Protein AF-A0A0R2LDR1-F1 (afdb_monomer)

Solvent-accessible surface area (backbone atoms only — not comparable to full-atom values): 31541 Å² total; per-residue (Å²): 104,70,70,58,53,47,40,57,75,69,68,74,66,74,79,60,44,75,50,74,47,74,71,72,70,79,86,62,81,88,46,79,89,50,85,66,75,71,58,86,86,58,55,65,73,79,33,50,43,71,50,73,48,66,80,43,35,34,38,34,38,69,55,69,43,81,46,58,63,68,38,57,47,64,62,75,48,32,65,88,77,46,80,62,51,45,48,48,68,49,60,85,81,65,81,78,95,75,56,77,80,58,52,64,44,71,68,44,44,24,65,24,37,28,38,71,95,41,47,69,56,53,51,50,50,56,51,43,84,83,54,52,62,70,41,73,81,34,82,35,58,86,31,55,52,97,61,15,28,68,48,61,46,64,31,33,30,46,39,31,29,68,48,61,86,42,92,49,64,69,52,32,40,45,29,38,80,52,51,39,90,88,76,69,39,70,49,74,73,57,58,33,18,49,72,46,88,50,83,89,28,52,45,40,70,56,52,94,85,49,92,63,76,56,98,52,45,58,34,29,71,18,39,42,90,94,58,11,30,41,35,33,68,30,47,36,38,18,43,32,48,44,54,71,42,71,51,68,44,75,50,43,38,64,44,48,49,77,39,71,82,67,74,64,60,75,64,54,47,43,27,38,81,87,67,49,67,43,57,78,56,73,85,65,48,44,72,54,45,45,30,28,51,60,87,55,62,65,65,38,55,71,75,64,72,50,78,65,71,34,54,69,85,29,56,40,85,62,56,47,56,28,31,26,48,34,39,39,55,44,29,90,95,49,49,51,80,53,41,45,72,71,83,72,68,44,67,45,96,81,16,46,27,42,33,36,70,37,50,35,41,30,39,74,60,80,84,82,78,81,74,85,77,91,73,94,76,91,78,82,89,84,85,84,86,80,85,75,81,63,61,50,74,44,82,48,58,31,39,36,29,31,43,82,89,47,74,62,44,68,28,21,36,83,87,69,46,74,44,87,90,56,60,46,50,43,67,41,77,36,63,24,52,33,37,35,33,39,90,85,68,54,45,30,34,31,64,49,100,54,35,28,36,52,46,92,53,34,51,78,44,75,61,66,79,46,52,37,78,77,40,85,41,84,44,37,31,37,32,36,76,79,41,79,58,45,65,27,18,29,59,56,66,42,75,43,78,101,48,58,48,52,45,69,38,77,39,60,26,56,31,35,30,23,42,92,86,68,49,48,30,35,28,60,47,94,65,29,25,37,62,71,45,94,45,55,41,73,73,54,59,98,86,68,86,133

Secondary structure (DSSP, 8-state):
-HHHHHHHHTT-PPSSEEEEEE------GGGTTS----GGGS-HHHHEEEEEEPPPEEEEE---EE--TT-BGGGTS-TTT-TT-EEEEE-SSS-SSS-GGGT-PPPEE-S--EEGGGHHHHHHHHHSTT--TT----S-GGGEETTEE-S-EEEEEEEEEE-SSSS-HHHHHHHSSPBPTTT-SBPPPPEEEESSSSGGGEEEEP-TT-SS--TTEEEEEE-STTT-EEEEEEEEEE-EEEEEE----EEETT-BTT-GGG---TT-EEEETT--BS-S-GGGPEEPS-BEETTS-HHHHHTT-SPPSB-TT-B--S-EEEEEEEEEEPPTT--GGGEE-SSSEEE-TTSSEEEEEEEEEEEPPP-------------------------EEEEEEEEEEE-SSSSEEEEEETTSPEEEEEEEETT-EEEEEEEEE-TT--EEEEEETTEEEEGGGEEEEEPPPPPEEEEEEEEEEEE-SSSSEEEEE-TTS-EEEEEEEETTEEEEEEEEEE-TT--EEEEEETTEEEE--TTEE-SPPTTS--

pLDDT: mean 78.26, std 15.67, range [27.45, 98.0]

Sequence (546 aa):
MKEFAGKINDGTYTMPLKVSFHLVTGTGNDDATVTPPSLDSVTPDLRDFSFHFYLSKININKNNVNVATGSNFSRLTDATNDSKNGLSVTDNYSNENNNKSAIAREPIYGESLYKESSLQKAFSDASAADFDPKSTNGDATDVIGNGKIVKAGTYYQAVTYKMDDGEDTAIQNIVGVKKDDLTHGYLDPYETFINGDDDANKVAMYKDTDTTPNANTQYVLNRNPGLGTITVFRKINVPGKITDSLNTPSVTVGTTTKDSALNKTDGISLIDQDKDNLIDDPSKIVLDDTYYDSSTDPKTILDGTATPSISPDGKFTKAGQYYRKVTIPLKSGISGNDYKFNGDYQLSTDGASVTFLQKVIVQPKANSGSGSHSGSNSGSGSNNNNNGHNWTTEDIKGIVTTKKDQPYYSLNNTEDKTVSDRALAENTAWLTDRSRTDQNGNKQYRVSTSEWIDAKYVNFNEMPDSLSDVQSSIGILYADKTKEYYRLYNKDDQLVPDRALGKGTYWKVDQTAHDADGKEYYRVSTNEWVKQVDGIHYPVSLGEVE

Radius of gyration: 39.83 Å; Cα contacts (8 Å, |Δi|>4): 1067; chains: 1; bounding box: 106×64×129 Å

Mean predicted aligned error: 19.13 Å

Nearest PDB structures (foldseek):
  7qeh-assembly1_A  TM=4.167E-01  e=1.572E-04  Lactobacillus amylovorus GRL 1112
  5d76-assembly2_B  TM=3.431E-01  e=1.254E-02  Streptococcus phage phi7917
  5d76-assembly1_A  TM=3.354E-01  e=4.060E-02  Streptococcus phage phi7917
  8h1i-assembly1_A  TM=3.233E-01  e=3.604E+00  Staphylococcus phage GRCS

Structure (mmCIF, N/CA/C/O backbone):
data_AF-A0A0R2LDR1-F1
#
_entry.id   AF-A0A0R2LDR1-F1
#
loop_
_atom_site.group_PDB
_atom_site.id
_atom_site.type_symbol
_atom_site.label_atom_id
_atom_site.label_alt_id
_atom_site.label_comp_id
_atom_site.label_asym_id
_atom_site.label_entity_id
_atom_site.label_seq_id
_atom_site.pdbx_PDB_ins_code
_atom_site.Cartn_x
_atom_site.Cartn_y
_atom_site.Cartn_z
_atom_site.occupancy
_atom_site.B_iso_or_equiv
_atom_site.auth_seq_id
_atom_site.auth_comp_id
_atom_site.auth_asym_id
_atom_site.auth_atom_id
_atom_site.pdbx_PDB_model_num
ATOM 1 N N . MET A 1 1 ? 42.662 22.418 -29.818 1.00 50.09 1 MET A N 1
ATOM 2 C CA . MET A 1 1 ? 42.195 21.023 -30.017 1.00 50.09 1 MET A CA 1
ATOM 3 C C . MET A 1 1 ? 42.803 20.016 -29.042 1.00 50.09 1 MET A C 1
ATOM 5 O O . MET A 1 1 ? 42.023 19.339 -28.400 1.00 50.09 1 MET A O 1
ATOM 9 N N . LYS A 1 2 ? 44.132 19.909 -28.855 1.00 43.91 2 LYS A N 1
ATOM 10 C CA . LYS A 1 2 ? 44.707 18.944 -27.883 1.00 43.91 2 LYS A CA 1
ATOM 11 C C . LYS A 1 2 ? 44.282 19.177 -26.424 1.00 43.91 2 LYS A C 1
ATOM 13 O O . LYS A 1 2 ? 43.927 18.226 -25.748 1.00 43.91 2 LYS A O 1
ATOM 18 N N . GLU A 1 3 ? 44.256 20.428 -25.964 1.00 50.69 3 GLU A N 1
ATOM 19 C CA . GLU A 1 3 ? 43.779 20.772 -24.611 1.00 50.69 3 GLU A CA 1
ATOM 20 C C . GLU A 1 3 ? 42.274 20.504 -24.440 1.00 50.69 3 GLU A C 1
ATOM 22 O O . GLU A 1 3 ? 41.818 20.053 -23.397 1.00 50.69 3 GLU A O 1
ATOM 27 N N . PHE A 1 4 ? 41.512 20.727 -25.511 1.00 54.94 4 PHE A N 1
ATOM 28 C CA . PHE A 1 4 ? 40.084 20.444 -25.570 1.00 54.94 4 PHE A CA 1
ATOM 29 C C . PHE A 1 4 ? 39.797 18.932 -25.507 1.00 54.94 4 PHE A C 1
ATOM 31 O O . PHE A 1 4 ? 38.980 18.493 -24.706 1.00 54.94 4 PHE A O 1
ATOM 38 N N . ALA A 1 5 ? 40.545 18.129 -26.271 1.00 54.03 5 ALA A N 1
ATOM 39 C CA . ALA A 1 5 ? 40.492 16.670 -26.211 1.00 54.03 5 ALA A CA 1
ATOM 40 C C . ALA A 1 5 ? 40.920 16.126 -24.834 1.00 54.03 5 ALA A C 1
ATOM 42 O O . ALA A 1 5 ? 40.324 15.173 -24.350 1.00 54.03 5 ALA A O 1
ATOM 43 N N . GLY A 1 6 ? 41.900 16.760 -24.177 1.00 58.53 6 GLY A N 1
ATOM 44 C CA . GLY A 1 6 ? 42.303 16.418 -22.809 1.00 58.53 6 GLY A CA 1
ATOM 45 C C . GLY A 1 6 ? 41.173 16.617 -21.796 1.00 58.53 6 GLY A C 1
ATOM 46 O O . GLY A 1 6 ? 40.828 15.689 -21.077 1.00 58.53 6 GLY A O 1
ATOM 47 N N . LYS A 1 7 ? 40.513 17.782 -21.806 1.00 58.72 7 LYS A N 1
ATOM 48 C CA . LYS A 1 7 ? 39.409 18.068 -20.871 1.00 58.72 7 LYS A CA 1
ATOM 49 C C . LYS A 1 7 ? 38.161 17.199 -21.106 1.00 58.72 7 LYS A C 1
ATOM 51 O O . LYS A 1 7 ? 37.454 16.908 -20.142 1.00 58.72 7 LYS A O 1
ATOM 56 N N . ILE A 1 8 ? 37.906 16.772 -22.351 1.00 57.38 8 ILE A N 1
ATOM 57 C CA . ILE A 1 8 ? 36.883 15.756 -22.669 1.00 57.38 8 ILE A CA 1
ATOM 58 C C . ILE A 1 8 ? 37.268 14.402 -22.063 1.00 57.38 8 ILE A C 1
ATOM 60 O O . ILE A 1 8 ? 36.446 13.785 -21.393 1.00 57.38 8 ILE A O 1
ATOM 64 N N . ASN A 1 9 ? 38.512 13.958 -22.263 1.00 53.59 9 ASN A N 1
ATOM 65 C CA . ASN A 1 9 ? 38.987 12.665 -21.762 1.00 53.59 9 ASN A CA 1
ATOM 66 C C . ASN A 1 9 ? 39.012 12.591 -20.228 1.00 53.59 9 ASN A C 1
ATOM 68 O O . ASN A 1 9 ? 38.803 11.518 -19.669 1.00 53.59 9 ASN A O 1
ATOM 72 N N . ASP A 1 10 ? 39.213 13.726 -19.558 1.00 62.41 10 ASP A N 1
ATOM 73 C CA . ASP A 1 10 ? 39.231 13.820 -18.096 1.00 62.41 10 ASP A CA 1
ATOM 74 C C . ASP A 1 10 ? 37.821 13.993 -17.481 1.00 62.41 10 ASP A C 1
ATOM 76 O O . ASP A 1 10 ? 37.693 14.124 -16.265 1.00 62.41 10 ASP A O 1
ATOM 80 N N . GLY A 1 11 ? 36.753 14.024 -18.295 1.00 56.97 11 GLY A N 1
ATOM 81 C CA . GLY A 1 11 ? 35.361 14.103 -17.822 1.00 56.97 11 GLY A CA 1
ATOM 82 C C . GLY A 1 11 ? 34.972 15.432 -17.160 1.00 56.97 11 GLY A C 1
ATOM 83 O O . GLY A 1 11 ? 34.005 15.489 -16.408 1.00 56.97 11 GLY A O 1
ATOM 84 N N . THR A 1 12 ? 35.723 16.510 -17.410 1.00 59.53 12 THR A N 1
ATOM 85 C CA . THR A 1 12 ? 35.551 17.809 -16.721 1.00 59.53 12 THR A CA 1
ATOM 86 C C . THR A 1 12 ? 34.672 18.812 -17.471 1.00 59.53 12 THR A C 1
ATOM 88 O O . THR A 1 12 ? 34.447 19.919 -16.980 1.00 59.53 12 THR A O 1
ATOM 91 N N . TYR A 1 13 ? 34.176 18.458 -18.658 1.00 65.44 13 TYR A N 1
ATOM 92 C CA . TYR A 1 13 ? 33.295 19.319 -19.447 1.00 65.44 13 TYR A CA 1
ATOM 93 C C . TYR A 1 13 ? 31.825 18.971 -19.231 1.00 65.44 13 TYR A C 1
ATOM 95 O O . TYR A 1 13 ? 31.409 17.836 -19.448 1.00 65.44 13 TYR A O 1
ATOM 103 N N . THR A 1 14 ? 31.029 19.979 -18.883 1.00 62.44 14 THR A N 1
ATOM 104 C CA . THR A 1 14 ? 29.570 19.891 -18.862 1.00 62.44 14 THR A CA 1
ATOM 105 C C . THR A 1 14 ? 29.001 20.192 -20.247 1.00 62.44 14 THR A C 1
ATOM 107 O O . THR A 1 14 ? 29.457 21.097 -20.950 1.00 62.44 14 THR A O 1
ATOM 110 N N . MET A 1 15 ? 28.007 19.408 -20.658 1.00 71.12 15 MET A N 1
ATOM 111 C CA . MET A 1 15 ? 27.269 19.605 -21.907 1.00 71.12 15 MET A CA 1
ATOM 112 C C . MET A 1 15 ? 26.094 20.584 -21.694 1.00 71.12 15 MET A C 1
ATOM 114 O O . MET A 1 15 ? 25.603 20.691 -20.569 1.00 71.12 15 MET A O 1
ATOM 118 N N . PRO A 1 16 ? 25.606 21.290 -22.737 1.00 74.50 16 PRO A N 1
ATOM 119 C CA . PRO A 1 16 ? 26.058 21.240 -24.127 1.00 74.50 16 PRO A CA 1
ATOM 120 C C . PRO A 1 16 ? 27.418 21.894 -24.355 1.00 74.50 16 PRO A C 1
ATOM 122 O O . PRO A 1 16 ? 27.738 22.945 -23.799 1.00 74.50 16 PRO A O 1
ATOM 125 N N . LEU A 1 17 ? 28.189 21.309 -25.263 1.00 77.88 17 LEU A N 1
ATOM 126 C CA . LEU A 1 17 ? 29.435 21.888 -25.725 1.00 77.88 17 LEU A CA 1
ATOM 127 C C . LEU A 1 17 ? 29.147 22.999 -26.738 1.00 77.88 17 LEU A C 1
ATOM 129 O O . LEU A 1 17 ? 28.663 22.732 -27.835 1.00 77.88 17 LEU A O 1
ATOM 133 N N . LYS A 1 18 ? 29.524 24.236 -26.417 1.00 81.69 18 LYS A N 1
ATOM 134 C CA . LYS A 1 18 ? 29.519 25.339 -27.382 1.00 81.69 18 LYS A CA 1
ATOM 135 C C . LYS A 1 18 ? 30.857 25.406 -28.119 1.00 81.69 18 LYS A C 1
ATOM 137 O O . LYS A 1 18 ? 31.889 25.653 -27.495 1.00 81.69 18 LYS A O 1
ATOM 142 N N . VAL A 1 19 ? 30.839 25.238 -29.439 1.00 82.19 19 VAL A N 1
ATOM 143 C CA . VAL A 1 19 ? 32.006 25.483 -30.300 1.00 82.19 19 VAL A CA 1
ATOM 144 C C . VAL A 1 19 ? 31.771 26.767 -31.075 1.00 82.19 19 VAL A C 1
ATOM 146 O O . VAL A 1 19 ? 30.805 26.861 -31.829 1.00 82.19 19 VAL A O 1
ATOM 149 N N . SER A 1 20 ? 32.661 27.739 -30.886 1.00 82.38 20 SER A N 1
ATOM 150 C CA . SER A 1 20 ? 32.643 29.014 -31.602 1.00 82.38 20 SER A CA 1
ATOM 151 C C . SER A 1 20 ? 33.713 29.029 -32.684 1.00 82.38 20 SER A C 1
ATOM 153 O O . SER A 1 20 ? 34.874 28.709 -32.423 1.00 82.38 20 SER A O 1
ATOM 155 N N . PHE A 1 21 ? 33.322 29.433 -33.885 1.00 82.81 21 PHE A N 1
ATOM 156 C CA . PHE A 1 21 ? 34.217 29.679 -35.002 1.00 82.81 21 PHE A CA 1
ATOM 157 C C . PHE A 1 21 ? 34.333 31.182 -35.206 1.00 82.81 21 PHE A C 1
ATOM 159 O O . PHE A 1 21 ? 33.324 31.879 -35.272 1.00 82.81 21 PHE A O 1
ATOM 166 N N . HIS A 1 22 ? 35.577 31.641 -35.301 1.00 84.19 22 HIS A N 1
ATOM 167 C CA . HIS A 1 22 ? 35.933 33.029 -35.551 1.00 84.19 22 HIS A CA 1
ATOM 168 C C . HIS A 1 22 ? 36.820 33.054 -36.793 1.00 84.19 22 HIS A C 1
ATOM 170 O O . HIS A 1 22 ? 37.968 32.597 -36.750 1.00 84.19 22 HIS A O 1
ATOM 176 N N . LEU A 1 23 ? 36.286 33.527 -37.916 1.00 81.94 23 LEU A N 1
ATOM 177 C CA . LEU A 1 23 ? 37.077 33.737 -39.122 1.00 81.94 23 LEU A CA 1
ATOM 178 C C . LEU A 1 23 ? 37.891 35.019 -38.975 1.00 81.94 23 LEU A C 1
ATOM 180 O O . LEU A 1 23 ? 37.351 36.105 -38.774 1.00 81.94 23 LEU A O 1
ATOM 184 N N . VAL A 1 24 ? 39.204 34.882 -39.121 1.00 76.50 24 VAL A N 1
ATOM 185 C CA . VAL A 1 24 ? 40.153 35.996 -39.108 1.00 76.50 24 VAL A CA 1
ATOM 186 C C . VAL A 1 24 ? 40.841 36.095 -40.461 1.00 76.50 24 VAL A C 1
ATOM 188 O O . VAL A 1 24 ? 41.064 35.087 -41.133 1.00 76.50 24 VAL A O 1
ATOM 191 N N . THR A 1 25 ? 41.179 37.312 -40.875 1.00 75.38 25 THR A N 1
ATOM 192 C CA . THR A 1 25 ? 41.997 37.527 -42.069 1.00 75.38 25 THR A CA 1
ATOM 193 C C . THR A 1 25 ? 43.422 37.032 -41.811 1.00 75.38 25 THR A C 1
ATOM 195 O O . THR A 1 25 ? 44.002 37.287 -40.755 1.00 75.38 25 THR A O 1
ATOM 198 N N . GLY A 1 26 ? 43.988 36.290 -42.766 1.00 67.88 26 GLY A N 1
ATOM 199 C CA . GLY A 1 26 ? 45.371 35.821 -42.685 1.00 67.88 26 GLY A CA 1
ATOM 200 C C . GLY A 1 26 ? 46.360 36.989 -42.720 1.00 67.88 26 GLY A C 1
ATOM 201 O O . GLY A 1 26 ? 46.187 37.930 -43.491 1.00 67.88 26 GLY A O 1
ATOM 202 N N . THR A 1 27 ? 47.396 36.937 -41.881 1.00 63.47 27 THR A N 1
ATOM 203 C CA . THR A 1 27 ? 48.446 37.973 -41.779 1.00 63.47 27 THR A CA 1
ATOM 204 C C . THR A 1 27 ? 49.852 37.434 -42.080 1.00 63.47 27 THR A C 1
ATOM 206 O O . THR A 1 27 ? 50.850 38.074 -41.753 1.00 63.47 27 THR A O 1
ATOM 209 N N . GLY A 1 28 ? 49.953 36.240 -42.675 1.00 59.22 28 GLY A N 1
ATOM 210 C CA . GLY A 1 28 ? 51.226 35.573 -42.957 1.00 59.22 28 GLY A CA 1
ATOM 211 C C . GLY A 1 28 ? 51.963 36.165 -44.160 1.00 59.22 28 GLY A C 1
ATOM 212 O O . GLY A 1 28 ? 51.369 36.420 -45.201 1.00 59.22 28 GLY A O 1
ATOM 213 N N . ASN A 1 29 ? 53.283 36.325 -44.044 1.00 56.75 29 ASN A N 1
ATOM 214 C CA . ASN A 1 29 ? 54.132 36.848 -45.123 1.00 56.75 29 ASN A CA 1
ATOM 215 C C . ASN A 1 29 ? 54.308 35.876 -46.313 1.00 56.75 29 ASN A C 1
ATOM 217 O O . ASN A 1 29 ? 54.794 36.298 -47.358 1.00 56.75 29 ASN A O 1
ATOM 221 N N . ASP A 1 30 ? 53.909 34.604 -46.182 1.00 56.59 30 ASP A N 1
ATOM 222 C CA . ASP A 1 30 ? 53.943 33.610 -47.272 1.00 56.59 30 ASP A CA 1
ATOM 223 C C . ASP A 1 30 ? 52.774 33.764 -48.267 1.00 56.59 30 ASP A C 1
ATOM 225 O O . ASP A 1 30 ? 52.792 33.176 -49.346 1.00 56.59 30 ASP A O 1
ATOM 229 N N . ASP A 1 31 ? 51.788 34.608 -47.9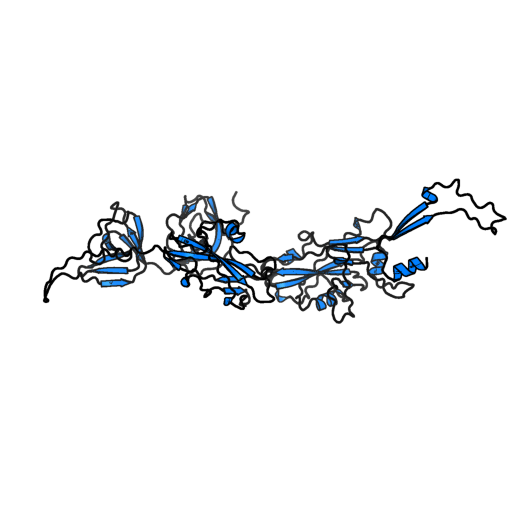48 1.00 54.62 31 ASP A N 1
ATOM 230 C CA . ASP A 1 31 ? 50.635 34.927 -48.804 1.00 54.62 31 ASP A CA 1
ATOM 231 C C . ASP A 1 31 ? 50.944 36.044 -49.822 1.00 54.62 31 ASP A C 1
ATOM 233 O O . ASP A 1 31 ? 50.061 36.567 -50.493 1.00 54.62 31 ASP A O 1
ATOM 237 N N . ALA A 1 32 ? 52.216 36.425 -49.977 1.00 51.47 32 ALA A N 1
ATOM 238 C CA . ALA A 1 32 ? 52.668 37.601 -50.732 1.00 51.47 32 ALA A CA 1
ATOM 239 C C . ALA A 1 32 ? 52.321 37.619 -52.240 1.00 51.47 32 ALA A C 1
ATOM 241 O O . ALA A 1 32 ? 52.639 38.591 -52.927 1.00 51.47 32 ALA A O 1
ATOM 242 N N . THR A 1 33 ? 51.677 36.577 -52.774 1.00 54.03 33 THR A N 1
ATOM 243 C CA . THR A 1 33 ? 51.210 36.526 -54.173 1.00 54.03 33 THR A CA 1
ATOM 244 C C . THR A 1 33 ? 49.690 36.564 -54.324 1.00 54.03 33 THR A C 1
ATOM 246 O O . THR A 1 33 ? 49.195 36.648 -55.448 1.00 54.03 33 THR A O 1
ATOM 249 N N . VAL A 1 34 ? 48.941 36.578 -53.220 1.00 55.44 34 VAL A N 1
ATOM 250 C CA . VAL A 1 34 ? 47.482 36.676 -53.215 1.00 55.44 34 VAL A CA 1
ATOM 251 C C . VAL A 1 34 ? 47.109 37.801 -52.260 1.00 55.44 34 VAL A C 1
ATOM 253 O O . VAL A 1 34 ? 47.523 37.804 -51.110 1.00 55.44 34 VAL A O 1
ATOM 256 N N . THR A 1 35 ? 46.344 38.797 -52.713 1.00 59.34 35 THR A N 1
ATOM 257 C CA . THR A 1 35 ? 45.730 39.749 -51.778 1.00 59.34 35 THR A CA 1
ATOM 258 C C . THR A 1 35 ? 44.845 38.918 -50.848 1.00 59.34 35 THR A C 1
ATOM 260 O O . THR A 1 35 ? 43.876 38.344 -51.358 1.00 59.34 35 THR A O 1
ATOM 263 N N . PRO A 1 36 ? 45.177 38.757 -49.550 1.00 58.06 36 PRO A N 1
ATOM 264 C CA . PRO A 1 36 ? 44.436 37.836 -48.702 1.00 58.06 36 PRO A CA 1
ATOM 265 C C . PRO A 1 36 ? 42.971 38.275 -48.727 1.00 58.06 36 PRO A C 1
ATOM 267 O O . PRO A 1 36 ? 42.709 39.482 -48.641 1.00 58.06 36 PRO A O 1
ATOM 270 N N . PRO A 1 37 ? 42.013 37.354 -48.935 1.00 61.50 37 PRO A N 1
ATOM 271 C CA . PRO A 1 37 ? 40.616 37.727 -49.072 1.00 61.50 37 PRO A CA 1
ATOM 272 C C . PRO A 1 37 ? 40.196 38.502 -47.824 1.00 61.50 37 PRO A C 1
ATOM 274 O O . PRO A 1 37 ? 40.203 37.974 -46.711 1.00 61.50 37 PRO A O 1
ATOM 277 N N . SER A 1 38 ? 39.884 39.788 -48.009 1.00 70.25 38 SER A N 1
ATOM 278 C CA . SER A 1 38 ? 39.403 40.609 -46.911 1.00 70.25 38 SER A CA 1
ATOM 279 C C . SER A 1 38 ? 38.030 40.104 -46.504 1.00 70.25 38 SER A C 1
ATOM 281 O O . SER A 1 38 ? 37.125 39.968 -47.333 1.00 70.25 38 SER A O 1
ATOM 283 N N . LEU A 1 39 ? 37.864 39.864 -45.206 1.00 72.25 39 LEU A N 1
ATOM 284 C CA . LEU A 1 39 ? 36.561 39.540 -44.658 1.00 72.25 39 LEU A CA 1
ATOM 285 C C . LEU A 1 39 ? 35.629 40.753 -44.656 1.00 72.25 39 LEU A C 1
ATOM 287 O O . LEU A 1 39 ? 34.464 40.545 -44.371 1.00 72.25 39 LEU A O 1
ATOM 291 N N . ASP A 1 40 ? 36.070 41.973 -45.006 1.00 75.62 40 ASP A N 1
ATOM 292 C CA . ASP A 1 40 ? 35.318 43.239 -44.879 1.00 75.62 40 ASP A CA 1
ATOM 293 C C . ASP A 1 40 ? 33.892 43.214 -45.457 1.00 75.62 40 ASP A C 1
ATOM 295 O O . ASP A 1 40 ? 33.020 43.903 -44.932 1.00 75.62 40 ASP A O 1
ATOM 299 N N . SER A 1 41 ? 33.634 42.390 -46.477 1.00 77.31 41 SER A N 1
ATOM 300 C CA . SER A 1 41 ? 32.307 42.218 -47.097 1.00 77.31 41 SER A CA 1
ATOM 301 C C . SER A 1 41 ? 31.453 41.081 -46.508 1.00 77.31 41 SER A C 1
ATOM 303 O O . SER A 1 41 ? 30.270 40.977 -46.825 1.00 77.31 41 SER A O 1
ATOM 305 N N . VAL A 1 42 ? 32.020 40.241 -45.639 1.00 78.25 42 VAL A N 1
ATOM 306 C CA . VAL A 1 42 ? 31.328 39.145 -44.943 1.00 78.25 42 VAL A CA 1
ATOM 307 C C . VAL A 1 42 ? 30.580 39.708 -43.737 1.00 78.25 42 VAL A C 1
ATOM 309 O O . VAL A 1 42 ? 31.146 40.479 -42.958 1.00 78.25 42 VAL A O 1
ATOM 312 N N . THR A 1 43 ? 29.316 39.334 -43.557 1.00 80.31 43 THR A N 1
ATOM 313 C CA . THR A 1 43 ? 28.506 39.779 -42.415 1.00 80.31 43 THR A CA 1
ATOM 314 C C . THR A 1 43 ? 29.026 39.190 -41.096 1.00 80.31 43 THR A C 1
ATOM 316 O O . THR A 1 43 ? 29.556 38.078 -41.104 1.00 80.31 43 THR A O 1
ATOM 319 N N . PRO A 1 44 ? 28.875 39.889 -39.953 1.00 78.38 44 PRO A N 1
ATOM 320 C CA . PRO A 1 44 ? 29.337 39.394 -38.652 1.00 78.38 44 PRO A CA 1
ATOM 321 C C . PRO A 1 44 ? 28.848 37.979 -38.316 1.00 78.38 44 PRO A C 1
ATOM 323 O O . PRO A 1 44 ? 29.648 37.160 -37.884 1.00 78.38 44 PRO A O 1
ATOM 326 N N . ASP A 1 45 ? 27.594 37.648 -38.637 1.00 80.12 45 ASP A N 1
ATOM 327 C CA . ASP A 1 45 ? 26.998 36.329 -38.359 1.00 80.12 45 ASP A CA 1
ATOM 328 C C . ASP A 1 45 ? 27.649 35.168 -39.136 1.00 80.12 45 ASP A C 1
ATOM 330 O O . ASP A 1 45 ? 27.492 34.004 -38.777 1.00 80.12 45 ASP A O 1
ATOM 334 N N . LEU A 1 46 ? 28.381 35.471 -40.214 1.00 80.44 46 LEU A N 1
ATOM 335 C CA . LEU A 1 46 ? 29.176 34.496 -40.965 1.00 80.44 46 LEU A CA 1
ATOM 336 C C . LEU A 1 46 ? 30.656 34.519 -40.570 1.00 80.44 46 LEU A C 1
ATOM 338 O O . LEU A 1 46 ? 31.371 33.580 -40.910 1.00 80.44 46 LEU A O 1
ATOM 342 N N . ARG A 1 47 ? 31.126 35.563 -39.873 1.00 80.94 47 ARG A N 1
ATOM 343 C CA . ARG A 1 47 ? 32.491 35.632 -39.322 1.00 80.94 47 ARG A CA 1
ATOM 344 C C . ARG A 1 47 ? 32.578 34.977 -37.951 1.00 80.94 47 ARG A C 1
ATOM 346 O O . ARG A 1 47 ? 33.567 34.306 -37.674 1.00 80.94 47 ARG A O 1
ATOM 353 N N . ASP A 1 48 ? 31.539 35.153 -37.142 1.00 86.12 48 ASP A N 1
ATOM 354 C CA . ASP A 1 48 ? 31.429 34.656 -35.781 1.00 86.12 48 ASP A CA 1
ATOM 355 C C . ASP A 1 48 ? 30.147 33.840 -35.654 1.00 86.12 48 ASP A C 1
ATOM 357 O O . ASP A 1 48 ? 29.044 34.380 -35.588 1.00 86.12 48 ASP A O 1
ATOM 361 N N . PHE A 1 49 ? 30.283 32.522 -35.591 1.00 85.19 49 PHE A N 1
ATOM 362 C CA . PHE A 1 49 ? 29.140 31.639 -35.383 1.00 85.19 49 PHE A CA 1
ATOM 363 C C . PHE A 1 49 ? 29.465 30.573 -34.354 1.00 85.19 49 PHE A C 1
ATOM 365 O O . PHE A 1 49 ? 30.622 30.291 -34.033 1.00 85.19 49 PHE A O 1
ATOM 372 N N . SER A 1 50 ? 28.424 29.994 -33.768 1.00 85.00 50 SER A N 1
ATOM 373 C CA . SER A 1 50 ? 28.579 28.933 -32.784 1.00 85.00 50 SER A CA 1
ATOM 374 C C . SER A 1 50 ? 27.546 27.849 -32.990 1.00 85.00 50 SER A C 1
ATOM 376 O O . SER A 1 50 ? 26.389 28.138 -33.290 1.00 85.00 50 SER A O 1
ATOM 378 N N . PHE A 1 51 ? 27.952 26.616 -32.723 1.00 80.94 51 PHE A N 1
ATOM 379 C CA . PHE A 1 51 ? 27.038 25.490 -32.608 1.00 80.94 51 PHE A CA 1
ATOM 380 C C . PHE A 1 51 ? 27.110 24.926 -31.197 1.00 80.94 51 PHE A C 1
ATOM 382 O O . PHE A 1 51 ? 28.161 24.967 -30.550 1.00 80.94 51 PHE A O 1
ATOM 389 N N . HIS A 1 52 ? 25.980 24.405 -30.733 1.00 79.12 52 HIS A N 1
ATOM 390 C CA . HIS A 1 52 ? 25.906 23.645 -29.497 1.00 79.12 52 HIS A CA 1
ATOM 391 C C . HIS A 1 52 ? 25.815 22.168 -29.857 1.00 79.12 52 HIS A C 1
ATOM 393 O O . HIS A 1 52 ? 24.951 21.771 -30.635 1.00 79.12 52 HIS A O 1
ATOM 399 N N . PHE A 1 53 ? 26.698 21.365 -29.281 1.00 76.00 53 PHE A N 1
ATOM 400 C CA . PHE A 1 53 ? 26.625 19.916 -29.333 1.00 76.00 53 PHE A CA 1
ATOM 401 C C . PHE A 1 53 ? 26.005 19.435 -28.028 1.00 76.00 53 PHE A C 1
ATOM 403 O O . PHE A 1 53 ? 26.529 19.698 -26.945 1.00 76.00 53 PHE A O 1
ATOM 410 N N . TYR A 1 54 ? 24.875 18.751 -28.139 1.00 76.00 54 TYR A N 1
ATOM 411 C CA . TYR A 1 54 ? 24.220 18.082 -27.024 1.00 76.00 54 TYR A CA 1
ATOM 412 C C . TYR A 1 54 ? 24.579 16.592 -27.067 1.00 76.00 54 TYR A C 1
ATOM 414 O O . TYR A 1 54 ? 24.909 16.054 -28.127 1.00 76.00 54 TYR A O 1
ATOM 422 N N . LEU A 1 55 ? 24.498 15.908 -25.927 1.00 77.38 55 LEU A N 1
ATOM 423 C CA . LEU A 1 55 ? 24.514 14.446 -25.914 1.00 77.38 55 LEU A CA 1
ATOM 424 C C . LEU A 1 55 ? 23.123 13.922 -26.273 1.00 77.38 55 LEU A C 1
ATOM 426 O O . LEU A 1 55 ? 22.114 14.497 -25.855 1.00 77.38 55 LEU A O 1
ATOM 430 N N . SER A 1 56 ? 23.077 12.845 -27.057 1.00 81.31 56 SER A N 1
ATOM 431 C CA . SER A 1 56 ? 21.847 12.071 -27.225 1.00 81.31 56 SER A CA 1
ATOM 432 C C . SER A 1 56 ? 21.540 11.347 -25.909 1.00 81.31 56 SER A C 1
ATOM 434 O O . SER A 1 56 ? 22.454 10.876 -25.227 1.00 81.31 56 SER A O 1
ATOM 436 N N . LYS A 1 57 ? 20.259 11.270 -25.539 1.00 85.25 57 LYS A N 1
ATOM 437 C CA . LYS A 1 57 ? 19.806 10.721 -24.253 1.00 85.25 57 LYS A CA 1
ATOM 438 C C . LYS A 1 57 ? 18.551 9.868 -24.389 1.00 85.25 57 LYS A C 1
ATOM 440 O O . LYS A 1 57 ? 17.678 10.144 -25.212 1.00 85.25 57 LYS A O 1
ATOM 445 N N . ILE A 1 58 ? 18.443 8.861 -23.532 1.00 86.75 58 ILE A N 1
ATOM 446 C CA . ILE A 1 58 ? 17.258 8.025 -23.340 1.00 86.75 58 ILE A CA 1
ATOM 447 C C . ILE A 1 58 ? 16.669 8.363 -21.972 1.00 86.75 58 ILE A C 1
ATOM 449 O O . ILE A 1 58 ? 17.322 8.172 -20.955 1.00 86.75 58 ILE A O 1
ATOM 453 N N . ASN A 1 59 ? 15.428 8.836 -21.931 1.00 87.00 59 ASN A N 1
ATOM 454 C CA . ASN A 1 59 ? 14.720 9.130 -20.687 1.00 87.00 59 ASN A CA 1
ATOM 455 C C . ASN A 1 59 ? 13.533 8.186 -20.550 1.00 87.00 59 ASN A C 1
ATOM 45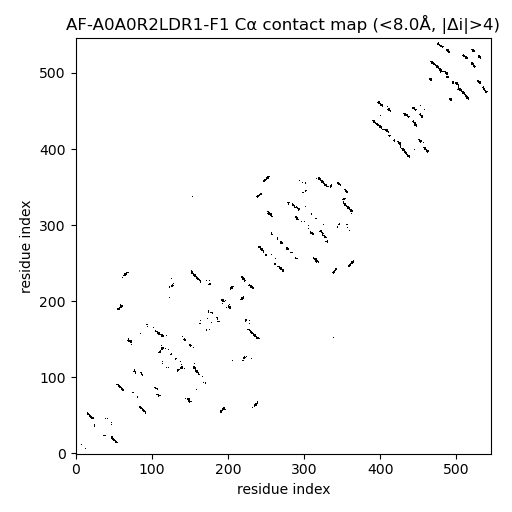7 O O . ASN A 1 59 ? 12.642 8.169 -21.403 1.00 87.00 59 ASN A O 1
ATOM 461 N N . ILE A 1 60 ? 13.515 7.411 -19.473 1.00 88.69 60 ILE A N 1
ATOM 462 C CA . ILE A 1 60 ? 12.454 6.454 -19.180 1.00 88.69 60 ILE A CA 1
ATOM 463 C C . ILE A 1 60 ? 11.696 6.937 -17.950 1.00 88.69 60 ILE A C 1
ATOM 465 O O . ILE A 1 60 ? 12.250 7.070 -16.862 1.00 88.69 60 ILE A O 1
ATOM 469 N N . ASN A 1 61 ? 10.396 7.136 -18.100 1.00 87.81 61 ASN A N 1
ATOM 470 C CA . ASN A 1 61 ? 9.489 7.279 -16.975 1.00 87.81 61 ASN A CA 1
ATOM 471 C C . ASN A 1 61 ? 9.041 5.880 -16.554 1.00 87.81 61 ASN A C 1
ATOM 473 O O . ASN A 1 61 ? 8.412 5.156 -17.329 1.00 87.81 61 ASN A O 1
ATOM 477 N N . LYS A 1 62 ? 9.390 5.496 -15.327 1.00 88.12 62 LYS A N 1
ATOM 478 C CA . LYS A 1 62 ? 9.117 4.191 -14.725 1.00 88.12 62 LYS A CA 1
ATOM 479 C C . LYS A 1 62 ? 8.368 4.384 -13.415 1.00 88.12 62 LYS A C 1
ATOM 481 O O . LYS A 1 62 ? 8.956 4.760 -12.400 1.00 88.12 62 LYS A O 1
ATOM 486 N N . ASN A 1 63 ? 7.079 4.078 -13.419 1.00 86.00 63 ASN A N 1
ATOM 487 C CA . ASN A 1 63 ? 6.233 4.258 -12.248 1.00 86.00 63 ASN A CA 1
ATOM 488 C C . ASN A 1 63 ? 6.059 2.965 -11.460 1.00 86.00 63 ASN A C 1
ATOM 490 O O . ASN A 1 63 ? 5.770 1.911 -12.025 1.00 86.00 63 ASN A O 1
ATOM 494 N N . ASN A 1 64 ? 6.188 3.075 -10.140 1.00 87.12 64 ASN A N 1
ATOM 495 C CA . ASN A 1 64 ? 5.812 2.004 -9.230 1.00 87.12 64 ASN A CA 1
ATOM 496 C C . ASN A 1 64 ? 4.288 1.973 -9.086 1.00 87.12 64 ASN A C 1
ATOM 498 O O . ASN A 1 64 ? 3.637 3.022 -9.077 1.00 87.12 64 ASN A O 1
ATOM 502 N N . VAL A 1 65 ? 3.720 0.779 -8.951 1.00 86.69 65 VAL A N 1
ATOM 503 C CA . VAL A 1 65 ? 2.269 0.581 -8.884 1.00 86.69 65 VAL A CA 1
ATOM 504 C C . VAL A 1 65 ? 1.902 -0.072 -7.558 1.00 86.69 65 VAL A C 1
ATOM 506 O O . VAL A 1 65 ? 2.478 -1.089 -7.189 1.00 86.69 65 VAL A O 1
ATOM 509 N N . ASN A 1 66 ? 0.914 0.490 -6.862 1.00 85.69 66 ASN A N 1
ATOM 510 C CA . ASN A 1 66 ? 0.285 -0.140 -5.702 1.00 85.69 66 ASN A CA 1
ATOM 511 C C . ASN A 1 66 ? -1.022 -0.804 -6.146 1.00 85.69 66 ASN A C 1
ATOM 513 O O . ASN A 1 66 ? -1.891 -0.130 -6.704 1.00 85.69 66 ASN A O 1
ATOM 517 N N . VAL A 1 67 ? -1.190 -2.098 -5.880 1.00 87.31 67 VAL A N 1
ATOM 518 C CA . VAL A 1 67 ? -2.404 -2.847 -6.242 1.00 87.31 67 VAL A CA 1
ATOM 519 C C . VAL A 1 67 ? -2.915 -3.668 -5.070 1.00 87.31 67 VAL A C 1
ATOM 521 O O . VAL A 1 67 ? -2.146 -4.226 -4.302 1.00 87.31 67 VAL A O 1
ATOM 524 N N . ALA A 1 68 ? -4.232 -3.760 -4.915 1.00 83.81 68 ALA A N 1
ATOM 525 C CA . ALA A 1 68 ? -4.816 -4.580 -3.859 1.00 83.81 68 ALA A CA 1
ATOM 526 C C . ALA A 1 68 ? -4.861 -6.060 -4.265 1.00 83.81 68 ALA A C 1
ATOM 528 O O . ALA A 1 68 ? -5.105 -6.380 -5.434 1.00 83.81 68 ALA A O 1
ATOM 529 N N . THR A 1 69 ? -4.744 -6.961 -3.288 1.00 84.50 69 THR A N 1
ATOM 530 C CA . THR A 1 69 ? -5.107 -8.374 -3.473 1.00 84.50 69 THR A CA 1
ATOM 531 C C . THR A 1 69 ? -6.551 -8.501 -3.987 1.00 84.50 69 THR A C 1
ATOM 533 O O . THR A 1 69 ? -7.450 -7.765 -3.580 1.00 84.50 69 THR A O 1
ATOM 536 N N . GLY A 1 70 ? -6.770 -9.414 -4.930 1.00 83.94 70 GLY A N 1
ATOM 537 C CA . GLY A 1 70 ? -8.012 -9.613 -5.680 1.00 83.94 70 GLY A CA 1
ATOM 538 C C . GLY A 1 70 ? -8.141 -8.771 -6.957 1.00 83.94 70 GLY A C 1
ATOM 539 O O . GLY A 1 70 ? -9.072 -9.004 -7.730 1.00 83.94 70 GLY A O 1
ATOM 540 N N . SER A 1 71 ? -7.232 -7.820 -7.210 1.00 87.06 71 SER A N 1
ATOM 541 C CA . SER A 1 71 ? -7.255 -7.004 -8.433 1.00 87.06 71 SER A CA 1
ATOM 542 C C . SER A 1 71 ? -6.986 -7.851 -9.677 1.00 87.06 71 SER A C 1
ATOM 544 O O . SER A 1 71 ? -6.129 -8.734 -9.653 1.00 87.06 71 SER A O 1
ATOM 546 N N . ASN A 1 72 ? -7.686 -7.555 -10.777 1.00 90.00 72 ASN A N 1
ATOM 547 C CA . ASN A 1 72 ? -7.419 -8.185 -12.072 1.00 90.00 72 ASN A CA 1
ATOM 548 C C . ASN A 1 72 ? -6.012 -7.817 -12.553 1.00 90.00 72 ASN A C 1
ATOM 550 O O . ASN A 1 72 ? -5.685 -6.632 -12.65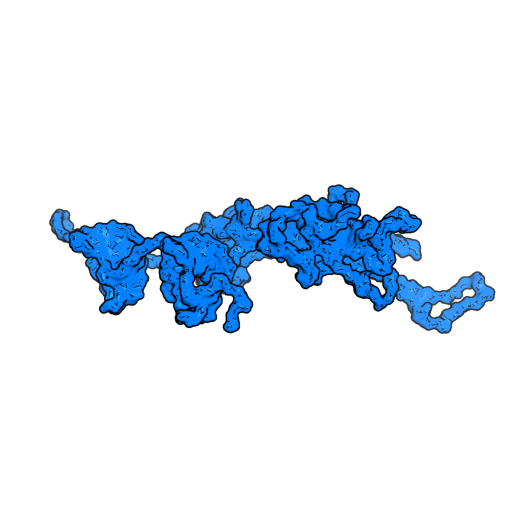3 1.00 90.00 72 ASN A O 1
ATOM 554 N N . PHE A 1 73 ? -5.212 -8.827 -12.886 1.00 88.25 73 PHE A N 1
ATOM 555 C CA . PHE A 1 73 ? -3.849 -8.651 -13.380 1.00 88.25 73 PHE A CA 1
ATOM 556 C C . PHE A 1 73 ? -3.818 -7.909 -14.723 1.00 88.25 73 PHE A C 1
ATOM 558 O O . PHE A 1 73 ? -2.941 -7.081 -14.940 1.00 88.25 73 PHE A O 1
ATOM 565 N N . SER A 1 74 ? -4.844 -8.088 -15.563 1.00 86.62 74 SER A N 1
ATOM 566 C CA . SER A 1 74 ? -4.979 -7.385 -16.846 1.00 86.62 74 SER A CA 1
ATOM 567 C C . SER A 1 74 ? -4.976 -5.856 -16.730 1.00 86.62 74 SER A C 1
ATOM 569 O O . SER A 1 74 ? -4.634 -5.172 -17.686 1.00 86.62 74 SER A O 1
ATOM 571 N N . ARG A 1 75 ? -5.307 -5.297 -15.556 1.00 83.56 75 ARG A N 1
ATOM 572 C CA . ARG A 1 75 ? -5.210 -3.848 -15.311 1.00 83.56 75 ARG A CA 1
ATOM 573 C C . ARG A 1 75 ? -3.769 -3.353 -15.246 1.00 83.56 75 ARG A C 1
ATOM 575 O O . ARG A 1 75 ? -3.534 -2.187 -15.529 1.00 83.56 75 ARG A O 1
ATOM 582 N N . LEU A 1 76 ? -2.826 -4.209 -14.846 1.00 82.94 76 LEU A N 1
ATOM 583 C CA . LEU A 1 76 ? -1.401 -3.878 -14.867 1.00 82.94 76 LEU A CA 1
ATOM 584 C C . LEU A 1 76 ? -0.848 -3.895 -16.290 1.00 82.94 76 LEU A C 1
ATOM 586 O O . LEU A 1 76 ? 0.105 -3.182 -16.579 1.00 82.94 76 LEU A O 1
ATOM 590 N N . THR A 1 77 ? -1.414 -4.707 -17.174 1.00 75.88 77 THR A N 1
ATOM 591 C CA . THR A 1 77 ? -0.933 -4.849 -18.553 1.00 75.88 77 THR A CA 1
ATOM 592 C C . THR A 1 77 ? -1.643 -3.918 -19.540 1.00 75.88 77 THR A C 1
ATOM 594 O O . THR A 1 77 ? -1.320 -3.921 -20.724 1.00 75.88 77 THR A O 1
ATOM 597 N N . ASP A 1 78 ? -2.614 -3.129 -19.074 1.00 71.88 78 ASP A N 1
ATOM 598 C CA . ASP A 1 78 ? -3.401 -2.214 -19.897 1.00 71.88 78 ASP A CA 1
ATOM 599 C C . ASP A 1 78 ? -2.728 -0.836 -20.013 1.00 71.88 78 ASP A C 1
ATOM 601 O O . ASP A 1 78 ? -2.714 -0.040 -19.069 1.00 71.88 78 ASP A O 1
ATOM 605 N N . ALA A 1 79 ? -2.220 -0.542 -21.212 1.00 64.19 79 ALA A N 1
ATOM 606 C CA . ALA A 1 79 ? -1.556 0.715 -21.551 1.00 64.19 79 ALA A CA 1
ATOM 607 C C . ALA A 1 79 ? -2.440 1.959 -21.376 1.00 64.19 79 ALA A C 1
ATOM 609 O O . ALA A 1 79 ? -1.926 3.051 -21.134 1.00 64.19 79 ALA A O 1
ATOM 610 N N . THR A 1 80 ? -3.767 1.816 -21.451 1.00 64.94 80 THR A N 1
ATOM 611 C CA . THR A 1 80 ? -4.700 2.945 -21.301 1.00 64.94 80 THR A CA 1
ATOM 612 C C . THR A 1 80 ? -4.866 3.381 -19.846 1.00 64.94 80 THR A C 1
ATOM 614 O O . THR A 1 80 ? -5.194 4.536 -19.576 1.00 64.94 80 THR A O 1
ATOM 617 N N . ASN A 1 81 ? -4.602 2.474 -18.902 1.00 58.28 81 ASN A N 1
ATOM 618 C CA . ASN A 1 81 ? -4.761 2.694 -17.466 1.00 58.28 81 ASN A CA 1
ATOM 619 C C . ASN A 1 81 ? -3.456 3.109 -16.769 1.00 58.28 81 ASN A C 1
ATOM 621 O O . ASN A 1 81 ? -3.495 3.612 -15.643 1.00 58.28 81 ASN A O 1
ATOM 625 N N . ASP A 1 82 ? -2.311 2.931 -17.430 1.00 63.78 82 ASP A N 1
ATOM 626 C CA . ASP A 1 82 ? -0.985 3.230 -16.891 1.00 63.78 82 ASP A CA 1
ATOM 627 C C . ASP A 1 82 ? -0.185 4.145 -17.828 1.00 63.78 82 ASP A C 1
ATOM 629 O O . ASP A 1 82 ? 0.955 3.869 -18.214 1.00 63.78 82 ASP A O 1
ATOM 633 N N . SER A 1 83 ? -0.785 5.298 -18.140 1.00 60.25 83 SER A N 1
ATOM 634 C CA . SER A 1 83 ? -0.219 6.382 -18.964 1.00 60.25 83 SER A CA 1
ATOM 635 C C . SER A 1 83 ? 1.030 7.048 -18.364 1.00 60.25 83 SER A C 1
ATOM 637 O O . SER A 1 83 ? 1.429 8.140 -18.767 1.00 60.25 83 SER A O 1
ATOM 639 N N . LYS A 1 84 ? 1.582 6.457 -17.308 1.00 69.00 84 LYS A N 1
ATOM 640 C CA . LYS A 1 84 ? 2.660 6.992 -16.490 1.00 69.00 84 LYS A CA 1
ATOM 641 C C . LYS A 1 84 ? 4.002 6.359 -16.842 1.00 69.00 84 LYS A C 1
ATOM 643 O O . LYS A 1 84 ? 5.038 6.976 -16.605 1.00 69.00 84 LYS A O 1
ATOM 648 N N . ASN A 1 85 ? 4.010 5.152 -17.402 1.00 81.81 85 ASN A N 1
ATOM 649 C CA . ASN A 1 85 ? 5.228 4.590 -17.974 1.00 81.81 85 ASN A CA 1
ATOM 650 C C . ASN A 1 85 ? 5.425 5.148 -19.386 1.00 81.81 85 ASN A C 1
ATOM 652 O O . ASN A 1 85 ? 4.478 5.213 -20.164 1.00 81.81 85 ASN A O 1
ATOM 656 N N . GLY A 1 86 ? 6.636 5.591 -19.703 1.00 81.62 86 GLY A N 1
ATOM 657 C CA . GLY A 1 86 ? 6.916 6.179 -21.006 1.00 81.62 86 GLY A CA 1
ATOM 658 C C . GLY A 1 86 ? 8.398 6.202 -21.327 1.00 81.62 86 GLY A C 1
ATOM 659 O O . GLY A 1 86 ? 9.243 6.177 -20.434 1.00 81.62 86 GLY A O 1
ATOM 660 N N . LEU A 1 87 ? 8.703 6.280 -22.614 1.00 83.88 87 LEU A N 1
ATOM 661 C CA . LEU A 1 87 ? 10.055 6.394 -23.135 1.00 83.88 87 LEU A CA 1
ATOM 662 C C . LEU A 1 87 ? 10.134 7.628 -24.034 1.00 83.88 87 LEU A C 1
ATOM 664 O O . LEU A 1 87 ? 9.323 7.796 -24.942 1.00 83.88 87 LEU A O 1
ATOM 668 N N . SER A 1 88 ? 11.132 8.471 -23.789 1.00 81.88 88 SER A N 1
ATOM 669 C CA . SER A 1 88 ? 11.495 9.589 -24.652 1.00 81.88 88 SER A CA 1
ATOM 670 C C . SER A 1 88 ? 12.961 9.472 -25.028 1.00 81.88 88 SER A C 1
ATOM 672 O O . SER A 1 88 ? 13.835 9.494 -24.162 1.00 81.88 88 SER A O 1
ATOM 674 N N . VAL A 1 89 ? 13.240 9.413 -26.325 1.00 77.75 89 VAL A N 1
ATOM 675 C CA . VAL A 1 89 ? 14.606 9.443 -26.847 1.00 77.75 89 VAL A CA 1
ATOM 676 C C . VAL A 1 89 ? 14.853 10.814 -27.458 1.00 77.75 89 VAL A C 1
ATOM 678 O O . VAL A 1 89 ? 14.076 11.287 -28.284 1.00 77.75 89 VAL A O 1
ATOM 681 N N . THR A 1 90 ? 15.920 11.473 -27.025 1.00 76.25 90 THR A N 1
ATOM 682 C CA . THR A 1 90 ? 16.449 12.659 -27.694 1.00 76.25 90 THR A CA 1
ATOM 683 C C . THR A 1 90 ? 17.673 12.219 -28.469 1.00 76.25 90 THR A C 1
ATOM 685 O O . THR A 1 90 ? 18.685 11.870 -27.862 1.00 76.25 90 THR A O 1
ATOM 688 N N . ASP A 1 91 ? 17.570 12.227 -29.793 1.00 71.44 91 ASP A N 1
ATOM 689 C CA . ASP A 1 91 ? 18.690 11.945 -30.678 1.00 71.44 91 ASP A CA 1
ATOM 690 C C . ASP A 1 91 ? 19.056 13.172 -31.521 1.00 71.44 91 ASP A C 1
ATOM 692 O O . ASP A 1 91 ? 18.200 13.747 -32.193 1.00 71.44 91 ASP A O 1
ATOM 696 N N . ASN A 1 92 ? 20.336 13.552 -31.497 1.00 64.25 92 ASN A N 1
ATOM 697 C CA . ASN A 1 92 ? 20.861 14.704 -32.234 1.00 64.25 92 ASN A CA 1
ATOM 698 C C . ASN A 1 92 ? 21.288 14.369 -33.678 1.00 64.25 92 ASN A C 1
ATOM 700 O O . ASN A 1 92 ? 21.765 15.264 -34.376 1.00 64.25 92 ASN A O 1
ATOM 704 N N . TYR A 1 93 ? 21.139 13.112 -34.123 1.00 59.59 93 TYR A N 1
ATOM 705 C CA . TYR A 1 93 ? 21.438 12.661 -35.490 1.00 59.59 93 TYR A CA 1
ATOM 706 C C . TYR A 1 93 ? 20.188 12.489 -36.368 1.00 59.59 93 TYR A C 1
ATOM 708 O O . TYR A 1 93 ? 20.312 12.384 -37.589 1.00 59.59 93 TYR A O 1
ATOM 716 N N . SER A 1 94 ? 18.988 12.489 -35.784 1.00 56.19 94 SER A N 1
ATOM 717 C CA . SER A 1 94 ? 17.733 12.445 -36.533 1.00 56.19 94 SER A CA 1
ATOM 718 C C . SER A 1 94 ? 17.413 13.814 -37.160 1.00 56.19 94 SER A C 1
ATOM 720 O O . SER A 1 94 ? 17.086 14.795 -36.493 1.00 56.19 94 SER A O 1
ATOM 722 N N . ASN A 1 95 ? 17.561 13.901 -38.481 1.00 46.56 95 ASN A N 1
ATOM 723 C CA . ASN A 1 95 ? 17.374 15.135 -39.240 1.00 46.56 95 ASN A CA 1
ATOM 724 C C . ASN A 1 95 ? 15.925 15.654 -39.113 1.00 46.56 95 ASN A C 1
ATOM 726 O O . ASN A 1 95 ? 14.977 14.983 -39.505 1.00 46.56 95 ASN A O 1
ATOM 730 N N . GLU A 1 96 ? 15.797 16.859 -38.562 1.00 48.00 96 GLU A N 1
ATOM 731 C CA . GLU A 1 96 ? 14.702 17.833 -38.638 1.00 48.00 96 GLU A CA 1
ATOM 732 C C . GLU A 1 96 ? 13.246 17.376 -38.946 1.00 48.00 96 GLU A C 1
ATOM 734 O O . GLU A 1 96 ? 12.857 16.998 -40.048 1.00 48.00 96 GLU A O 1
ATOM 739 N N . ASN A 1 97 ? 12.385 17.663 -37.963 1.00 45.91 97 ASN A N 1
ATOM 740 C CA . ASN A 1 97 ? 11.025 18.208 -38.101 1.00 45.91 97 ASN A CA 1
ATOM 741 C C . ASN A 1 97 ? 9.817 17.310 -38.424 1.00 45.91 97 ASN A C 1
ATOM 743 O O . ASN A 1 97 ? 8.711 17.793 -38.199 1.00 45.91 97 ASN A O 1
ATOM 747 N N . ASN A 1 98 ? 9.946 16.027 -38.783 1.00 44.06 98 ASN A N 1
ATOM 748 C CA . ASN A 1 98 ? 8.755 15.176 -39.025 1.00 44.06 98 ASN A CA 1
ATOM 749 C C . ASN A 1 98 ? 8.655 13.876 -38.207 1.00 44.06 98 ASN A C 1
ATOM 751 O O . ASN A 1 98 ? 7.647 13.184 -38.311 1.00 44.06 98 ASN A O 1
ATOM 755 N N . ASN A 1 99 ? 9.625 13.563 -37.342 1.00 47.75 99 ASN A N 1
ATOM 756 C CA . ASN A 1 99 ? 9.687 12.244 -36.696 1.00 47.75 99 ASN A CA 1
ATOM 757 C C . ASN A 1 99 ? 9.199 12.170 -35.243 1.00 47.75 99 ASN A C 1
ATOM 759 O O . ASN A 1 99 ? 9.370 11.134 -34.617 1.00 47.75 99 ASN A O 1
ATOM 763 N N . LYS A 1 100 ? 8.531 13.197 -34.689 1.00 45.16 100 LYS A N 1
ATOM 764 C CA . LYS A 1 100 ? 7.968 13.115 -33.317 1.00 45.16 100 LYS A CA 1
ATOM 765 C C . LYS A 1 100 ? 7.009 11.929 -33.123 1.00 45.16 100 LYS A C 1
ATOM 767 O O . LYS A 1 100 ? 6.932 11.393 -32.023 1.00 45.16 100 LYS A O 1
ATOM 772 N N . SER A 1 101 ? 6.315 11.502 -34.177 1.00 44.41 101 SER A N 1
ATOM 773 C CA . SER A 1 101 ? 5.448 10.316 -34.187 1.00 44.41 101 SER A CA 1
ATOM 774 C C . SER A 1 101 ? 6.194 8.980 -34.319 1.00 44.41 101 SER A C 1
ATOM 776 O O . SER A 1 101 ? 5.578 7.948 -34.093 1.00 44.41 101 SER A O 1
ATOM 778 N N . ALA A 1 102 ? 7.494 8.979 -34.637 1.00 45.94 102 ALA A N 1
ATOM 779 C CA . ALA A 1 102 ? 8.321 7.774 -34.790 1.00 45.94 102 ALA A CA 1
ATOM 780 C C . ALA A 1 102 ? 9.176 7.432 -33.549 1.00 45.94 102 ALA A C 1
ATOM 782 O O . ALA A 1 102 ? 9.907 6.446 -33.562 1.00 45.94 102 ALA A O 1
ATOM 783 N N . ILE A 1 103 ? 9.106 8.243 -32.482 1.00 51.25 103 ILE A N 1
ATOM 784 C CA . ILE A 1 103 ? 9.941 8.093 -31.268 1.00 51.25 103 ILE A CA 1
ATOM 785 C C . ILE A 1 103 ? 9.120 7.860 -29.993 1.00 51.25 103 ILE A C 1
ATOM 787 O O . ILE A 1 103 ? 9.682 7.473 -28.968 1.00 51.25 103 ILE A O 1
ATOM 791 N N . ALA A 1 104 ? 7.801 8.083 -30.033 1.00 52.91 104 ALA A N 1
ATOM 792 C CA . ALA A 1 104 ? 6.909 7.706 -28.943 1.00 52.91 104 ALA A CA 1
ATOM 793 C C . ALA A 1 104 ? 6.647 6.200 -29.032 1.00 52.91 104 ALA A C 1
ATOM 795 O O . ALA A 1 104 ? 5.826 5.742 -29.821 1.00 52.91 104 ALA A O 1
ATOM 796 N N . ARG A 1 105 ? 7.399 5.432 -28.247 1.00 74.19 105 ARG A N 1
ATOM 797 C CA . ARG A 1 105 ? 7.289 3.975 -28.209 1.00 74.19 105 ARG A CA 1
ATOM 798 C C . ARG A 1 105 ? 6.280 3.565 -27.159 1.00 74.19 105 ARG A C 1
ATOM 800 O O . ARG A 1 105 ? 6.417 3.934 -25.991 1.00 74.19 105 ARG A O 1
ATOM 807 N N . GLU A 1 106 ? 5.280 2.802 -27.580 1.00 79.62 106 GLU A N 1
ATOM 808 C CA . GLU A 1 106 ? 4.309 2.239 -26.654 1.00 79.62 106 GLU A CA 1
ATOM 809 C C . GLU A 1 106 ? 4.991 1.189 -25.763 1.00 79.62 106 GLU A C 1
ATOM 811 O O . GLU A 1 106 ? 5.715 0.322 -26.266 1.00 79.62 106 GLU A O 1
ATOM 816 N N . PRO A 1 107 ? 4.797 1.259 -24.437 1.00 88.19 107 PRO A N 1
ATOM 817 C CA . PRO A 1 107 ? 5.295 0.233 -23.540 1.00 88.19 107 PRO A CA 1
ATOM 818 C C . PRO A 1 107 ? 4.559 -1.090 -23.772 1.00 88.19 107 PRO A C 1
ATOM 820 O O . PRO A 1 107 ? 3.330 -1.162 -23.762 1.00 88.19 107 PRO A O 1
ATOM 823 N N . ILE A 1 108 ? 5.328 -2.164 -23.890 1.00 88.88 108 ILE A N 1
ATOM 824 C CA . ILE A 1 108 ? 4.854 -3.539 -23.794 1.00 88.88 108 ILE A CA 1
ATOM 825 C C . ILE A 1 108 ? 4.993 -3.951 -22.329 1.00 88.88 108 ILE A C 1
ATOM 827 O O . ILE A 1 108 ? 6.100 -4.147 -21.821 1.00 88.88 108 ILE A O 1
ATOM 831 N N . TYR A 1 109 ? 3.863 -4.050 -21.633 1.00 89.94 109 TYR A N 1
ATOM 832 C CA . TYR A 1 109 ? 3.825 -4.513 -20.249 1.00 89.94 109 TYR A CA 1
ATOM 833 C C . TYR A 1 109 ? 3.906 -6.029 -20.207 1.00 89.94 109 TYR A C 1
ATOM 835 O O . TYR A 1 109 ? 3.139 -6.713 -20.885 1.00 89.94 109 TYR A O 1
ATOM 843 N N . GLY A 1 110 ? 4.817 -6.548 -19.390 1.00 89.69 110 GLY A N 1
ATOM 844 C CA . GLY A 1 110 ? 4.999 -7.982 -19.304 1.00 89.69 110 GLY A CA 1
ATOM 845 C C . GLY A 1 110 ? 3.852 -8.691 -18.597 1.00 89.69 110 GLY A C 1
ATOM 846 O O . GLY A 1 110 ? 3.291 -8.174 -17.632 1.00 89.69 110 GLY A O 1
ATOM 847 N N . GLU A 1 111 ? 3.521 -9.896 -19.050 1.00 88.94 111 GLU A N 1
ATOM 848 C CA . GLU A 1 111 ? 2.441 -10.710 -18.464 1.00 88.94 111 GLU A CA 1
ATOM 849 C C . GLU A 1 111 ? 2.921 -11.576 -17.283 1.00 88.94 111 GLU A C 1
ATOM 851 O O . GLU A 1 111 ? 2.157 -12.329 -16.681 1.00 88.94 111 GLU A O 1
ATOM 856 N N . SER A 1 112 ? 4.192 -11.423 -16.912 1.00 88.31 112 SER A N 1
ATOM 857 C CA . SER A 1 112 ? 4.846 -12.088 -15.790 1.00 88.31 112 SER A CA 1
ATOM 858 C C . SER A 1 112 ? 5.184 -11.127 -14.657 1.00 88.31 112 SER A C 1
ATOM 860 O O . SER A 1 112 ? 5.496 -9.955 -14.882 1.00 88.31 112 SER A O 1
ATOM 862 N N . LEU A 1 113 ? 5.202 -11.663 -13.436 1.00 92.19 113 LEU A N 1
ATOM 863 C CA . LEU A 1 113 ? 5.754 -11.000 -12.259 1.00 92.19 113 LEU A CA 1
ATOM 864 C C . LEU A 1 113 ? 6.999 -11.739 -11.765 1.00 92.19 113 LEU A C 1
ATOM 866 O O . LEU A 1 113 ? 7.067 -12.969 -11.817 1.00 92.19 113 LEU A O 1
ATOM 870 N N . TYR A 1 114 ? 7.947 -10.967 -11.244 1.00 92.69 114 TYR A N 1
ATOM 871 C CA . TYR A 1 114 ? 9.192 -11.456 -10.669 1.00 92.69 114 TYR A CA 1
ATOM 872 C C . TYR A 1 114 ? 9.296 -11.111 -9.188 1.00 92.69 114 TYR A C 1
ATOM 874 O O . TYR A 1 114 ? 8.853 -10.037 -8.769 1.00 92.69 114 TYR A O 1
ATOM 882 N N . LYS A 1 115 ? 9.891 -11.995 -8.385 1.00 91.81 115 LYS A N 1
ATOM 883 C CA . LYS A 1 115 ? 10.190 -11.699 -6.973 1.00 91.81 115 LYS A CA 1
ATOM 884 C C . LYS A 1 115 ? 11.424 -10.808 -6.878 1.00 91.81 115 LYS A C 1
ATOM 886 O O . LYS A 1 115 ? 12.3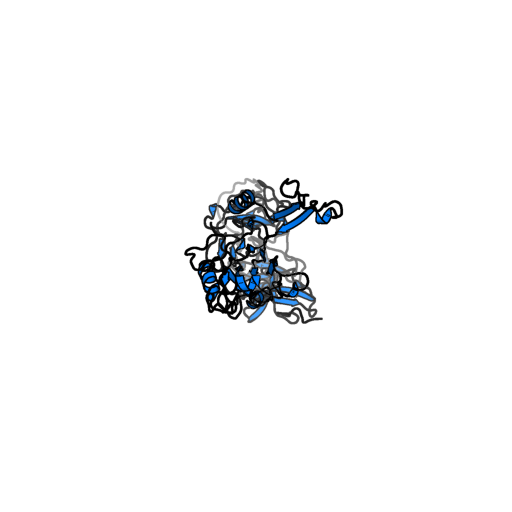10 -10.867 -7.727 1.00 91.81 115 LYS A O 1
ATOM 891 N N . GLU A 1 116 ? 11.519 -10.017 -5.811 1.00 87.44 116 GLU A N 1
ATOM 892 C CA . GLU A 1 116 ? 12.696 -9.170 -5.560 1.00 87.44 116 GLU A CA 1
ATOM 893 C C . GLU A 1 116 ? 14.000 -9.981 -5.526 1.00 87.44 116 GLU A C 1
ATOM 895 O O . GLU A 1 116 ? 14.988 -9.608 -6.158 1.00 87.44 116 GLU A O 1
ATOM 900 N N . SER A 1 117 ? 13.970 -11.159 -4.894 1.00 86.31 117 SER A N 1
ATOM 901 C CA . SER A 1 117 ? 15.095 -12.103 -4.830 1.00 86.31 117 SER A CA 1
ATOM 902 C C . SER A 1 117 ? 15.574 -12.613 -6.192 1.00 86.31 117 SER A C 1
ATOM 904 O O . SER A 1 117 ? 16.670 -13.160 -6.292 1.00 86.31 117 SER A O 1
ATOM 906 N N . SER A 1 118 ? 14.758 -12.463 -7.234 1.00 87.75 118 SER A N 1
ATOM 907 C CA . SER A 1 118 ? 14.990 -13.010 -8.571 1.00 87.75 118 SER A CA 1
ATOM 908 C C . SER A 1 118 ? 15.084 -11.920 -9.633 1.00 87.75 118 SER A C 1
ATOM 910 O O . SER A 1 118 ? 15.101 -12.217 -10.827 1.00 87.75 118 SER A O 1
ATOM 912 N N . LEU A 1 119 ? 15.233 -10.660 -9.218 1.00 85.75 119 LEU A N 1
ATOM 913 C CA . LEU A 1 119 ? 15.342 -9.531 -10.134 1.00 85.75 119 LEU A CA 1
ATOM 914 C C . LEU A 1 119 ? 16.544 -9.666 -11.087 1.00 85.75 119 LEU A C 1
ATOM 916 O O . LEU A 1 119 ? 16.423 -9.353 -12.266 1.00 85.75 119 LEU A O 1
ATOM 920 N N . GLN A 1 120 ? 17.674 -10.217 -10.626 1.00 84.38 120 GLN A N 1
ATOM 921 C CA . GLN A 1 120 ? 18.823 -10.519 -11.496 1.00 84.38 120 GLN A CA 1
ATOM 922 C C . GLN A 1 120 ? 18.465 -11.525 -12.598 1.00 84.38 120 GLN A C 1
ATOM 924 O O . GLN A 1 120 ? 18.848 -11.336 -13.751 1.00 84.38 120 GLN A O 1
ATOM 929 N N . LYS A 1 121 ? 17.698 -12.570 -12.262 1.00 86.44 121 LYS A N 1
ATOM 930 C CA . LYS A 1 121 ? 17.200 -13.525 -13.256 1.00 86.44 121 LYS A CA 1
ATOM 931 C C . LYS A 1 121 ? 16.281 -12.822 -14.253 1.00 86.44 121 LYS A C 1
ATOM 933 O O . LYS A 1 121 ? 16.409 -13.065 -15.442 1.00 86.44 121 LYS A O 1
ATOM 938 N N . ALA A 1 122 ? 15.416 -11.920 -13.789 1.00 89.88 122 ALA A N 1
ATOM 939 C CA . ALA A 1 122 ? 14.540 -11.147 -14.664 1.00 89.88 122 ALA A CA 1
ATOM 940 C C . ALA A 1 122 ? 15.339 -10.322 -15.693 1.00 89.88 122 ALA A C 1
ATOM 942 O O . ALA A 1 122 ? 15.020 -10.337 -16.880 1.00 89.88 122 ALA A O 1
ATOM 943 N N . PHE A 1 123 ? 16.419 -9.659 -15.261 1.00 90.88 123 PHE A N 1
ATOM 944 C CA . PHE A 1 123 ? 17.342 -8.958 -16.162 1.00 90.88 123 PHE A CA 1
ATOM 945 C C . PHE A 1 123 ? 18.012 -9.908 -17.173 1.00 90.88 123 PHE A C 1
ATOM 947 O O . PHE A 1 123 ? 18.069 -9.586 -18.360 1.00 90.88 123 PHE A O 1
ATOM 954 N N . SER A 1 124 ? 18.463 -11.085 -16.731 1.00 89.06 124 SER A N 1
ATOM 955 C CA . SER A 1 124 ? 19.052 -12.103 -17.612 1.00 89.06 124 SER A CA 1
ATOM 956 C C . SER A 1 124 ? 18.040 -12.627 -18.641 1.00 89.06 124 SER A C 1
ATOM 958 O O . SER A 1 124 ? 18.325 -12.599 -19.839 1.00 89.06 124 SER A O 1
ATOM 960 N N . ASP A 1 125 ? 16.822 -12.972 -18.211 1.00 90.00 125 ASP A N 1
ATOM 961 C CA . ASP A 1 125 ? 15.722 -13.399 -19.086 1.00 90.00 125 ASP A CA 1
ATOM 962 C C . ASP A 1 125 ? 15.418 -12.320 -20.145 1.00 90.00 125 ASP A C 1
ATOM 964 O O . ASP A 1 125 ? 15.248 -12.630 -21.320 1.00 90.00 125 ASP A O 1
ATOM 968 N N . ALA A 1 126 ? 15.419 -11.039 -19.757 1.00 91.81 126 ALA A N 1
ATOM 969 C CA . ALA A 1 126 ? 15.202 -9.919 -20.677 1.00 91.81 126 ALA A CA 1
ATOM 970 C C . ALA A 1 126 ? 16.333 -9.704 -21.699 1.00 91.81 126 ALA A C 1
ATOM 972 O O . ALA A 1 126 ? 16.117 -9.053 -22.726 1.00 91.81 126 ALA A O 1
ATOM 973 N N . SER A 1 127 ? 17.528 -10.241 -21.449 1.00 90.31 127 SER A N 1
ATOM 974 C CA . SER A 1 127 ? 18.662 -10.195 -22.383 1.00 90.31 127 SER A CA 1
ATOM 975 C C . SER A 1 127 ? 18.733 -11.401 -23.330 1.00 90.31 127 SER A C 1
ATOM 977 O O . SER A 1 127 ? 19.506 -11.382 -24.291 1.00 90.31 127 SER A O 1
ATOM 979 N N . ALA A 1 128 ? 17.913 -12.429 -23.090 1.00 90.56 128 ALA A N 1
ATOM 980 C CA . ALA A 1 128 ? 17.921 -13.672 -23.849 1.00 90.56 128 ALA A CA 1
ATOM 981 C C . ALA A 1 128 ? 17.463 -13.487 -25.308 1.00 90.56 128 ALA A C 1
ATOM 983 O O . ALA A 1 128 ? 16.718 -12.564 -25.649 1.00 90.56 128 ALA A O 1
ATOM 984 N N . ALA A 1 129 ? 17.912 -14.386 -26.187 1.00 89.50 129 ALA A N 1
ATOM 985 C CA . ALA A 1 129 ? 17.597 -14.341 -27.618 1.00 89.50 129 ALA A CA 1
ATOM 986 C C . ALA A 1 129 ? 16.139 -14.687 -27.944 1.00 89.50 129 ALA A C 1
ATOM 988 O O . ALA A 1 129 ? 15.639 -14.298 -28.995 1.00 89.50 129 ALA A O 1
ATOM 989 N N . ASP A 1 130 ? 15.469 -15.399 -27.047 1.00 89.94 130 ASP A N 1
ATOM 990 C CA . ASP A 1 130 ? 14.064 -15.790 -27.108 1.00 89.94 130 ASP A CA 1
ATOM 991 C C . ASP A 1 130 ? 13.188 -14.965 -26.153 1.00 89.94 130 ASP A C 1
ATOM 993 O O . ASP A 1 130 ? 12.061 -15.360 -25.853 1.00 89.94 130 ASP A O 1
ATOM 997 N N . PHE A 1 131 ? 13.689 -13.819 -25.672 1.00 91.19 131 PHE A N 1
ATOM 998 C CA . PHE A 1 131 ? 12.933 -12.949 -24.781 1.00 91.19 131 PHE A CA 1
ATOM 999 C C . PHE A 1 131 ? 11.617 -12.503 -25.427 1.00 91.19 131 PHE A C 1
ATOM 1001 O O . PHE A 1 131 ? 11.601 -11.790 -26.432 1.00 91.19 131 PHE A O 1
ATOM 1008 N N . ASP A 1 132 ? 10.513 -12.876 -24.786 1.00 90.69 132 ASP A N 1
ATOM 1009 C CA . ASP A 1 132 ? 9.182 -12.368 -25.080 1.00 90.69 132 ASP A CA 1
ATOM 1010 C C . ASP A 1 132 ? 8.650 -11.639 -23.838 1.00 90.69 132 ASP A C 1
ATOM 1012 O O . ASP A 1 132 ? 8.381 -12.289 -22.816 1.00 90.69 132 ASP A O 1
ATOM 1016 N N . PRO A 1 133 ? 8.469 -10.305 -23.892 1.00 85.44 133 PRO A N 1
ATOM 1017 C CA . PRO A 1 133 ? 7.906 -9.564 -22.772 1.00 85.44 133 PRO A CA 1
ATOM 1018 C C . PRO A 1 133 ? 6.499 -10.055 -22.407 1.00 85.44 133 PRO A C 1
ATOM 1020 O O . PRO A 1 133 ? 6.129 -9.981 -21.240 1.00 85.44 133 PRO A O 1
ATOM 1023 N N . LYS A 1 134 ? 5.729 -10.618 -23.348 1.00 88.38 134 LYS A N 1
ATOM 1024 C CA . LYS A 1 134 ? 4.388 -11.170 -23.091 1.00 88.38 134 LYS A CA 1
ATOM 1025 C C . LYS A 1 134 ? 4.404 -12.606 -22.568 1.00 88.38 134 LYS A C 1
ATOM 1027 O O . LYS A 1 134 ? 3.346 -13.184 -22.341 1.00 88.38 134 LYS A O 1
ATOM 1032 N N . SER A 1 135 ? 5.580 -13.192 -22.349 1.00 85.06 135 SER A N 1
ATOM 1033 C CA . SER A 1 135 ? 5.667 -14.519 -21.745 1.00 85.06 135 SER A CA 1
ATOM 1034 C C . SER A 1 135 ? 5.131 -14.528 -20.306 1.00 85.06 135 SER A C 1
ATOM 1036 O O . SER A 1 135 ? 5.197 -13.536 -19.574 1.00 85.06 135 SER A O 1
ATOM 1038 N N . THR A 1 136 ? 4.644 -15.693 -19.872 1.00 78.38 136 THR A N 1
ATOM 1039 C CA . THR A 1 136 ? 4.129 -15.948 -18.512 1.00 78.38 136 THR A CA 1
ATOM 1040 C C . THR A 1 136 ? 5.142 -16.694 -17.622 1.00 78.38 136 THR A C 1
ATOM 1042 O O . THR A 1 136 ? 4.756 -17.349 -16.657 1.00 78.38 136 THR A O 1
ATOM 1045 N N . ASN A 1 137 ? 6.436 -16.646 -17.963 1.00 76.94 137 ASN A N 1
ATOM 1046 C CA . ASN A 1 137 ? 7.505 -17.446 -17.348 1.00 76.94 137 ASN A CA 1
ATOM 1047 C C . ASN A 1 137 ? 8.175 -16.801 -16.112 1.00 76.94 137 ASN A C 1
ATOM 1049 O O . ASN A 1 137 ? 9.247 -17.248 -15.697 1.00 76.94 137 ASN A O 1
ATOM 1053 N N . GLY A 1 138 ? 7.583 -15.757 -15.525 1.00 82.19 138 GLY A N 1
ATOM 1054 C CA . GLY A 1 138 ? 8.080 -15.154 -14.281 1.00 82.19 138 GLY A CA 1
ATOM 1055 C C . GLY A 1 138 ? 8.114 -16.133 -13.103 1.00 82.19 138 GLY A C 1
ATOM 1056 O O . GLY A 1 138 ? 7.369 -17.108 -13.057 1.00 82.19 138 GLY A O 1
ATOM 1057 N N . ASP A 1 139 ? 8.966 -15.873 -12.111 1.00 88.00 139 ASP A N 1
ATOM 1058 C CA . ASP A 1 139 ? 9.146 -16.747 -10.941 1.00 88.00 139 ASP A CA 1
ATOM 1059 C C . ASP A 1 139 ? 8.110 -16.505 -9.821 1.00 88.00 139 ASP A C 1
ATOM 1061 O O . ASP A 1 139 ? 8.039 -17.259 -8.845 1.00 88.00 139 ASP A O 1
ATOM 1065 N N . ALA A 1 140 ? 7.262 -15.484 -9.975 1.00 89.38 140 ALA A N 1
ATOM 1066 C CA . ALA A 1 140 ? 6.144 -15.179 -9.086 1.00 89.38 140 ALA A CA 1
ATOM 1067 C C . ALA A 1 140 ? 4.806 -15.756 -9.593 1.00 89.38 140 ALA A C 1
ATOM 1069 O O . ALA A 1 140 ? 3.755 -15.124 -9.480 1.00 89.38 140 ALA A O 1
ATOM 1070 N N . THR A 1 141 ? 4.827 -16.966 -10.161 1.00 86.31 141 THR A N 1
ATOM 1071 C CA . THR A 1 141 ? 3.629 -17.629 -10.718 1.00 86.31 141 THR A CA 1
ATOM 1072 C C . THR A 1 141 ? 2.519 -17.853 -9.690 1.00 86.31 141 THR A C 1
ATOM 1074 O O . THR A 1 141 ? 1.341 -17.814 -10.028 1.00 86.31 141 THR A O 1
ATOM 1077 N N . ASP A 1 142 ? 2.872 -18.020 -8.417 1.00 88.00 142 ASP A N 1
ATOM 1078 C CA . ASP A 1 142 ? 1.939 -18.233 -7.313 1.00 88.00 142 ASP A CA 1
ATOM 1079 C C . ASP A 1 142 ? 1.179 -16.968 -6.878 1.00 88.00 142 ASP A C 1
ATOM 1081 O O . ASP A 1 142 ? 0.291 -17.035 -6.025 1.00 88.00 142 ASP A O 1
ATOM 1085 N N . VAL A 1 143 ? 1.526 -15.817 -7.456 1.00 87.81 143 VAL A N 1
ATOM 1086 C CA . VAL A 1 143 ? 0.920 -14.511 -7.171 1.00 87.81 143 VAL A CA 1
ATOM 1087 C C . VAL A 1 143 ? -0.303 -14.255 -8.040 1.00 87.81 143 VAL A C 1
ATOM 1089 O O . VAL A 1 143 ? -1.169 -13.477 -7.643 1.00 87.81 143 VAL A O 1
ATOM 1092 N N . ILE A 1 144 ? -0.407 -14.906 -9.201 1.00 88.38 144 ILE A N 1
ATOM 1093 C CA . ILE A 1 144 ? -1.513 -14.725 -10.143 1.00 88.38 144 ILE A CA 1
ATOM 1094 C C . ILE A 1 144 ? -2.370 -15.995 -10.144 1.00 88.38 144 ILE A C 1
ATOM 1096 O O . ILE A 1 144 ? -1.968 -17.038 -10.648 1.00 88.38 144 ILE A O 1
ATOM 1100 N N . GLY A 1 145 ? -3.582 -15.903 -9.597 1.00 86.19 145 GLY A N 1
ATOM 1101 C CA . GLY A 1 145 ? -4.566 -16.985 -9.574 1.00 86.19 145 GLY A CA 1
ATOM 1102 C C . GLY A 1 145 ? -5.833 -16.570 -10.313 1.00 86.19 145 GLY A C 1
ATOM 1103 O O . GLY A 1 145 ? -6.428 -15.546 -9.980 1.00 86.19 145 GLY A O 1
ATOM 1104 N N . ASN A 1 146 ? -6.257 -17.343 -11.319 1.00 87.44 146 ASN A N 1
ATOM 1105 C CA . ASN A 1 146 ? -7.447 -17.055 -12.140 1.00 87.44 146 ASN A CA 1
ATOM 1106 C C . ASN A 1 146 ? -7.469 -15.613 -12.700 1.00 87.44 146 ASN A C 1
ATOM 1108 O O . ASN A 1 146 ? -8.499 -14.939 -12.669 1.00 87.44 146 ASN A O 1
ATOM 1112 N N . GLY A 1 147 ? -6.313 -15.113 -13.156 1.00 86.88 147 GLY A N 1
ATOM 1113 C CA . GLY A 1 147 ? -6.167 -13.756 -13.701 1.00 86.88 147 GLY A CA 1
ATOM 1114 C C . GLY A 1 147 ? -6.205 -12.627 -12.661 1.00 86.88 147 GLY A C 1
ATOM 1115 O O . GLY A 1 147 ? -6.284 -11.456 -13.036 1.00 86.88 147 GLY A O 1
ATOM 1116 N N . LYS A 1 148 ? -6.147 -12.945 -11.362 1.00 89.56 148 LYS A N 1
ATOM 1117 C CA . LYS A 1 148 ? -6.139 -11.977 -10.257 1.00 89.56 148 LYS A CA 1
ATOM 1118 C C . LYS A 1 148 ? -4.873 -12.089 -9.424 1.00 89.56 148 LYS A C 1
ATOM 1120 O O . LYS A 1 148 ? -4.318 -13.171 -9.273 1.00 89.56 148 LYS A O 1
ATOM 1125 N N . ILE A 1 149 ? -4.461 -10.976 -8.830 1.00 89.12 149 ILE A N 1
ATOM 1126 C CA . ILE A 1 149 ? -3.356 -10.935 -7.869 1.00 89.12 149 ILE A CA 1
ATOM 1127 C C . ILE A 1 149 ? -3.854 -11.499 -6.540 1.00 89.12 149 ILE A C 1
ATOM 1129 O O . ILE A 1 149 ? -4.746 -10.918 -5.929 1.00 89.12 149 ILE A O 1
ATOM 1133 N N . VAL A 1 150 ? -3.316 -12.625 -6.087 1.00 87.94 150 VAL A N 1
ATOM 1134 C CA . VAL A 1 150 ? -3.819 -13.359 -4.912 1.00 87.94 150 VAL A CA 1
ATOM 1135 C C . VAL A 1 150 ? -2.876 -13.332 -3.713 1.00 87.94 150 VAL A C 1
ATOM 1137 O O . VAL A 1 150 ? -3.322 -13.632 -2.608 1.00 87.94 150 VAL A O 1
ATOM 1140 N N . LYS A 1 151 ? -1.613 -12.929 -3.894 1.00 87.88 151 LYS A N 1
ATOM 1141 C CA . LYS A 1 151 ? -0.624 -12.832 -2.811 1.00 87.88 151 LYS A CA 1
ATOM 1142 C C . LYS A 1 151 ? -0.117 -11.411 -2.624 1.00 87.88 151 LYS A C 1
ATOM 1144 O O . LYS A 1 151 ? 0.044 -10.676 -3.595 1.00 87.88 151 LYS A O 1
ATOM 1149 N N . ALA A 1 152 ? 0.092 -11.047 -1.363 1.00 87.56 152 ALA A N 1
ATOM 1150 C CA . ALA A 1 152 ? 0.732 -9.802 -0.976 1.00 87.56 152 ALA A CA 1
ATOM 1151 C C . ALA A 1 152 ? 2.257 -9.912 -1.097 1.00 87.56 152 ALA A C 1
ATOM 1153 O O . ALA A 1 152 ? 2.815 -11.002 -0.986 1.00 87.56 152 ALA A O 1
ATOM 1154 N N . GLY A 1 153 ? 2.916 -8.777 -1.307 1.00 85.50 153 GLY A N 1
ATOM 1155 C CA . GLY A 1 153 ? 4.363 -8.692 -1.431 1.00 85.50 153 GLY A CA 1
ATOM 1156 C C . GLY A 1 153 ? 4.822 -7.630 -2.424 1.00 85.50 153 GLY A C 1
ATOM 1157 O O . GLY A 1 153 ? 4.027 -6.957 -3.084 1.00 85.50 153 GLY A O 1
ATOM 1158 N N . THR A 1 154 ? 6.143 -7.500 -2.531 1.00 88.06 154 THR A N 1
ATOM 1159 C CA . THR A 1 154 ? 6.804 -6.696 -3.560 1.00 88.06 154 THR A CA 1
ATOM 1160 C C . THR A 1 154 ? 7.188 -7.588 -4.739 1.00 88.06 154 THR A C 1
ATOM 1162 O O . THR A 1 154 ? 7.912 -8.572 -4.585 1.00 88.06 154 THR A O 1
ATOM 1165 N N . TYR A 1 155 ? 6.725 -7.209 -5.927 1.00 91.38 155 TYR A N 1
ATOM 1166 C CA . TYR A 1 155 ? 7.007 -7.888 -7.187 1.00 91.38 155 TYR A CA 1
ATOM 1167 C C . TYR A 1 155 ? 7.500 -6.901 -8.237 1.00 91.38 155 TYR A C 1
ATOM 1169 O O . TYR A 1 155 ? 7.403 -5.686 -8.072 1.00 91.38 155 TYR A O 1
ATOM 1177 N N . TYR A 1 156 ? 8.011 -7.423 -9.342 1.00 91.88 156 TYR A N 1
ATOM 1178 C CA . TYR A 1 156 ? 8.539 -6.629 -10.440 1.00 91.88 156 TYR A CA 1
ATOM 1179 C C . TYR A 1 156 ? 7.932 -7.075 -11.757 1.00 91.88 156 TYR A C 1
ATOM 1181 O O . TYR A 1 156 ? 7.765 -8.266 -12.001 1.00 91.88 156 TYR A O 1
ATOM 1189 N N . GLN A 1 157 ? 7.611 -6.112 -12.610 1.00 92.88 157 GLN A N 1
ATOM 1190 C CA . GLN A 1 157 ? 7.043 -6.360 -13.930 1.00 92.88 157 GLN A CA 1
ATOM 1191 C C . GLN A 1 157 ? 7.929 -5.718 -14.989 1.00 92.88 157 GLN A C 1
ATOM 1193 O O . GLN A 1 157 ? 8.347 -4.566 -14.831 1.00 92.88 157 GLN A O 1
ATOM 1198 N N . ALA A 1 158 ? 8.197 -6.458 -16.063 1.00 92.75 158 ALA A N 1
ATOM 1199 C CA . ALA A 1 158 ? 8.894 -5.924 -17.222 1.00 92.75 158 ALA A CA 1
ATOM 1200 C C . ALA A 1 158 ? 8.041 -4.844 -17.906 1.00 92.75 158 ALA A C 1
ATOM 1202 O O . ALA A 1 158 ? 6.837 -5.007 -18.105 1.00 92.75 158 ALA A O 1
ATOM 1203 N N . VAL A 1 159 ? 8.683 -3.742 -18.269 1.00 92.75 159 VAL A N 1
ATOM 1204 C CA . VAL A 1 159 ? 8.160 -2.708 -19.159 1.00 92.75 159 VAL A CA 1
ATOM 1205 C C . VAL A 1 159 ? 9.168 -2.585 -20.289 1.00 92.75 159 VAL A C 1
ATOM 1207 O O . VAL A 1 159 ? 10.291 -2.114 -20.083 1.00 92.75 159 VAL A O 1
ATOM 1210 N N . THR A 1 160 ? 8.781 -3.071 -21.459 1.00 92.12 160 THR A N 1
ATOM 1211 C CA . THR A 1 160 ? 9.663 -3.225 -22.614 1.00 92.12 160 THR A CA 1
ATOM 1212 C C . THR A 1 160 ? 9.258 -2.267 -23.717 1.00 92.12 160 THR A C 1
ATOM 1214 O O . THR A 1 160 ? 8.078 -2.101 -24.000 1.00 92.12 160 THR A O 1
ATOM 1217 N N . TYR A 1 161 ? 10.239 -1.670 -24.376 1.00 89.75 161 TYR A N 1
ATOM 1218 C CA . TYR A 1 161 ? 10.033 -0.830 -25.545 1.00 89.75 161 TYR A CA 1
ATOM 1219 C C . TYR A 1 161 ? 10.813 -1.427 -26.707 1.00 89.75 161 TYR A C 1
ATOM 1221 O O . TYR A 1 161 ? 12.008 -1.720 -26.581 1.00 89.75 161 TYR A O 1
ATOM 1229 N N . LYS A 1 162 ? 10.132 -1.614 -27.835 1.00 87.38 162 LYS A N 1
ATOM 1230 C CA . LYS A 1 162 ? 10.766 -2.014 -29.087 1.00 87.38 162 LYS A CA 1
ATOM 1231 C C . LYS A 1 162 ? 11.517 -0.819 -29.665 1.00 87.38 162 LYS A C 1
ATOM 1233 O O . LYS A 1 162 ? 10.982 0.281 -29.656 1.00 87.38 162 LYS A O 1
ATOM 1238 N N . MET A 1 163 ? 12.772 -1.009 -30.065 1.00 82.44 163 MET A N 1
ATOM 1239 C CA . MET A 1 163 ? 13.678 0.071 -30.471 1.00 82.44 163 MET A CA 1
ATOM 1240 C C . MET A 1 163 ? 14.098 0.001 -31.945 1.00 82.44 163 MET A C 1
ATOM 1242 O O . MET A 1 163 ? 14.654 0.965 -32.470 1.00 82.44 163 MET A O 1
ATOM 1246 N N . ASP A 1 164 ? 13.855 -1.121 -32.611 1.00 72.38 164 ASP A N 1
ATOM 1247 C CA . ASP A 1 164 ? 14.224 -1.419 -34.000 1.00 72.38 164 ASP A CA 1
ATOM 1248 C C . ASP A 1 164 ? 13.089 -1.144 -35.008 1.00 72.38 164 ASP A C 1
ATOM 1250 O O . ASP A 1 164 ? 13.238 -1.414 -36.197 1.00 72.38 164 ASP A O 1
ATOM 1254 N N . ASP A 1 165 ? 11.967 -0.584 -34.557 1.00 64.44 165 ASP A N 1
ATOM 1255 C CA . ASP A 1 165 ? 10.768 -0.292 -35.355 1.00 64.44 165 ASP A CA 1
ATOM 1256 C C . ASP A 1 165 ? 10.675 1.157 -35.872 1.00 64.44 165 ASP A C 1
ATOM 1258 O O . ASP A 1 165 ? 9.701 1.516 -36.532 1.00 64.44 165 ASP A O 1
ATOM 1262 N N . GLY A 1 166 ? 11.685 1.989 -35.595 1.00 62.19 166 GLY A N 1
ATOM 1263 C CA . GLY A 1 166 ? 11.744 3.390 -36.024 1.00 62.19 166 GLY A CA 1
ATOM 1264 C C . GLY A 1 166 ? 12.642 3.624 -37.244 1.00 62.19 166 GLY A C 1
ATOM 1265 O O . GLY A 1 166 ? 13.527 2.825 -37.540 1.00 62.19 166 GLY A O 1
ATOM 1266 N N . GLU A 1 167 ? 12.469 4.765 -37.920 1.00 66.19 167 GLU A N 1
ATOM 1267 C CA . GLU A 1 167 ? 13.317 5.206 -39.050 1.00 66.19 167 GLU A CA 1
ATOM 1268 C C . GLU A 1 167 ? 14.691 5.767 -38.616 1.00 66.19 167 GLU A C 1
ATOM 1270 O O . GLU A 1 167 ? 15.498 6.196 -39.442 1.00 66.19 167 GLU A O 1
ATOM 1275 N N . ASP A 1 168 ? 14.977 5.774 -37.314 1.00 74.19 168 ASP A N 1
ATOM 1276 C CA . ASP A 1 168 ? 16.217 6.301 -36.750 1.00 74.19 168 ASP A CA 1
ATOM 1277 C C . ASP A 1 168 ? 17.357 5.275 -36.861 1.00 74.19 168 ASP A C 1
ATOM 1279 O O . ASP A 1 168 ? 17.468 4.323 -36.083 1.00 74.19 168 ASP A O 1
ATOM 1283 N N . THR A 1 169 ? 18.237 5.493 -37.839 1.00 75.62 169 THR A N 1
ATOM 1284 C CA . THR A 1 169 ? 19.398 4.628 -38.100 1.00 75.62 169 THR A CA 1
ATOM 1285 C C . THR A 1 169 ? 20.388 4.603 -36.930 1.00 75.62 169 THR A C 1
ATOM 1287 O O . THR A 1 169 ? 21.054 3.587 -36.718 1.00 75.62 169 THR A O 1
ATOM 1290 N N . ALA A 1 170 ? 20.504 5.683 -36.150 1.00 77.75 170 ALA A N 1
ATOM 1291 C CA . ALA A 1 170 ? 21.409 5.723 -35.004 1.00 77.75 170 ALA A CA 1
ATOM 1292 C C . ALA A 1 170 ? 20.899 4.797 -33.894 1.00 77.75 170 ALA A C 1
ATOM 1294 O O . ALA A 1 170 ? 21.649 3.950 -33.401 1.00 77.75 170 ALA A O 1
ATOM 1295 N N . ILE A 1 171 ? 19.599 4.856 -33.594 1.00 80.81 171 ILE A N 1
ATOM 1296 C CA . ILE A 1 171 ? 18.959 3.922 -32.660 1.00 80.81 171 ILE A CA 1
ATOM 1297 C C . ILE A 1 171 ? 19.043 2.482 -33.181 1.00 80.81 171 ILE A C 1
ATOM 1299 O O . ILE A 1 171 ? 19.398 1.590 -32.410 1.00 80.81 171 ILE A O 1
ATOM 1303 N N . GLN A 1 172 ? 18.789 2.241 -34.472 1.00 78.38 172 GLN A N 1
ATOM 1304 C CA . GLN A 1 172 ? 18.919 0.904 -35.068 1.00 78.38 172 GLN A CA 1
ATOM 1305 C C . GLN A 1 172 ? 20.335 0.335 -34.922 1.00 78.38 172 GLN A C 1
ATOM 1307 O O . GLN A 1 172 ? 20.490 -0.851 -34.643 1.00 78.38 172 GLN A O 1
ATOM 1312 N N . ASN A 1 173 ? 21.378 1.156 -35.060 1.00 80.75 173 ASN A N 1
ATOM 1313 C CA . ASN A 1 173 ? 22.754 0.704 -34.848 1.00 80.75 173 ASN A CA 1
ATOM 1314 C C . ASN A 1 173 ? 23.052 0.421 -33.363 1.00 80.75 173 ASN A C 1
ATOM 1316 O O . ASN A 1 173 ? 23.835 -0.480 -33.064 1.00 80.75 173 ASN A O 1
ATOM 1320 N N . ILE A 1 174 ? 22.418 1.142 -32.429 1.00 83.31 174 ILE A N 1
ATOM 1321 C CA . ILE A 1 174 ? 22.520 0.865 -30.986 1.00 83.31 174 ILE A CA 1
ATOM 1322 C C . ILE A 1 174 ? 21.823 -0.448 -30.629 1.00 83.31 174 ILE A C 1
ATOM 1324 O O . ILE A 1 174 ? 22.335 -1.205 -29.812 1.00 83.31 174 ILE A O 1
ATOM 1328 N N . VAL A 1 175 ? 20.667 -0.758 -31.209 1.00 82.44 175 VAL A N 1
ATOM 1329 C CA . VAL A 1 175 ? 19.930 -1.987 -30.851 1.00 82.44 175 VAL A CA 1
ATOM 1330 C C . VAL A 1 175 ? 20.216 -3.164 -31.779 1.00 82.44 175 VAL A C 1
ATOM 1332 O O . VAL A 1 175 ? 19.797 -4.283 -31.505 1.00 82.44 175 VAL A O 1
ATOM 1335 N N . GLY A 1 176 ? 20.947 -2.931 -32.863 1.00 78.12 176 GLY A N 1
ATOM 1336 C CA . GLY A 1 176 ? 21.334 -3.942 -33.832 1.00 78.12 176 GLY A CA 1
ATOM 1337 C C . GLY A 1 176 ? 22.625 -4.676 -33.474 1.00 78.12 176 GLY A C 1
ATOM 1338 O O . GLY A 1 176 ? 23.362 -4.331 -32.550 1.00 78.12 176 GLY A O 1
ATOM 1339 N N . VAL A 1 177 ? 22.932 -5.689 -34.287 1.00 73.25 177 VAL A N 1
ATOM 1340 C CA . VAL A 1 177 ? 24.175 -6.476 -34.202 1.00 73.25 177 VAL A CA 1
ATOM 1341 C C . VAL A 1 177 ? 25.335 -5.867 -34.998 1.00 73.25 177 VAL A C 1
ATOM 1343 O O . VAL A 1 177 ? 26.412 -6.463 -35.084 1.00 73.25 177 VAL A O 1
ATOM 1346 N N . LYS A 1 178 ? 25.134 -4.697 -35.617 1.00 77.12 178 LYS A N 1
ATOM 1347 C CA . LYS A 1 178 ? 26.194 -4.026 -36.367 1.00 77.12 178 LYS A CA 1
ATOM 1348 C C . LYS A 1 178 ? 27.248 -3.510 -35.388 1.00 77.12 178 LYS A C 1
ATOM 1350 O O . LYS A 1 178 ? 26.939 -2.808 -34.429 1.00 77.12 178 LYS A O 1
ATOM 1355 N N . LYS A 1 179 ? 28.501 -3.874 -35.646 1.00 78.12 179 LYS A N 1
ATOM 1356 C CA . LYS A 1 179 ? 29.658 -3.345 -34.927 1.00 78.12 179 LYS A CA 1
ATOM 1357 C C . LYS A 1 179 ? 30.108 -2.047 -35.584 1.00 78.12 179 LYS A C 1
ATOM 1359 O O . LYS A 1 179 ? 30.000 -1.903 -36.799 1.00 78.12 179 LYS A O 1
ATOM 1364 N N . ASP A 1 180 ? 30.588 -1.122 -34.773 1.00 77.69 180 ASP A N 1
ATOM 1365 C CA . ASP A 1 180 ? 31.209 0.108 -35.237 1.00 77.69 180 ASP A CA 1
ATOM 1366 C C . ASP A 1 180 ? 32.482 -0.211 -36.037 1.00 77.69 180 ASP A C 1
ATOM 1368 O O . ASP A 1 180 ? 33.301 -1.040 -35.632 1.00 77.69 180 ASP A O 1
ATOM 1372 N N . ASP A 1 181 ? 32.635 0.428 -37.196 1.00 76.44 181 ASP A N 1
ATOM 1373 C CA . ASP A 1 181 ? 33.689 0.088 -38.158 1.00 76.44 181 ASP A CA 1
ATOM 1374 C C . ASP A 1 181 ? 35.092 0.495 -37.659 1.00 76.44 181 ASP A C 1
ATOM 1376 O O . ASP A 1 181 ? 36.088 -0.078 -38.102 1.00 76.44 181 ASP A O 1
ATOM 1380 N N . LEU A 1 182 ? 35.176 1.455 -36.726 1.00 76.25 182 LEU A N 1
ATOM 1381 C CA . LEU A 1 182 ? 36.427 1.986 -36.166 1.00 76.25 182 LEU A CA 1
ATOM 1382 C C . LEU A 1 182 ? 36.895 1.208 -34.932 1.00 76.25 182 LEU A C 1
ATOM 1384 O O . LEU A 1 182 ? 38.080 0.908 -34.792 1.00 76.25 182 LEU A O 1
ATOM 1388 N N . THR A 1 183 ? 35.977 0.907 -34.019 1.00 77.62 183 THR A N 1
ATOM 1389 C CA . THR A 1 183 ? 36.267 0.245 -32.738 1.00 77.62 183 THR A CA 1
ATOM 1390 C C . THR A 1 183 ? 36.077 -1.268 -32.796 1.00 77.62 183 THR A C 1
ATOM 1392 O O . THR A 1 183 ? 36.532 -1.975 -31.897 1.00 77.62 183 THR A O 1
ATOM 1395 N N . HIS A 1 184 ? 35.397 -1.780 -33.830 1.00 78.69 184 HIS A N 1
ATOM 1396 C CA . HIS A 1 184 ? 34.962 -3.176 -33.966 1.00 78.69 184 HIS A CA 1
ATOM 1397 C C . HIS A 1 184 ? 34.106 -3.690 -32.788 1.00 78.69 184 HIS A C 1
ATOM 1399 O O . HIS A 1 184 ? 33.869 -4.898 -32.663 1.00 78.69 184 HIS A O 1
ATOM 1405 N N . GLY A 1 185 ? 33.635 -2.785 -31.926 1.00 78.81 185 GLY A N 1
ATOM 1406 C CA . GLY A 1 185 ? 32.739 -3.049 -30.806 1.00 78.81 185 GLY A CA 1
ATOM 1407 C C . GLY A 1 185 ? 31.286 -2.747 -31.159 1.00 78.81 185 GLY A C 1
ATOM 1408 O O . GLY A 1 185 ? 30.987 -2.177 -32.204 1.00 78.81 185 GLY A O 1
ATOM 1409 N N . TYR A 1 186 ? 30.362 -3.141 -30.286 1.00 80.69 186 TYR A N 1
ATOM 1410 C CA . TYR A 1 186 ? 28.991 -2.638 -30.363 1.00 80.69 186 TYR A CA 1
ATOM 1411 C C . TYR A 1 186 ? 28.955 -1.175 -29.916 1.00 80.69 186 TYR A C 1
ATOM 1413 O O . TYR A 1 186 ? 29.687 -0.806 -29.000 1.00 80.69 186 TYR A O 1
ATOM 1421 N N . LEU A 1 187 ? 28.094 -0.357 -30.529 1.00 81.88 187 LEU A N 1
ATOM 1422 C CA . LEU A 1 187 ? 27.891 1.022 -30.080 1.00 81.88 187 LEU A CA 1
ATOM 1423 C C . LEU A 1 187 ? 27.296 1.030 -28.679 1.00 81.88 187 LEU A C 1
ATOM 1425 O O . LEU A 1 187 ? 26.279 0.372 -28.454 1.00 81.88 187 LEU A O 1
ATOM 1429 N N . ASP A 1 188 ? 27.885 1.784 -27.759 1.00 82.12 188 ASP A N 1
ATOM 1430 C CA . ASP A 1 188 ? 27.296 1.978 -26.439 1.00 82.12 188 ASP A CA 1
ATOM 1431 C C . ASP A 1 188 ? 25.914 2.649 -26.552 1.00 82.12 188 ASP A C 1
ATOM 1433 O O . ASP A 1 188 ? 25.683 3.451 -27.464 1.00 82.12 188 ASP A O 1
ATOM 1437 N N . PRO A 1 189 ? 24.962 2.306 -25.664 1.00 85.19 189 PRO A N 1
ATOM 1438 C CA . PRO A 1 189 ? 23.698 3.022 -25.612 1.00 85.19 189 PRO A CA 1
ATOM 1439 C C . PRO A 1 189 ? 23.924 4.495 -25.270 1.00 85.19 189 PRO A C 1
ATOM 1441 O O . PRO A 1 189 ? 24.896 4.857 -24.605 1.00 85.19 189 PRO A O 1
ATOM 1444 N N . TYR A 1 190 ? 22.971 5.336 -25.667 1.00 87.19 190 TYR A N 1
ATOM 1445 C CA . TYR A 1 190 ? 22.900 6.703 -25.164 1.00 87.19 190 TYR A CA 1
ATOM 1446 C C . TYR A 1 190 ? 22.831 6.727 -23.641 1.00 87.19 190 TYR A C 1
ATOM 1448 O O . TYR A 1 190 ? 22.363 5.778 -22.997 1.00 87.19 190 TYR A O 1
ATOM 1456 N N . GLU A 1 191 ? 23.260 7.850 -23.067 1.00 88.25 191 GLU A N 1
ATOM 1457 C CA . GLU A 1 191 ? 23.088 8.076 -21.641 1.00 88.25 191 GLU A CA 1
ATOM 1458 C C . GLU A 1 191 ? 21.615 7.901 -21.289 1.00 88.25 191 GLU A C 1
ATOM 1460 O O . GLU A 1 191 ? 20.730 8.501 -21.903 1.00 88.25 191 GLU A O 1
ATOM 1465 N N . THR A 1 192 ? 21.365 6.985 -20.359 1.00 90.12 192 THR A N 1
ATOM 1466 C CA . THR A 1 192 ? 20.022 6.540 -20.021 1.00 90.12 192 THR A CA 1
ATOM 1467 C C . THR A 1 192 ? 19.690 7.003 -18.620 1.00 90.12 192 THR A C 1
ATOM 1469 O O . THR A 1 192 ? 20.476 6.809 -17.690 1.00 90.12 192 THR A O 1
ATOM 1472 N N . PHE A 1 193 ? 18.510 7.587 -18.478 1.00 90.19 193 PHE A N 1
ATOM 1473 C CA . PHE A 1 193 ? 18.014 8.149 -17.239 1.00 90.19 193 PHE A CA 1
ATOM 1474 C C . PHE A 1 193 ? 16.635 7.578 -16.919 1.00 90.19 193 PHE A C 1
ATOM 1476 O O . PHE A 1 193 ? 15.843 7.293 -17.825 1.00 90.19 193 PHE A O 1
ATOM 1483 N N . ILE A 1 194 ? 16.344 7.394 -15.631 1.00 89.38 194 ILE A N 1
ATOM 1484 C CA . ILE A 1 194 ? 15.041 6.917 -15.158 1.00 89.38 194 ILE A CA 1
ATOM 1485 C C . ILE A 1 194 ? 14.436 7.934 -14.192 1.00 89.38 194 ILE A C 1
ATOM 1487 O O . ILE A 1 194 ? 15.046 8.249 -13.180 1.00 89.38 194 ILE A O 1
ATOM 1491 N N . ASN A 1 195 ? 13.198 8.366 -14.457 1.00 88.62 195 ASN A N 1
ATOM 1492 C CA . ASN A 1 195 ? 12.414 9.289 -13.616 1.00 88.62 195 ASN A CA 1
ATOM 1493 C C . ASN A 1 195 ? 13.032 10.686 -13.403 1.00 88.62 195 ASN A C 1
ATOM 1495 O O . ASN A 1 195 ? 12.807 11.321 -12.375 1.00 88.62 195 ASN A O 1
ATOM 1499 N N . GLY A 1 196 ? 13.759 11.180 -14.400 1.00 83.44 196 GLY A N 1
ATOM 1500 C CA . GLY A 1 196 ? 14.413 12.489 -14.425 1.00 83.44 196 GLY A CA 1
ATOM 1501 C C . GLY A 1 196 ? 15.576 12.449 -15.411 1.00 83.44 196 GLY A C 1
ATOM 1502 O O . GLY A 1 196 ? 15.914 11.365 -15.875 1.00 83.44 196 GLY A O 1
ATOM 1503 N N . ASP A 1 197 ? 16.159 13.593 -15.764 1.00 78.38 197 ASP A N 1
ATOM 1504 C CA . ASP A 1 197 ? 17.273 13.693 -16.722 1.00 78.38 197 ASP A CA 1
ATOM 1505 C C . ASP A 1 197 ? 18.526 14.372 -16.139 1.00 78.38 197 ASP A C 1
ATOM 1507 O O . ASP A 1 197 ? 19.374 14.873 -16.877 1.00 78.38 197 ASP A O 1
ATOM 1511 N N . ASP A 1 198 ? 18.643 14.374 -14.808 1.00 84.00 198 ASP A N 1
ATOM 1512 C CA . ASP A 1 198 ? 19.839 14.799 -14.081 1.00 84.00 198 ASP A CA 1
ATOM 1513 C C . ASP A 1 198 ? 20.795 13.622 -13.796 1.00 84.00 198 ASP A C 1
ATOM 1515 O O . ASP A 1 198 ? 20.437 12.446 -13.894 1.00 84.00 198 ASP A O 1
ATOM 1519 N N . ASP A 1 199 ? 22.033 13.935 -13.403 1.00 81.19 199 ASP A N 1
ATOM 1520 C CA . ASP A 1 199 ? 23.061 12.923 -13.121 1.00 81.19 199 ASP A CA 1
ATOM 1521 C C . ASP A 1 199 ? 22.689 11.969 -11.973 1.00 81.19 199 ASP A C 1
ATOM 1523 O O . ASP A 1 199 ? 23.192 10.847 -11.922 1.00 81.19 199 ASP A O 1
ATOM 1527 N N . ALA A 1 200 ? 21.796 12.376 -11.063 1.00 84.38 200 ALA A N 1
ATOM 1528 C CA . ALA A 1 200 ? 21.317 11.520 -9.978 1.00 84.38 200 ALA A CA 1
ATOM 1529 C C . ALA A 1 200 ? 20.386 10.405 -10.488 1.00 84.38 200 ALA A C 1
ATOM 1531 O O . ALA A 1 200 ? 20.304 9.342 -9.872 1.00 84.38 200 ALA A O 1
ATOM 1532 N N . ASN A 1 201 ? 19.722 10.636 -11.622 1.00 85.44 201 ASN A N 1
ATOM 1533 C CA . ASN A 1 201 ? 18.821 9.694 -12.283 1.00 85.44 201 ASN A CA 1
ATOM 1534 C C . ASN A 1 201 ? 19.492 8.896 -13.412 1.00 85.44 201 ASN A C 1
ATOM 1536 O O . ASN A 1 201 ? 18.833 8.078 -14.063 1.00 85.44 201 ASN A O 1
ATOM 1540 N N . LYS A 1 202 ? 20.791 9.108 -13.654 1.00 88.69 202 LYS A N 1
ATOM 1541 C CA . LYS A 1 202 ? 21.576 8.360 -14.640 1.00 88.69 202 LYS A CA 1
ATOM 1542 C C . LYS A 1 202 ? 21.750 6.908 -14.198 1.00 88.69 202 LYS A C 1
ATOM 1544 O O . LYS A 1 202 ? 22.219 6.625 -13.096 1.00 88.69 202 LYS A O 1
ATOM 1549 N N . VAL A 1 203 ? 21.410 5.972 -15.080 1.00 89.94 203 VAL A N 1
ATOM 1550 C CA . VAL A 1 203 ? 21.410 4.534 -14.781 1.00 89.94 203 VAL A CA 1
ATOM 1551 C C . VAL A 1 203 ? 22.337 3.743 -15.695 1.00 89.94 203 VAL A C 1
ATOM 1553 O O . VAL A 1 203 ? 22.617 4.124 -16.832 1.00 89.94 203 VAL A O 1
ATOM 1556 N N . ALA A 1 204 ? 22.802 2.601 -15.193 1.00 89.00 204 ALA A N 1
ATOM 1557 C CA . ALA A 1 204 ? 23.633 1.673 -15.940 1.00 89.00 204 ALA A CA 1
ATOM 1558 C C . ALA A 1 204 ? 22.791 0.586 -16.626 1.00 89.00 204 ALA A C 1
ATOM 1560 O O . ALA A 1 204 ? 21.768 0.127 -16.104 1.00 89.00 204 ALA A O 1
ATOM 1561 N N . MET A 1 205 ? 23.269 0.167 -17.797 1.00 89.38 205 MET A N 1
ATOM 1562 C CA . MET A 1 205 ? 22.775 -1.002 -18.518 1.00 89.38 205 MET A CA 1
ATOM 1563 C C . MET A 1 205 ? 23.233 -2.280 -17.814 1.00 89.38 205 MET A C 1
ATOM 1565 O O . MET A 1 205 ? 24.401 -2.382 -17.439 1.00 89.38 205 MET A O 1
ATOM 1569 N N . TYR A 1 206 ? 22.348 -3.268 -17.721 1.00 86.75 206 TYR A N 1
ATOM 1570 C CA . TYR A 1 206 ? 22.700 -4.634 -17.348 1.00 86.75 206 TYR A CA 1
ATOM 1571 C C . TYR A 1 206 ? 23.544 -5.283 -18.445 1.00 86.75 206 TYR A C 1
ATOM 1573 O O . TYR A 1 206 ? 23.167 -5.252 -19.621 1.00 86.75 206 TYR A O 1
ATOM 1581 N N . LYS A 1 207 ? 24.672 -5.888 -18.072 1.00 80.94 207 LYS A N 1
ATOM 1582 C CA . LYS A 1 207 ? 25.487 -6.709 -18.971 1.00 80.94 207 LYS A CA 1
ATOM 1583 C C . LYS A 1 207 ? 25.404 -8.157 -18.501 1.00 80.94 207 LYS A C 1
ATOM 1585 O O . LYS A 1 207 ? 25.551 -8.429 -17.321 1.00 80.94 207 LYS A O 1
ATOM 1590 N N . ASP A 1 208 ? 25.229 -9.098 -19.424 1.00 65.81 208 ASP A N 1
ATOM 1591 C CA . ASP A 1 208 ? 25.137 -10.537 -19.101 1.00 65.81 208 ASP A CA 1
ATOM 1592 C C . ASP A 1 208 ? 26.417 -11.079 -18.420 1.00 65.81 208 ASP A C 1
ATOM 1594 O O . ASP A 1 208 ? 26.406 -12.048 -17.669 1.00 65.81 208 ASP A O 1
ATOM 1598 N N . THR A 1 209 ? 27.546 -10.384 -18.598 1.00 66.62 209 THR A N 1
ATOM 1599 C CA . THR A 1 209 ? 28.801 -10.650 -17.877 1.00 66.62 209 THR A CA 1
ATOM 1600 C C . THR A 1 209 ? 28.796 -10.197 -16.411 1.00 66.62 209 THR A C 1
ATOM 1602 O O . THR A 1 209 ? 29.757 -10.474 -15.692 1.00 66.62 209 THR A O 1
ATOM 1605 N N . ASP A 1 210 ? 27.766 -9.479 -15.957 1.00 63.62 210 ASP A N 1
ATOM 1606 C CA . ASP A 1 210 ? 27.670 -8.965 -14.594 1.00 63.62 210 ASP A CA 1
ATOM 1607 C C . ASP A 1 210 ? 27.245 -10.089 -13.640 1.00 63.62 210 ASP A C 1
ATOM 1609 O O . ASP A 1 210 ? 26.068 -10.433 -13.505 1.00 63.62 210 ASP A O 1
ATOM 1613 N N . THR A 1 211 ? 28.215 -10.641 -12.907 1.00 58.34 211 THR A N 1
ATOM 1614 C CA . THR A 1 211 ? 27.956 -11.643 -11.857 1.00 58.34 211 THR A CA 1
ATOM 1615 C C . THR A 1 211 ? 27.115 -11.080 -10.706 1.00 58.34 211 THR A C 1
ATOM 1617 O O . THR A 1 211 ? 26.438 -11.832 -10.009 1.00 58.34 211 THR A O 1
ATOM 1620 N N . THR A 1 212 ? 27.128 -9.755 -10.526 1.00 57.78 212 THR A N 1
ATOM 1621 C CA . THR A 1 212 ? 26.272 -8.995 -9.606 1.00 57.78 212 THR A CA 1
ATOM 1622 C C . THR A 1 212 ? 25.918 -7.657 -10.266 1.00 57.78 212 THR A C 1
ATOM 1624 O O . THR A 1 212 ? 26.835 -6.851 -10.461 1.00 57.78 212 THR A O 1
ATOM 1627 N N . PRO A 1 213 ? 24.642 -7.382 -10.601 1.00 58.78 213 PRO A N 1
ATOM 1628 C CA . PRO A 1 213 ? 24.219 -6.056 -11.033 1.00 58.78 213 PRO A CA 1
ATOM 1629 C C . PRO A 1 213 ? 24.666 -5.040 -9.984 1.00 58.78 213 PRO A C 1
ATOM 1631 O O . PRO A 1 213 ? 24.455 -5.245 -8.786 1.00 58.78 213 PRO A O 1
ATOM 1634 N N . ASN A 1 214 ? 25.312 -3.955 -10.405 1.00 62.00 214 ASN A N 1
ATOM 1635 C CA . ASN A 1 214 ? 25.581 -2.867 -9.470 1.00 62.00 214 ASN A CA 1
ATOM 1636 C C . ASN A 1 214 ? 24.246 -2.204 -9.071 1.00 62.00 214 ASN A C 1
ATOM 1638 O O . ASN A 1 214 ? 23.251 -2.327 -9.785 1.00 62.00 214 ASN A O 1
ATOM 1642 N N . ALA A 1 215 ? 24.215 -1.473 -7.954 1.00 63.53 215 ALA A N 1
ATOM 1643 C CA . ALA A 1 215 ? 22.988 -0.826 -7.465 1.00 63.53 215 ALA A CA 1
ATOM 1644 C C . ALA A 1 215 ? 22.313 0.103 -8.505 1.00 63.53 215 ALA A C 1
ATOM 1646 O O . ALA A 1 215 ? 21.105 0.329 -8.447 1.00 63.53 215 ALA A O 1
ATOM 1647 N N . ASN A 1 216 ? 23.078 0.592 -9.490 1.00 71.81 216 ASN A N 1
ATOM 1648 C CA . ASN A 1 216 ? 22.615 1.505 -10.535 1.00 71.81 216 ASN A CA 1
ATOM 1649 C C . ASN A 1 216 ? 22.162 0.784 -11.817 1.00 71.81 216 ASN A C 1
ATOM 1651 O O . ASN A 1 216 ? 21.754 1.441 -12.776 1.00 71.81 216 ASN A O 1
ATOM 1655 N N . THR A 1 217 ? 22.229 -0.547 -11.860 1.00 81.62 217 THR A N 1
ATOM 1656 C CA . THR A 1 217 ? 21.796 -1.350 -13.005 1.00 81.62 217 THR A CA 1
ATOM 1657 C C . THR A 1 217 ? 20.278 -1.436 -13.011 1.00 81.62 217 THR A C 1
ATOM 1659 O O . THR A 1 217 ? 19.683 -2.057 -12.133 1.00 81.62 217 THR A O 1
ATOM 1662 N N . GLN A 1 218 ? 19.635 -0.765 -13.967 1.00 87.50 218 GLN A N 1
ATOM 1663 C CA . GLN A 1 218 ? 18.180 -0.555 -13.924 1.00 87.50 218 GLN A CA 1
ATOM 1664 C C . GLN A 1 218 ? 17.457 -0.894 -15.235 1.00 87.50 218 GLN A C 1
ATOM 1666 O O . GLN A 1 218 ? 16.222 -0.878 -15.257 1.00 87.50 218 GLN A O 1
ATOM 1671 N N . TYR A 1 219 ? 18.189 -1.211 -16.310 1.00 92.75 219 TYR A N 1
ATOM 1672 C CA . TYR A 1 219 ? 17.610 -1.559 -17.611 1.00 92.75 219 TYR A CA 1
ATOM 1673 C C . TYR A 1 219 ? 18.434 -2.602 -18.379 1.00 92.75 219 TYR A C 1
ATOM 1675 O O . TYR A 1 219 ? 19.633 -2.743 -18.151 1.00 92.75 219 TYR A O 1
ATOM 1683 N N . VAL A 1 220 ? 17.797 -3.299 -19.321 1.00 92.38 220 VAL A N 1
ATOM 1684 C CA . VAL A 1 220 ? 18.430 -4.207 -20.294 1.00 92.38 220 VAL A CA 1
ATOM 1685 C C . VAL A 1 220 ? 18.321 -3.615 -21.683 1.00 92.38 220 VAL A C 1
ATOM 1687 O O . VAL A 1 220 ? 17.255 -3.124 -22.047 1.00 92.38 220 VAL A O 1
ATOM 1690 N N . LEU A 1 221 ? 19.387 -3.728 -22.472 1.00 91.38 221 LEU A N 1
ATOM 1691 C CA . LEU A 1 221 ? 19.338 -3.536 -23.916 1.00 91.38 221 LEU A CA 1
ATOM 1692 C C . LEU A 1 221 ? 19.534 -4.885 -24.613 1.00 91.38 221 LEU A C 1
ATOM 1694 O O . LEU A 1 221 ? 20.627 -5.451 -24.585 1.00 91.38 221 LEU A O 1
ATOM 1698 N N . ASN A 1 222 ? 18.481 -5.396 -25.240 1.00 90.19 222 ASN A N 1
ATOM 1699 C CA . ASN A 1 222 ? 18.511 -6.657 -25.966 1.00 90.19 222 ASN A CA 1
ATOM 1700 C C . ASN A 1 222 ? 18.806 -6.392 -27.447 1.00 90.19 222 ASN A C 1
ATOM 1702 O O . ASN A 1 222 ? 17.993 -5.790 -28.147 1.00 90.19 222 ASN A O 1
ATOM 1706 N N . ARG A 1 223 ? 19.980 -6.837 -27.909 1.00 87.88 223 ARG A N 1
ATOM 1707 C CA . ARG A 1 223 ? 20.475 -6.621 -29.281 1.00 87.88 223 ARG A CA 1
ATOM 1708 C C . ARG A 1 223 ? 20.291 -7.824 -30.200 1.00 87.88 223 ARG A C 1
ATOM 1710 O O . ARG A 1 223 ? 20.879 -7.867 -31.282 1.00 87.88 223 ARG A O 1
ATOM 1717 N N . ASN A 1 224 ? 19.547 -8.838 -29.762 1.00 86.31 224 ASN A N 1
ATOM 1718 C CA . ASN A 1 224 ? 19.357 -10.027 -30.578 1.00 86.31 224 ASN A CA 1
ATOM 1719 C C . ASN A 1 224 ? 18.624 -9.663 -31.883 1.00 86.31 224 ASN A C 1
ATOM 1721 O O . ASN A 1 224 ? 17.706 -8.833 -31.856 1.00 86.31 224 ASN A O 1
ATOM 1725 N N . PRO A 1 225 ? 19.027 -10.248 -33.029 1.00 81.31 225 PRO A N 1
ATOM 1726 C CA . PRO A 1 225 ? 18.442 -9.919 -34.325 1.00 81.31 225 PRO A CA 1
ATOM 1727 C C . PRO A 1 225 ? 16.911 -10.020 -34.320 1.00 81.31 225 PRO A C 1
ATOM 1729 O O . PRO A 1 225 ? 16.361 -11.080 -34.039 1.00 81.31 225 PRO A O 1
ATOM 1732 N N . GLY A 1 226 ? 16.234 -8.921 -34.662 1.00 77.88 226 GLY A N 1
ATOM 1733 C CA . GLY A 1 226 ? 14.770 -8.854 -34.764 1.00 77.88 226 GLY A CA 1
ATOM 1734 C C . GLY A 1 226 ? 14.012 -8.603 -33.454 1.00 77.88 226 GLY A C 1
ATOM 1735 O O . GLY A 1 226 ? 12.783 -8.523 -33.498 1.00 77.88 226 GLY A O 1
ATOM 1736 N N . LEU A 1 227 ? 14.712 -8.484 -32.315 1.00 83.88 227 LEU A N 1
ATOM 1737 C CA . LEU A 1 227 ? 14.122 -8.035 -31.048 1.00 83.88 227 LEU A CA 1
ATOM 1738 C C . LEU A 1 227 ? 14.364 -6.544 -30.816 1.00 83.88 227 LEU A C 1
ATOM 1740 O O . LEU A 1 227 ? 13.404 -5.792 -30.684 1.00 83.88 227 LEU A O 1
ATOM 1744 N N . GLY A 1 228 ? 15.641 -6.147 -30.725 1.00 87.56 228 GLY A N 1
ATOM 1745 C CA . GLY A 1 228 ? 16.069 -4.760 -30.545 1.00 87.56 228 GLY A CA 1
ATOM 1746 C C . GLY A 1 228 ? 15.270 -4.005 -29.481 1.00 87.56 228 GLY A C 1
ATOM 1747 O O . GLY A 1 228 ? 14.578 -3.052 -29.818 1.00 87.56 228 GLY A O 1
ATOM 1748 N N . THR A 1 229 ? 15.321 -4.408 -28.208 1.00 89.81 229 THR A N 1
ATOM 1749 C CA . THR A 1 229 ? 14.455 -3.835 -27.156 1.00 89.81 229 THR A CA 1
ATOM 1750 C C . THR A 1 229 ? 15.228 -3.190 -26.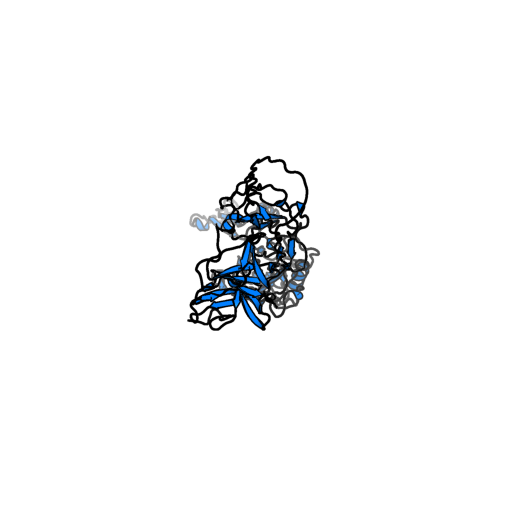016 1.00 89.81 229 THR A C 1
ATOM 1752 O O . THR A 1 229 ? 16.316 -3.641 -25.662 1.00 89.81 229 THR A O 1
ATOM 1755 N N . ILE A 1 230 ? 14.613 -2.212 -25.352 1.00 91.94 230 ILE A N 1
ATOM 1756 C CA . ILE A 1 230 ? 15.024 -1.754 -24.021 1.00 91.94 230 ILE A CA 1
ATOM 1757 C C . ILE A 1 230 ? 13.970 -2.158 -22.985 1.00 91.94 230 ILE A C 1
ATOM 1759 O O . ILE A 1 230 ? 12.780 -1.922 -23.186 1.00 91.94 230 ILE A O 1
ATOM 1763 N N . THR A 1 231 ? 14.393 -2.770 -21.881 1.00 92.88 231 THR A N 1
ATOM 1764 C CA . THR A 1 231 ? 13.490 -3.278 -20.834 1.00 92.88 231 THR A CA 1
ATOM 1765 C C . THR A 1 231 ? 13.872 -2.714 -19.476 1.00 92.88 231 THR A C 1
ATOM 1767 O O . THR A 1 231 ? 15.035 -2.773 -19.084 1.00 92.88 231 THR A O 1
ATOM 1770 N N . VAL A 1 232 ? 12.888 -2.213 -18.730 1.00 93.56 232 VAL A N 1
ATOM 1771 C CA . VAL A 1 232 ? 13.025 -1.846 -17.313 1.00 93.56 232 VAL A CA 1
ATOM 1772 C C . VAL A 1 232 ? 12.064 -2.659 -16.457 1.00 93.56 232 VAL A C 1
ATOM 1774 O O . VAL A 1 232 ? 11.032 -3.116 -16.936 1.00 93.56 232 VAL A O 1
ATOM 1777 N N . PHE A 1 233 ? 12.369 -2.798 -15.169 1.00 91.81 233 PHE A N 1
ATOM 1778 C CA . PHE A 1 233 ? 11.496 -3.483 -14.216 1.00 91.81 233 PHE A CA 1
ATOM 1779 C C . PHE A 1 233 ? 10.881 -2.479 -13.247 1.00 91.81 233 PHE A C 1
ATOM 1781 O O . PHE A 1 233 ? 11.595 -1.829 -12.470 1.00 91.81 233 PHE A O 1
ATOM 1788 N N . ARG A 1 234 ? 9.556 -2.324 -13.312 1.00 90.69 234 ARG A N 1
ATOM 1789 C CA . ARG A 1 234 ? 8.804 -1.475 -12.378 1.00 90.69 234 ARG A CA 1
ATOM 1790 C C . ARG A 1 234 ? 8.391 -2.270 -11.145 1.00 90.69 234 ARG A C 1
ATOM 1792 O O . ARG A 1 234 ? 8.052 -3.447 -11.266 1.00 90.69 234 ARG A O 1
ATOM 1799 N N . LYS A 1 235 ? 8.389 -1.624 -9.977 1.00 90.69 235 LYS A N 1
ATOM 1800 C CA . LYS A 1 235 ? 7.946 -2.245 -8.724 1.00 90.69 235 LYS A CA 1
ATOM 1801 C C . LYS A 1 235 ? 6.417 -2.272 -8.667 1.00 90.69 235 LYS A C 1
ATOM 1803 O O . LYS A 1 235 ? 5.767 -1.241 -8.838 1.00 90.69 235 LYS A O 1
ATOM 1808 N N . ILE A 1 236 ? 5.864 -3.443 -8.389 1.00 89.81 236 ILE A N 1
ATOM 1809 C CA . ILE A 1 236 ? 4.461 -3.686 -8.068 1.00 89.81 236 ILE A CA 1
ATOM 1810 C C . ILE A 1 236 ? 4.394 -4.022 -6.582 1.00 89.81 236 ILE A C 1
ATOM 1812 O O . ILE A 1 236 ? 4.885 -5.062 -6.150 1.00 89.81 236 ILE A O 1
ATOM 1816 N N . ASN A 1 237 ? 3.805 -3.137 -5.794 1.00 88.12 237 ASN A N 1
ATOM 1817 C CA . ASN A 1 237 ? 3.574 -3.369 -4.379 1.00 88.12 237 ASN A CA 1
ATOM 1818 C C . ASN A 1 237 ? 2.138 -3.855 -4.176 1.00 88.12 237 ASN A C 1
ATOM 1820 O O . ASN A 1 237 ? 1.180 -3.187 -4.582 1.00 88.12 237 ASN A O 1
ATOM 1824 N N . VAL A 1 238 ? 1.998 -5.017 -3.551 1.00 89.88 238 VAL A N 1
ATOM 1825 C CA . VAL A 1 238 ? 0.714 -5.607 -3.186 1.00 89.88 238 VAL A CA 1
ATOM 1826 C C . VAL A 1 238 ? 0.618 -5.607 -1.666 1.00 89.88 238 VAL A C 1
ATOM 1828 O O . VAL A 1 238 ? 1.185 -6.504 -1.042 1.00 89.88 238 VAL A O 1
ATOM 1831 N N . PRO A 1 239 ? -0.074 -4.633 -1.046 1.00 87.56 239 PRO A N 1
ATOM 1832 C CA . PRO A 1 239 ? -0.069 -4.525 0.402 1.00 87.56 239 PRO A CA 1
ATOM 1833 C C . PRO A 1 239 ? -0.646 -5.772 1.081 1.00 87.56 239 PRO A C 1
ATOM 1835 O O . PRO A 1 239 ? -1.717 -6.263 0.695 1.00 87.56 239 PRO A O 1
ATOM 1838 N N . GLY A 1 240 ? 0.049 -6.247 2.114 1.00 86.50 240 GLY A N 1
ATOM 1839 C CA . GLY A 1 240 ? -0.432 -7.259 3.046 1.00 86.50 240 GLY A CA 1
ATOM 1840 C C . GLY A 1 240 ? -1.673 -6.788 3.794 1.00 86.50 240 GLY A C 1
ATOM 1841 O O . GLY A 1 240 ? -1.956 -5.592 3.881 1.00 86.50 240 GLY A O 1
ATOM 1842 N N . LYS A 1 241 ? -2.449 -7.725 4.329 1.00 86.69 241 LYS A N 1
ATOM 1843 C CA . LYS A 1 241 ? -3.585 -7.416 5.201 1.00 86.69 241 LYS A CA 1
ATOM 1844 C C . LYS A 1 241 ? -3.189 -7.714 6.632 1.00 86.69 241 LYS A C 1
ATOM 1846 O O . LYS A 1 241 ? -2.671 -8.789 6.909 1.00 86.69 241 LYS A O 1
ATOM 1851 N N . ILE A 1 242 ? -3.502 -6.790 7.530 1.00 88.25 242 ILE A N 1
ATOM 1852 C CA . ILE A 1 242 ? -3.291 -6.992 8.959 1.00 88.25 242 ILE A CA 1
ATOM 1853 C C . ILE A 1 242 ? -4.604 -7.366 9.633 1.00 88.25 242 ILE A C 1
ATOM 1855 O O . ILE A 1 242 ? -5.649 -6.771 9.373 1.00 88.25 242 ILE A O 1
ATOM 1859 N N . THR A 1 243 ? -4.530 -8.358 10.509 1.00 86.31 243 THR A N 1
ATOM 1860 C CA . THR A 1 243 ? -5.491 -8.600 11.578 1.00 86.31 243 THR A CA 1
ATOM 1861 C C . THR A 1 243 ? -4.935 -7.953 12.839 1.00 86.31 243 THR A C 1
ATOM 1863 O O . THR A 1 243 ? -4.000 -8.461 13.463 1.00 86.31 243 THR A O 1
ATOM 1866 N N . ASP A 1 244 ? -5.483 -6.796 13.185 1.00 85.38 244 ASP A N 1
ATOM 1867 C CA . ASP A 1 244 ? -5.154 -6.074 14.405 1.00 85.38 244 ASP A CA 1
ATOM 1868 C C . ASP A 1 244 ? -6.102 -6.453 15.551 1.00 85.38 244 ASP A C 1
ATOM 1870 O O . ASP A 1 244 ? -7.277 -6.767 15.355 1.00 85.38 244 ASP A O 1
ATOM 1874 N N . SER A 1 245 ? -5.572 -6.432 16.770 1.00 84.06 245 SER A N 1
ATOM 1875 C CA . SER A 1 245 ? -6.352 -6.487 18.004 1.00 84.06 245 SER A CA 1
ATOM 1876 C C . SER A 1 245 ? -5.821 -5.423 18.941 1.00 84.06 245 SER A C 1
ATOM 1878 O O . SER A 1 245 ? -4.617 -5.346 19.173 1.00 84.06 245 SER A O 1
ATOM 1880 N N . LEU A 1 246 ? -6.726 -4.623 19.496 1.00 84.19 246 LEU A N 1
ATOM 1881 C CA . LEU A 1 246 ? -6.444 -3.661 20.550 1.00 84.19 246 LEU A CA 1
ATOM 1882 C C . LEU A 1 246 ? -7.374 -3.991 21.712 1.00 84.19 246 LEU A C 1
ATOM 1884 O O . LEU A 1 246 ? -8.599 -3.964 21.564 1.00 84.19 246 LEU A O 1
ATOM 1888 N N . ASN A 1 247 ? -6.812 -4.294 22.882 1.00 81.00 247 ASN A N 1
ATOM 1889 C CA . ASN A 1 247 ? -7.625 -4.470 24.082 1.00 81.00 247 ASN A CA 1
ATOM 1890 C C . ASN A 1 247 ? -8.439 -3.190 24.373 1.00 81.00 247 ASN A C 1
ATOM 1892 O O . ASN A 1 247 ? -8.079 -2.092 23.948 1.00 81.00 247 ASN A O 1
ATOM 1896 N N . THR A 1 248 ? -9.557 -3.328 25.091 1.00 82.00 248 THR A N 1
ATOM 1897 C CA . THR A 1 248 ? -10.399 -2.195 25.516 1.00 82.00 248 THR A CA 1
ATOM 1898 C C . THR A 1 248 ? -10.350 -2.073 27.043 1.00 82.00 248 THR A C 1
ATOM 1900 O O . THR A 1 248 ? -11.130 -2.737 27.731 1.00 82.00 248 THR A O 1
ATOM 1903 N N . PRO A 1 249 ? -9.418 -1.278 27.604 1.00 80.19 249 PRO A N 1
ATOM 1904 C CA . PRO A 1 249 ? -9.327 -1.055 29.043 1.00 80.19 249 PRO A CA 1
ATOM 1905 C C . PRO A 1 249 ? -10.605 -0.441 29.628 1.00 80.19 249 PRO A C 1
ATOM 1907 O O . PRO A 1 249 ? -11.282 0.352 28.971 1.00 80.19 249 PRO A O 1
ATOM 1910 N N . SER A 1 250 ? -10.906 -0.768 30.888 1.00 82.00 250 SER A N 1
ATOM 1911 C CA . SER A 1 250 ? -12.055 -0.223 31.618 1.00 82.00 250 SER A CA 1
ATOM 1912 C C . SER A 1 250 ? -11.652 0.265 33.007 1.00 82.00 250 SER A C 1
ATOM 1914 O O . SER A 1 250 ? -11.001 -0.461 33.757 1.00 82.00 250 SER A O 1
ATOM 1916 N N . VAL A 1 251 ? -12.080 1.475 33.365 1.00 84.12 251 VAL A N 1
ATOM 1917 C CA . VAL A 1 251 ? -11.842 2.126 34.668 1.00 84.12 251 VAL A CA 1
ATOM 1918 C C . VAL A 1 251 ? -13.114 2.819 35.164 1.00 84.12 251 VAL A C 1
ATOM 1920 O O . VAL A 1 251 ? -14.135 2.806 34.482 1.00 84.12 251 VAL A O 1
ATOM 1923 N N . THR A 1 252 ? -13.086 3.432 36.348 1.00 79.06 252 THR A N 1
ATOM 1924 C CA . THR A 1 252 ? -14.230 4.175 36.909 1.00 79.06 252 THR A CA 1
ATOM 1925 C C . THR A 1 252 ? -13.990 5.683 36.921 1.00 79.06 252 THR A C 1
ATOM 1927 O O . THR A 1 252 ? -12.850 6.144 36.948 1.00 79.06 252 THR A O 1
ATOM 1930 N N . VAL A 1 253 ? -15.061 6.477 36.981 1.00 81.25 253 VAL A N 1
ATOM 1931 C CA . VAL A 1 253 ? -14.970 7.928 37.209 1.00 81.25 253 VAL A CA 1
ATOM 1932 C C . VAL A 1 253 ? -14.130 8.226 38.460 1.00 81.25 253 VAL A C 1
ATOM 1934 O O . VAL A 1 253 ? -14.348 7.672 39.539 1.00 81.25 253 VAL A O 1
ATOM 1937 N N . GLY A 1 254 ? -13.175 9.141 38.313 1.00 82.12 254 GLY A N 1
ATOM 1938 C CA . GLY A 1 254 ? -12.205 9.542 39.329 1.00 82.12 254 GLY A CA 1
ATOM 1939 C C . GLY A 1 254 ? -10.828 8.888 39.187 1.00 82.12 254 GLY A C 1
ATOM 1940 O O . GLY A 1 254 ? -9.889 9.377 39.821 1.00 82.12 254 GLY A O 1
ATOM 1941 N N . THR A 1 255 ? -10.693 7.845 38.361 1.00 90.06 255 THR A N 1
ATOM 1942 C CA . THR A 1 255 ? -9.398 7.252 37.995 1.00 90.06 255 THR A CA 1
ATOM 1943 C C . THR A 1 255 ? -8.536 8.274 37.242 1.00 90.06 255 THR A C 1
ATOM 1945 O O . THR A 1 255 ? -9.060 9.121 36.512 1.00 90.06 255 THR A O 1
ATOM 1948 N N . THR A 1 256 ? -7.220 8.241 37.461 1.00 94.25 256 THR A N 1
ATOM 1949 C CA . THR A 1 256 ? -6.259 9.108 36.763 1.00 94.25 256 THR A CA 1
ATOM 1950 C C . THR A 1 256 ? -5.914 8.531 35.392 1.00 94.25 256 THR A C 1
ATOM 1952 O O . THR A 1 256 ? -5.953 7.319 35.189 1.00 94.25 256 THR A O 1
ATOM 1955 N N . THR A 1 257 ? -5.531 9.381 34.442 1.00 92.50 257 THR A N 1
ATOM 1956 C CA . THR A 1 257 ? -5.127 8.955 33.089 1.00 92.50 257 THR A CA 1
ATOM 1957 C C . THR A 1 257 ? -3.877 8.066 33.059 1.00 92.50 257 THR A C 1
ATOM 1959 O O . THR A 1 257 ? -3.690 7.325 32.098 1.00 92.50 257 THR A O 1
ATOM 1962 N N . LYS A 1 258 ? -3.066 8.094 34.129 1.00 90.75 258 LYS A N 1
ATOM 1963 C CA . LYS A 1 258 ? -1.834 7.302 34.316 1.00 90.75 258 LYS A CA 1
ATOM 1964 C C . LYS A 1 258 ? -2.014 6.035 35.160 1.00 90.75 258 LYS A C 1
ATOM 1966 O O . LYS A 1 258 ? -1.020 5.422 35.552 1.00 90.75 258 LYS A O 1
ATOM 1971 N N . ASP A 1 259 ? -3.248 5.667 35.496 1.00 91.75 259 ASP A N 1
ATOM 1972 C CA . ASP A 1 259 ? -3.524 4.476 36.301 1.00 91.75 259 ASP A CA 1
ATOM 1973 C C . ASP A 1 259 ? -2.925 3.212 35.658 1.00 91.75 259 ASP A C 1
ATOM 1975 O O . ASP A 1 259 ? -2.990 3.018 34.443 1.00 91.75 259 ASP A O 1
ATOM 1979 N N . SER A 1 260 ? -2.336 2.331 36.467 1.00 90.00 260 SER A N 1
ATOM 1980 C CA . SER A 1 260 ? -1.676 1.119 35.969 1.00 90.00 260 SER A CA 1
ATOM 1981 C C . SER A 1 260 ? -2.641 0.158 35.268 1.00 90.00 260 SER A C 1
ATOM 1983 O O . SER A 1 260 ? -2.208 -0.614 34.411 1.00 90.00 260 SER A O 1
ATOM 1985 N N . ALA A 1 261 ? -3.946 0.230 35.554 1.00 86.00 261 ALA A N 1
ATOM 1986 C CA . ALA A 1 261 ? -4.974 -0.513 34.828 1.00 86.00 261 ALA A CA 1
ATOM 1987 C C . ALA A 1 261 ? -5.076 -0.107 33.347 1.00 86.00 261 ALA A C 1
ATOM 1989 O O . ALA A 1 261 ? -5.517 -0.914 32.528 1.00 86.00 261 ALA A O 1
ATOM 1990 N N . LEU A 1 262 ? -4.646 1.110 32.999 1.00 88.06 262 LEU A N 1
ATOM 1991 C CA . LEU A 1 262 ? -4.638 1.639 31.635 1.00 88.06 262 LEU A CA 1
ATOM 1992 C C . LEU A 1 262 ? -3.314 1.363 30.910 1.00 88.06 262 LEU A C 1
ATOM 1994 O O . LEU A 1 262 ? -3.277 1.434 29.688 1.00 88.06 262 LEU A O 1
ATOM 1998 N N . ASN A 1 263 ? -2.241 0.995 31.609 1.00 86.00 263 ASN A N 1
ATOM 1999 C CA . ASN A 1 263 ? -0.897 0.870 31.023 1.00 86.00 263 ASN A CA 1
ATOM 2000 C C . ASN A 1 263 ? -0.544 -0.569 30.608 1.00 86.00 263 ASN A C 1
ATOM 2002 O O . ASN A 1 263 ? 0.624 -0.952 30.605 1.00 86.00 263 ASN A O 1
ATOM 2006 N N . LYS A 1 264 ? -1.554 -1.388 30.292 1.00 85.44 264 LYS A N 1
ATOM 2007 C CA . LYS A 1 264 ? -1.372 -2.786 29.885 1.00 85.44 264 LYS A CA 1
ATOM 2008 C C . LYS A 1 264 ? -1.376 -2.919 28.368 1.00 85.44 264 LYS A C 1
ATOM 2010 O O . LYS A 1 264 ? -2.338 -2.505 27.720 1.00 85.44 264 LYS A O 1
ATOM 2015 N N . THR A 1 265 ? -0.344 -3.559 27.830 1.00 89.31 265 THR A N 1
ATOM 2016 C CA . THR A 1 265 ? -0.218 -3.878 26.399 1.00 89.31 265 THR A CA 1
ATOM 2017 C C . THR A 1 265 ? -0.721 -5.284 26.051 1.00 89.31 265 THR A C 1
ATOM 2019 O O . THR A 1 265 ? -0.813 -5.630 24.876 1.00 89.31 265 THR A O 1
ATOM 2022 N N . ASP A 1 266 ? -1.115 -6.080 27.052 1.00 82.19 266 ASP A N 1
ATOM 2023 C CA . ASP A 1 266 ? -1.694 -7.411 26.856 1.00 82.19 266 ASP A CA 1
ATOM 2024 C C . ASP A 1 266 ? -2.941 -7.355 25.960 1.00 82.19 266 ASP A C 1
ATOM 2026 O O . ASP A 1 266 ? -3.889 -6.613 26.231 1.00 82.19 266 ASP A O 1
ATOM 2030 N N . GLY A 1 267 ? -2.961 -8.178 24.910 1.00 82.38 267 GLY A N 1
ATOM 2031 C CA . GLY A 1 267 ? -4.054 -8.219 23.932 1.00 82.38 267 GLY A CA 1
ATOM 2032 C C . GLY A 1 267 ? -3.917 -7.221 22.777 1.00 82.38 267 GLY A C 1
ATOM 2033 O O . GLY A 1 267 ? -4.839 -7.126 21.963 1.00 82.38 267 GLY A O 1
ATOM 2034 N N . ILE A 1 268 ? -2.789 -6.505 22.691 1.00 89.81 268 ILE A N 1
ATOM 2035 C CA . ILE A 1 268 ? -2.389 -5.754 21.497 1.00 89.81 268 ILE A CA 1
ATOM 2036 C C . ILE A 1 268 ? -1.599 -6.677 20.561 1.00 89.81 268 ILE A C 1
ATOM 2038 O O . ILE A 1 268 ? -0.580 -7.239 20.961 1.00 89.81 268 ILE A O 1
ATOM 2042 N N . SER A 1 269 ? -2.051 -6.835 19.316 1.00 91.06 269 SER A N 1
ATOM 2043 C CA . SER A 1 269 ? -1.360 -7.654 18.310 1.00 91.06 269 SER A CA 1
ATOM 2044 C C . SER A 1 269 ? -1.549 -7.110 16.900 1.00 91.06 269 SER A C 1
ATOM 2046 O O . SER A 1 269 ? -2.631 -6.622 16.576 1.00 91.06 269 SER A O 1
ATOM 2048 N N . LEU A 1 270 ? -0.530 -7.275 16.053 1.00 94.12 270 LEU A N 1
ATOM 2049 C CA . LEU A 1 270 ? -0.600 -7.050 14.609 1.00 94.12 270 LEU A CA 1
ATOM 2050 C C . LEU A 1 270 ? -0.115 -8.317 13.905 1.00 94.12 270 LEU A C 1
ATOM 2052 O O . LEU A 1 270 ? 1.081 -8.602 13.911 1.00 94.12 270 LEU A O 1
ATOM 2056 N N . ILE A 1 271 ? -1.048 -9.084 13.347 1.00 90.06 271 ILE A N 1
ATOM 2057 C CA . ILE A 1 271 ? -0.758 -10.349 12.667 1.00 90.06 271 ILE A CA 1
ATOM 2058 C C . ILE A 1 271 ? -1.071 -10.183 11.185 1.00 90.06 271 ILE A C 1
ATOM 2060 O O . ILE A 1 271 ? -2.165 -9.730 10.845 1.00 90.06 271 ILE A O 1
ATOM 2064 N N . ASP A 1 272 ? -0.142 -10.529 10.304 1.00 86.94 272 ASP A N 1
ATOM 2065 C CA . ASP A 1 272 ? -0.392 -10.466 8.865 1.00 86.94 272 ASP A CA 1
ATOM 2066 C C . ASP A 1 272 ? -1.168 -11.677 8.323 1.00 86.94 272 ASP A C 1
ATOM 2068 O O . ASP A 1 272 ? -1.558 -12.600 9.047 1.00 86.94 272 ASP A O 1
ATOM 2072 N N . GLN A 1 273 ? -1.428 -11.664 7.015 1.00 79.94 273 GLN A N 1
ATOM 2073 C CA . GLN A 1 273 ? -2.121 -12.751 6.326 1.00 79.94 273 GLN A CA 1
ATOM 2074 C C . GLN A 1 273 ? -1.380 -14.099 6.380 1.00 79.94 273 GLN A C 1
ATOM 2076 O O . GLN A 1 273 ? -2.025 -15.142 6.254 1.00 79.94 273 GLN A O 1
ATOM 2081 N N . ASP A 1 274 ? -0.061 -14.079 6.570 1.00 80.31 274 ASP A N 1
ATOM 2082 C CA . ASP A 1 274 ? 0.803 -15.257 6.648 1.00 80.31 274 ASP A CA 1
ATOM 2083 C C . ASP A 1 274 ? 0.960 -15.753 8.100 1.00 80.31 274 ASP A C 1
ATOM 2085 O O . ASP A 1 274 ? 1.555 -16.804 8.348 1.00 80.31 274 ASP A O 1
ATOM 2089 N N . LYS A 1 275 ? 0.277 -15.079 9.038 1.00 85.50 275 LYS A N 1
ATOM 2090 C CA . LYS A 1 275 ? 0.265 -15.309 10.490 1.00 85.50 275 LYS A CA 1
ATOM 2091 C C . LYS A 1 275 ? 1.551 -14.883 11.194 1.00 85.50 275 LYS A C 1
ATOM 2093 O O . LYS A 1 275 ? 1.757 -15.266 12.350 1.00 85.50 275 LYS A O 1
ATOM 2098 N N . ASP A 1 276 ? 2.365 -14.062 10.546 1.00 87.50 276 ASP A N 1
ATOM 2099 C CA . ASP A 1 276 ? 3.543 -13.474 11.159 1.00 87.50 276 ASP A CA 1
ATOM 2100 C C . ASP A 1 276 ? 3.142 -12.292 12.046 1.00 87.50 276 ASP A C 1
ATOM 2102 O O . ASP A 1 276 ? 2.275 -11.478 11.719 1.00 87.50 276 ASP A O 1
ATOM 2106 N N . ASN A 1 277 ? 3.768 -12.215 13.221 1.00 91.19 277 ASN A N 1
ATOM 2107 C CA . ASN A 1 277 ? 3.580 -11.100 14.139 1.00 91.19 277 ASN A CA 1
ATOM 2108 C C . ASN A 1 277 ? 4.523 -9.955 13.754 1.00 91.19 277 ASN A C 1
ATOM 2110 O O . ASN A 1 277 ? 5.743 -10.129 13.708 1.00 91.19 277 ASN A O 1
ATOM 2114 N N . LEU A 1 278 ? 3.952 -8.774 13.533 1.00 94.12 278 LEU A N 1
ATOM 2115 C CA . LEU A 1 278 ? 4.688 -7.569 13.155 1.00 94.12 278 LEU A CA 1
ATOM 2116 C C . LEU A 1 278 ? 5.279 -6.820 14.357 1.00 94.12 278 LEU A C 1
ATOM 2118 O O . LEU A 1 278 ? 5.997 -5.840 14.162 1.00 94.12 278 LEU A O 1
ATOM 2122 N N . ILE A 1 279 ? 4.996 -7.253 15.588 1.00 94.44 279 ILE A N 1
ATOM 2123 C CA . ILE A 1 279 ? 5.518 -6.659 16.823 1.00 94.44 279 ILE A CA 1
ATOM 2124 C C . ILE A 1 279 ? 6.589 -7.582 17.417 1.00 94.44 279 ILE A C 1
ATOM 2126 O O . ILE A 1 279 ? 6.266 -8.635 17.964 1.00 94.44 279 ILE A O 1
ATOM 2130 N N . ASP A 1 280 ? 7.858 -7.166 17.367 1.00 90.31 280 ASP A N 1
ATOM 2131 C CA . ASP A 1 280 ? 8.966 -7.914 17.991 1.00 90.31 280 ASP A CA 1
ATOM 2132 C C . ASP A 1 280 ? 9.072 -7.670 19.506 1.00 90.31 280 ASP A C 1
ATOM 2134 O O . ASP A 1 280 ? 9.472 -8.559 20.256 1.00 90.31 280 ASP A O 1
ATOM 2138 N N . ASP A 1 281 ? 8.743 -6.458 19.966 1.00 90.75 281 ASP A N 1
ATOM 2139 C CA . ASP A 1 281 ? 8.930 -6.045 21.359 1.00 90.75 281 ASP A CA 1
ATOM 2140 C C . ASP A 1 281 ? 7.709 -5.267 21.882 1.00 90.75 281 ASP A C 1
ATOM 2142 O O . ASP A 1 281 ? 7.631 -4.042 21.721 1.00 90.75 281 ASP A O 1
ATOM 2146 N N . PRO A 1 282 ? 6.753 -5.955 22.538 1.00 89.94 282 PRO A N 1
ATOM 2147 C CA . PRO A 1 282 ? 5.563 -5.325 23.106 1.00 89.94 282 PRO A CA 1
ATOM 2148 C C . PRO A 1 282 ? 5.857 -4.260 24.171 1.00 89.94 282 PRO A C 1
ATOM 2150 O O . PRO A 1 282 ? 4.981 -3.448 24.466 1.00 89.94 282 PRO A O 1
ATOM 2153 N N . SER A 1 283 ? 7.066 -4.232 24.751 1.00 90.88 283 SER A N 1
ATOM 2154 C CA . SER A 1 283 ? 7.449 -3.214 25.740 1.00 90.88 283 SER A CA 1
ATOM 2155 C C . SER A 1 283 ? 7.704 -1.838 25.118 1.00 90.88 283 SER A C 1
ATOM 2157 O O . SER A 1 283 ? 7.686 -0.833 25.827 1.00 90.88 283 SER A O 1
ATOM 2159 N N . LYS A 1 284 ? 7.896 -1.777 23.793 1.00 94.56 284 LYS A N 1
ATOM 2160 C CA . LYS A 1 284 ? 8.071 -0.527 23.041 1.00 94.56 284 LYS A CA 1
ATOM 2161 C C . LYS A 1 284 ? 6.756 0.078 22.549 1.00 94.56 284 LYS A C 1
ATOM 2163 O O . LYS A 1 284 ? 6.783 1.145 21.941 1.00 94.56 284 LYS A O 1
ATOM 2168 N N . ILE A 1 285 ? 5.620 -0.584 22.781 1.00 96.56 285 ILE A N 1
ATOM 2169 C CA . ILE A 1 285 ? 4.305 -0.022 22.464 1.00 96.56 285 ILE A CA 1
ATOM 2170 C C . ILE A 1 285 ? 4.077 1.201 23.354 1.00 96.56 285 ILE A C 1
ATOM 2172 O O . ILE A 1 285 ? 4.158 1.118 24.580 1.00 96.56 285 ILE A O 1
ATOM 2176 N N . VAL A 1 286 ? 3.762 2.333 22.731 1.00 96.44 286 VAL A N 1
ATOM 2177 C CA . VAL A 1 286 ? 3.502 3.593 23.427 1.00 96.44 286 VAL A CA 1
ATOM 2178 C C . VAL A 1 286 ? 1.997 3.795 23.537 1.00 96.44 286 VAL A C 1
ATOM 2180 O O . VAL A 1 286 ? 1.298 3.927 22.533 1.00 96.44 286 VAL A O 1
ATOM 2183 N N . LEU A 1 287 ? 1.504 3.822 24.773 1.00 95.06 287 LEU A N 1
ATOM 2184 C CA . LEU A 1 287 ? 0.123 4.157 25.108 1.00 95.06 287 LEU A CA 1
ATOM 2185 C C . LEU A 1 287 ? 0.085 5.627 25.533 1.00 95.06 287 LEU A C 1
ATOM 2187 O O . LEU A 1 287 ? 0.720 5.988 26.523 1.00 95.06 287 LEU A O 1
ATOM 2191 N N . ASP A 1 288 ? -0.630 6.468 24.789 1.00 93.06 288 ASP A N 1
ATOM 2192 C CA . ASP A 1 288 ? -0.763 7.890 25.117 1.00 93.06 288 ASP A CA 1
ATOM 2193 C C . ASP A 1 288 ? -1.633 8.079 26.379 1.00 93.06 288 ASP A C 1
ATOM 2195 O O . ASP A 1 288 ? -2.559 7.300 26.638 1.00 93.06 288 ASP A O 1
ATOM 2199 N N . ASP A 1 289 ? -1.346 9.108 27.176 1.00 91.81 289 ASP A N 1
ATOM 2200 C CA . ASP A 1 289 ? -2.113 9.466 28.379 1.00 91.81 289 ASP A CA 1
ATOM 2201 C C . ASP A 1 289 ? -3.124 10.597 28.129 1.00 91.81 289 ASP A C 1
ATOM 2203 O O . ASP A 1 289 ? -3.832 11.033 29.045 1.00 91.81 289 ASP A O 1
ATOM 2207 N N . THR A 1 290 ? -3.227 11.030 26.873 1.00 94.19 290 THR A N 1
ATOM 2208 C CA . THR A 1 290 ? -4.223 11.979 26.383 1.00 94.19 290 THR A CA 1
ATOM 2209 C C . THR A 1 290 ? -5.472 11.249 25.886 1.00 94.19 290 THR A C 1
ATOM 2211 O O . THR A 1 290 ? -5.382 10.312 25.088 1.00 94.19 290 THR A O 1
ATOM 2214 N N . TYR A 1 291 ? -6.652 11.698 26.329 1.00 93.81 291 TYR A N 1
ATOM 2215 C CA . TYR A 1 291 ? -7.928 11.046 26.015 1.00 93.81 291 TYR A CA 1
ATOM 2216 C C . TYR A 1 291 ? -8.903 11.997 25.321 1.00 93.81 291 TYR A C 1
ATOM 2218 O O . TYR A 1 291 ? -9.059 13.163 25.698 1.00 93.81 291 TYR A O 1
ATOM 2226 N N . TYR A 1 292 ? -9.612 11.455 24.339 1.00 93.62 292 TYR A N 1
ATOM 2227 C CA . TYR A 1 292 ? -10.580 12.147 23.495 1.00 93.62 292 TYR A CA 1
ATOM 2228 C C . TYR A 1 292 ? -11.937 11.472 23.646 1.00 93.62 292 TYR A C 1
ATOM 2230 O O . TYR A 1 292 ? -12.008 10.249 23.738 1.00 93.62 292 TYR A O 1
ATOM 2238 N N . ASP A 1 293 ? -13.020 12.239 23.694 1.00 86.38 293 ASP A N 1
ATOM 2239 C CA . ASP A 1 293 ? -14.368 11.677 23.672 1.00 86.38 293 ASP A CA 1
ATOM 2240 C C . ASP A 1 293 ? -14.558 10.830 22.404 1.00 86.38 293 ASP A C 1
ATOM 2242 O O . ASP A 1 293 ? -14.126 11.234 21.322 1.00 86.38 293 ASP A O 1
ATOM 2246 N N . SER A 1 294 ? -15.197 9.664 22.522 1.00 79.50 294 SER A N 1
ATOM 2247 C CA . SER A 1 294 ? -15.414 8.755 21.384 1.00 79.50 294 SER A CA 1
ATOM 2248 C C . SER A 1 294 ? -16.245 9.335 20.230 1.00 79.50 294 SER A C 1
ATOM 2250 O O . SER A 1 294 ? -16.257 8.753 19.147 1.00 79.50 294 SER A O 1
ATOM 2252 N N . SER A 1 295 ? -16.930 10.462 20.443 1.00 79.06 295 SER A N 1
ATOM 2253 C CA . SER A 1 295 ? -17.621 11.220 19.392 1.00 79.06 295 SER A CA 1
ATOM 2254 C C . SER A 1 295 ? -16.698 12.129 18.567 1.00 79.06 295 SER A C 1
ATOM 2256 O O . SER A 1 295 ? -17.121 12.642 17.532 1.00 79.06 295 SER A O 1
ATOM 2258 N N . THR A 1 296 ? -15.451 12.333 19.001 1.00 78.19 296 THR A N 1
ATOM 2259 C CA . THR A 1 296 ? -14.444 13.128 18.282 1.00 78.19 296 THR A CA 1
ATOM 2260 C C . THR A 1 296 ? -14.035 12.411 16.996 1.00 78.19 296 THR A C 1
ATOM 2262 O O . THR A 1 296 ? -13.807 11.203 17.020 1.00 78.19 296 THR A O 1
ATOM 2265 N N . ASP A 1 297 ? -13.906 13.146 15.884 1.00 87.19 297 ASP A N 1
ATOM 2266 C CA . ASP A 1 297 ? -13.489 12.575 14.598 1.00 87.19 297 ASP A CA 1
ATOM 2267 C C . ASP A 1 297 ? -12.107 11.902 14.724 1.00 87.19 297 ASP A C 1
ATOM 2269 O O . ASP A 1 297 ? -11.117 12.598 14.996 1.00 87.19 297 ASP A O 1
ATOM 2273 N N . PRO A 1 298 ? -12.009 10.578 14.488 1.00 88.44 298 PRO A N 1
ATOM 2274 C CA . PRO A 1 298 ? -10.757 9.835 14.525 1.00 88.44 298 PRO A CA 1
ATOM 2275 C C . PRO A 1 298 ? -9.603 10.476 13.757 1.00 88.44 298 PRO A C 1
ATOM 2277 O O . PRO A 1 298 ? -8.463 10.454 14.227 1.00 88.44 298 PRO A O 1
ATOM 2280 N N . LYS A 1 299 ? -9.879 11.090 12.600 1.00 92.56 299 LYS A N 1
ATOM 2281 C CA . LYS A 1 299 ? -8.829 11.685 11.761 1.00 92.56 299 LYS A CA 1
ATOM 2282 C C . LYS A 1 299 ? -8.157 12.864 12.450 1.00 92.56 299 LYS A C 1
ATOM 2284 O O . LYS A 1 299 ? -6.933 12.929 12.462 1.00 92.56 299 LYS A O 1
ATOM 2289 N N . THR A 1 300 ? -8.953 13.718 13.094 1.00 94.62 300 THR A N 1
ATOM 2290 C CA . THR A 1 300 ? -8.452 14.888 13.832 1.00 94.62 300 THR A CA 1
ATOM 2291 C C . THR A 1 300 ? -7.647 14.491 15.074 1.00 94.62 300 THR A C 1
ATOM 2293 O O . THR A 1 300 ? -6.771 15.218 15.533 1.00 94.62 300 THR A O 1
ATOM 2296 N N . ILE A 1 301 ? -7.923 13.316 15.651 1.00 94.69 301 ILE A N 1
ATOM 2297 C CA . ILE A 1 301 ? -7.125 12.788 16.764 1.00 94.69 301 ILE A CA 1
ATOM 2298 C C . ILE A 1 301 ? -5.763 12.315 16.251 1.00 94.69 301 ILE A C 1
ATOM 2300 O O . ILE A 1 301 ? -4.730 12.631 16.844 1.00 94.69 301 ILE A O 1
ATOM 2304 N N . LEU A 1 302 ? -5.762 11.551 15.156 1.00 95.06 302 LEU A N 1
ATOM 2305 C CA . LEU A 1 302 ? -4.551 10.976 14.573 1.00 95.06 302 LEU A CA 1
ATOM 2306 C C . LEU A 1 302 ? -3.625 12.048 13.983 1.00 95.06 302 LEU A C 1
ATOM 2308 O O . LEU A 1 302 ? -2.417 11.972 14.177 1.00 95.06 302 LEU A O 1
ATOM 2312 N N . ASP A 1 303 ? -4.158 13.077 13.324 1.00 93.62 303 ASP A N 1
ATOM 2313 C CA . ASP A 1 303 ? -3.354 14.193 12.801 1.00 93.62 303 ASP A CA 1
ATOM 2314 C C . ASP A 1 303 ? -2.897 15.199 13.881 1.00 93.62 303 ASP A C 1
ATOM 2316 O O . ASP A 1 303 ? -2.086 16.083 13.602 1.00 93.62 303 ASP A O 1
ATOM 2320 N N . GLY A 1 304 ? -3.370 15.039 15.123 1.00 92.31 304 GLY A N 1
ATOM 2321 C CA . GLY A 1 304 ? -2.987 15.859 16.272 1.00 92.31 304 GLY A CA 1
ATOM 2322 C C . GLY A 1 304 ? -3.693 17.213 16.367 1.00 92.31 304 GLY A C 1
ATOM 2323 O O . GLY A 1 304 ? -3.277 18.043 17.176 1.00 92.31 304 GLY A O 1
ATOM 2324 N N . THR A 1 305 ? -4.743 17.458 15.580 1.00 95.31 305 THR A N 1
ATOM 2325 C CA . THR A 1 305 ? -5.497 18.726 15.593 1.00 95.31 305 THR A CA 1
ATOM 2326 C C . THR A 1 305 ? -6.680 18.738 16.566 1.00 95.31 305 THR A C 1
ATOM 2328 O O . THR A 1 305 ? -7.168 19.809 16.936 1.00 95.31 305 THR A O 1
ATOM 2331 N N . ALA A 1 306 ? -7.139 17.570 17.023 1.00 93.12 306 ALA A N 1
ATOM 2332 C CA . ALA A 1 306 ? -8.220 17.448 17.993 1.00 93.12 306 ALA A CA 1
ATOM 2333 C C . ALA A 1 306 ? -7.835 18.026 19.359 1.00 93.12 306 ALA A C 1
ATOM 2335 O O . ALA A 1 306 ? -6.731 17.823 19.869 1.00 93.12 306 ALA A O 1
ATOM 2336 N N . THR A 1 307 ? -8.800 18.673 20.013 1.00 91.75 307 THR A N 1
ATOM 2337 C CA . THR A 1 307 ? -8.643 19.110 21.404 1.00 91.75 307 THR A CA 1
ATOM 2338 C C . THR A 1 307 ? -8.898 17.931 22.351 1.00 91.75 307 THR A C 1
ATOM 2340 O O . THR A 1 307 ? -9.968 17.322 22.273 1.00 91.75 307 THR A O 1
ATOM 2343 N N . PRO A 1 308 ? -7.969 17.603 23.267 1.00 92.81 308 PRO A N 1
ATOM 2344 C CA . PRO A 1 308 ? -8.187 16.555 24.258 1.00 92.81 308 PRO A CA 1
ATOM 2345 C C . PRO A 1 308 ? -9.394 16.836 25.150 1.00 92.81 308 PRO A C 1
ATOM 2347 O O . PRO A 1 308 ? -9.595 17.958 25.612 1.00 92.81 308 PRO A O 1
ATOM 2350 N N . SER A 1 309 ? -10.169 15.798 25.458 1.00 89.06 309 SER A N 1
ATOM 2351 C CA . SER A 1 309 ? -11.239 15.886 26.461 1.00 89.06 309 SER A CA 1
ATOM 2352 C C . SER A 1 309 ? -10.686 15.813 27.882 1.00 89.06 309 SER A C 1
ATOM 2354 O O . SER A 1 309 ? -11.287 16.346 28.815 1.00 89.06 309 SER A O 1
ATOM 2356 N N . ILE A 1 310 ? -9.544 15.141 28.046 1.00 88.06 310 ILE A N 1
ATOM 2357 C CA . ILE A 1 310 ? -8.810 15.028 29.303 1.00 88.06 310 ILE A CA 1
ATOM 2358 C C . ILE A 1 310 ? -7.321 15.133 28.970 1.00 88.06 310 ILE A C 1
ATOM 2360 O O . ILE A 1 310 ? -6.808 14.377 28.144 1.00 88.06 310 ILE A O 1
ATOM 2364 N N . SER A 1 311 ? -6.642 16.090 29.597 1.00 75.75 311 SER A N 1
ATOM 2365 C CA . SER A 1 311 ? -5.205 16.314 29.437 1.00 75.75 311 SER A CA 1
ATOM 2366 C C . SER A 1 311 ? -4.369 15.272 30.202 1.00 75.75 311 SER A C 1
ATOM 2368 O O . SER A 1 311 ? -4.893 14.636 31.128 1.00 75.75 311 SER A O 1
ATOM 2370 N N . PRO A 1 312 ? -3.063 15.150 29.896 1.00 78.25 312 PRO A N 1
ATOM 2371 C CA . PRO A 1 312 ? -2.110 14.380 30.700 1.00 78.25 312 PRO A CA 1
ATOM 2372 C C . PRO A 1 312 ? -2.235 14.713 32.197 1.00 78.25 312 PRO A C 1
ATOM 2374 O O . PRO A 1 312 ? -2.516 15.859 32.555 1.00 78.25 312 PRO A O 1
ATOM 2377 N N . ASP A 1 313 ? -2.099 13.709 33.071 1.00 78.12 313 ASP A N 1
ATOM 2378 C CA . ASP A 1 313 ? -2.311 13.786 34.537 1.00 78.12 313 ASP A CA 1
ATOM 2379 C C . ASP A 1 313 ? -3.751 14.063 35.025 1.00 78.12 313 ASP A C 1
ATOM 2381 O O . ASP A 1 313 ? -4.014 14.113 36.234 1.00 78.12 313 ASP A O 1
ATOM 2385 N N . GLY A 1 314 ? -4.708 14.206 34.106 1.00 84.50 314 GLY A N 1
ATOM 2386 C CA . GLY A 1 314 ? -6.115 14.436 34.415 1.00 84.50 314 GLY A CA 1
ATOM 2387 C C . GLY A 1 314 ? -6.823 13.244 35.072 1.00 84.50 314 GLY A C 1
ATOM 2388 O O . GLY A 1 314 ? -6.342 12.110 35.105 1.00 84.50 314 GLY A O 1
ATOM 2389 N N . LYS A 1 315 ? -8.023 13.500 35.602 1.00 90.38 315 LYS A N 1
ATOM 2390 C CA . LYS A 1 315 ? -8.947 12.459 36.077 1.00 90.38 315 LYS A CA 1
ATOM 2391 C C . LYS A 1 315 ? -10.137 12.353 35.142 1.00 90.38 315 LYS A C 1
ATOM 2393 O O . LYS A 1 315 ? -10.659 13.371 34.690 1.00 90.38 315 LYS A O 1
ATOM 2398 N N . PHE A 1 316 ? -10.635 11.138 34.948 1.00 84.75 316 PHE A N 1
ATOM 2399 C CA . PHE A 1 316 ? -11.913 10.938 34.275 1.00 84.75 316 PHE A CA 1
ATOM 2400 C C . PHE A 1 316 ? -13.047 11.480 35.147 1.00 84.75 316 PHE A C 1
ATOM 2402 O O . PHE A 1 316 ? -13.349 10.920 36.198 1.00 84.75 316 PHE A O 1
ATOM 2409 N N . THR A 1 317 ? -13.677 12.579 34.735 1.00 82.69 317 THR A N 1
ATOM 2410 C CA . THR A 1 317 ? -14.788 13.210 35.474 1.00 82.69 317 THR A CA 1
ATOM 2411 C C . THR A 1 317 ? -16.163 12.803 34.951 1.00 82.69 317 THR A C 1
ATOM 2413 O O . THR A 1 317 ? -17.157 12.976 35.654 1.00 82.69 317 THR A O 1
ATOM 2416 N N . LYS A 1 318 ? -16.226 12.230 33.744 1.00 76.62 318 LYS A N 1
ATOM 2417 C CA . LYS A 1 318 ? -17.454 11.755 33.100 1.00 76.62 318 LYS A CA 1
ATOM 2418 C C 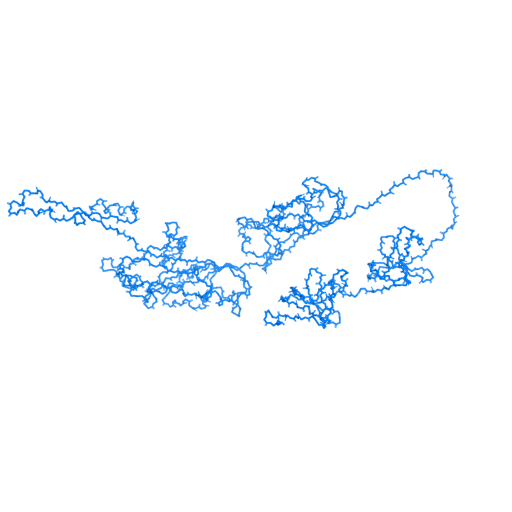. LYS A 1 318 ? -17.308 10.295 32.687 1.00 76.62 318 LYS A C 1
ATOM 2420 O O . LYS A 1 318 ? -16.285 9.909 32.122 1.00 76.62 318 LYS A O 1
ATOM 2425 N N . ALA A 1 319 ? -18.341 9.504 32.963 1.00 68.44 319 ALA A N 1
ATOM 2426 C CA . ALA A 1 319 ? -18.464 8.159 32.418 1.00 68.44 319 ALA A CA 1
ATOM 2427 C C . ALA A 1 319 ? -18.723 8.234 30.906 1.00 68.44 319 ALA A C 1
ATOM 2429 O O . ALA A 1 319 ? -19.331 9.197 30.436 1.00 68.44 319 ALA A O 1
ATOM 2430 N N . GLY A 1 320 ? -18.268 7.236 30.155 1.00 69.69 320 GLY A N 1
ATOM 2431 C CA . GLY A 1 320 ? -18.385 7.219 28.700 1.00 69.69 320 GLY A CA 1
ATOM 2432 C C . GLY A 1 320 ? -17.288 6.410 28.021 1.00 69.69 320 GLY A C 1
ATOM 2433 O O . GLY A 1 320 ? -16.480 5.749 28.677 1.00 69.69 320 GLY A O 1
ATOM 2434 N N . GLN A 1 321 ? -17.280 6.458 26.692 1.00 81.69 321 GLN A N 1
ATOM 2435 C CA . GLN A 1 321 ? -16.226 5.877 25.867 1.00 81.69 321 GLN A CA 1
ATOM 2436 C C . GLN A 1 321 ? -15.261 6.979 25.438 1.00 81.69 321 GLN A C 1
ATOM 2438 O O . GLN A 1 321 ? -15.678 8.056 25.012 1.00 81.69 321 GLN A O 1
ATOM 2443 N N . TYR A 1 322 ? -13.974 6.675 25.527 1.00 86.38 322 TYR A N 1
ATOM 2444 C CA . TYR A 1 322 ? -12.894 7.558 25.116 1.00 86.38 322 TYR A CA 1
ATOM 2445 C C . TYR A 1 322 ? -11.976 6.832 24.138 1.00 86.38 322 TYR A C 1
ATOM 2447 O O . TYR A 1 322 ? -11.889 5.603 24.154 1.00 86.38 322 TYR A O 1
ATOM 2455 N N . TYR A 1 323 ? -11.268 7.598 23.319 1.00 92.31 323 TYR A N 1
ATOM 2456 C CA . TYR A 1 323 ? -10.140 7.130 22.531 1.00 92.31 323 TYR A CA 1
ATOM 2457 C C . TYR A 1 323 ? -8.832 7.683 23.084 1.00 92.31 323 TYR A C 1
ATOM 2459 O O . TYR A 1 323 ? -8.780 8.814 23.570 1.00 92.31 323 TYR A O 1
ATOM 2467 N N . ARG A 1 324 ? -7.771 6.891 22.961 1.00 94.19 324 ARG A N 1
ATOM 2468 C CA . ARG A 1 324 ? -6.379 7.331 23.101 1.00 94.19 324 ARG A CA 1
ATOM 2469 C C . ARG A 1 324 ? -5.553 6.805 21.936 1.00 94.19 324 ARG A C 1
ATOM 2471 O O . ARG A 1 324 ? -5.932 5.807 21.319 1.00 94.19 324 ARG A O 1
ATOM 2478 N N . LYS A 1 325 ? -4.414 7.437 21.666 1.00 96.88 325 LYS A N 1
ATOM 2479 C CA . LYS A 1 325 ? -3.464 6.939 20.668 1.00 96.88 325 LYS A CA 1
ATOM 2480 C C . LYS A 1 325 ? -2.653 5.771 21.224 1.00 96.88 325 LYS A C 1
ATOM 2482 O O . LYS A 1 325 ? -2.242 5.779 22.385 1.00 96.88 325 LYS A O 1
ATOM 2487 N N . VAL A 1 326 ? -2.421 4.778 20.375 1.00 96.62 326 VAL A N 1
ATOM 2488 C CA . VAL A 1 326 ? -1.525 3.649 20.632 1.00 96.62 326 VAL A CA 1
ATOM 2489 C C . VAL A 1 326 ? -0.558 3.547 19.469 1.00 96.62 326 VAL A C 1
ATOM 2491 O O . VAL A 1 326 ? -0.972 3.210 18.361 1.00 96.62 326 VAL A O 1
ATOM 2494 N N . THR A 1 327 ? 0.712 3.848 19.714 1.00 97.69 327 THR A N 1
ATOM 2495 C CA . THR A 1 327 ? 1.771 3.765 18.706 1.00 97.69 327 THR A CA 1
ATOM 2496 C C . THR A 1 327 ? 2.534 2.462 18.877 1.00 97.69 327 THR A C 1
ATOM 2498 O O . THR A 1 327 ? 3.111 2.188 19.930 1.00 97.69 327 THR A O 1
ATOM 2501 N N . ILE A 1 328 ? 2.527 1.653 17.824 1.00 97.75 328 ILE A N 1
ATOM 2502 C CA . ILE A 1 328 ? 3.136 0.331 17.772 1.00 97.75 328 ILE A CA 1
ATOM 2503 C C . ILE A 1 328 ? 4.337 0.405 16.822 1.00 97.75 328 ILE A C 1
ATOM 2505 O O . ILE A 1 328 ? 4.150 0.589 15.615 1.00 97.75 328 ILE A O 1
ATOM 2509 N N . PRO A 1 329 ? 5.571 0.273 17.335 1.00 97.38 329 PRO A N 1
ATOM 2510 C CA . PRO A 1 329 ? 6.746 0.079 16.496 1.00 97.38 329 PRO A CA 1
ATOM 2511 C C . PRO A 1 329 ? 6.660 -1.264 15.775 1.00 97.38 329 PRO A C 1
ATOM 2513 O O . PRO A 1 329 ? 6.374 -2.289 16.399 1.00 97.38 329 PRO A O 1
ATOM 2516 N N . LEU A 1 330 ? 6.920 -1.258 14.472 1.00 95.56 330 LEU A N 1
ATOM 2517 C CA . LEU A 1 330 ? 6.989 -2.476 13.680 1.00 95.56 330 LEU A CA 1
ATOM 2518 C C . LEU A 1 330 ? 8.357 -3.143 13.855 1.00 95.56 330 LEU A C 1
ATOM 2520 O O . LEU A 1 330 ? 9.365 -2.502 14.171 1.00 95.56 330 LEU A O 1
ATOM 2524 N N . LYS A 1 331 ? 8.381 -4.456 13.648 1.00 93.81 331 LYS A N 1
ATOM 2525 C CA . LYS A 1 331 ? 9.586 -5.279 13.574 1.00 93.81 331 LYS A CA 1
ATOM 2526 C C . LYS A 1 331 ? 10.612 -4.687 12.604 1.00 93.81 331 LYS A C 1
ATOM 2528 O O . LYS A 1 331 ? 10.272 -4.177 11.538 1.00 93.81 331 LYS A O 1
ATOM 2533 N N . SER A 1 332 ? 11.889 -4.790 12.971 1.00 89.50 332 SER A N 1
ATOM 2534 C CA . SER A 1 332 ? 12.988 -4.281 12.146 1.00 89.50 332 SER A CA 1
ATOM 2535 C C . SER A 1 332 ? 12.973 -4.913 10.751 1.00 89.50 332 SER A C 1
ATOM 2537 O O . SER A 1 332 ? 12.860 -6.131 10.622 1.00 89.50 332 SER A O 1
ATOM 2539 N N . GLY A 1 333 ? 13.106 -4.083 9.715 1.00 81.00 333 GLY A N 1
ATOM 2540 C CA . GLY A 1 333 ? 13.047 -4.510 8.314 1.00 81.00 333 GLY A CA 1
ATOM 2541 C C . GLY A 1 333 ? 11.637 -4.580 7.720 1.00 81.00 333 GLY A C 1
ATOM 2542 O O . GLY A 1 333 ? 11.518 -4.833 6.526 1.00 81.00 333 GLY A O 1
ATOM 2543 N N . ILE A 1 334 ? 10.587 -4.321 8.508 1.00 86.69 334 ILE A N 1
ATOM 2544 C CA . ILE A 1 334 ? 9.205 -4.216 8.027 1.00 86.69 334 ILE A CA 1
ATOM 2545 C C . ILE A 1 334 ? 8.816 -2.740 7.880 1.00 86.69 334 ILE A C 1
ATOM 2547 O O . ILE A 1 334 ? 9.020 -1.952 8.803 1.00 86.69 334 ILE A O 1
ATOM 2551 N N . SER A 1 335 ? 8.215 -2.365 6.743 1.00 88.94 335 SER A N 1
ATOM 2552 C CA . SER A 1 335 ? 7.572 -1.058 6.565 1.00 88.94 335 SER A CA 1
ATOM 2553 C C . SER A 1 335 ? 6.053 -1.196 6.597 1.00 88.94 335 SER A C 1
ATOM 2555 O O . SER A 1 335 ? 5.470 -2.020 5.900 1.00 88.94 335 SER A O 1
ATOM 2557 N N . GLY A 1 336 ? 5.375 -0.334 7.349 1.00 87.88 336 GLY A N 1
ATOM 2558 C CA . GLY A 1 336 ? 3.915 -0.266 7.380 1.00 87.88 336 GLY A CA 1
ATOM 2559 C C . GLY A 1 336 ? 3.297 0.123 6.034 1.00 87.88 336 GLY A C 1
ATOM 2560 O O . GLY A 1 336 ? 2.130 -0.170 5.803 1.00 87.88 336 GLY A O 1
ATOM 2561 N N . ASN A 1 337 ? 4.072 0.717 5.119 1.00 85.44 337 ASN A N 1
ATOM 2562 C CA . ASN A 1 337 ? 3.633 0.994 3.745 1.00 85.44 337 ASN A CA 1
ATOM 2563 C C . ASN A 1 337 ? 3.376 -0.283 2.928 1.00 85.44 337 ASN A C 1
ATOM 2565 O O . ASN A 1 337 ? 2.667 -0.241 1.918 1.00 85.44 337 ASN A O 1
ATOM 2569 N N . ASP A 1 338 ? 3.928 -1.412 3.372 1.00 84.69 338 ASP A N 1
ATOM 2570 C CA . ASP A 1 338 ? 3.729 -2.718 2.749 1.00 84.69 338 ASP A CA 1
ATOM 2571 C C . ASP A 1 338 ? 2.426 -3.380 3.220 1.00 84.69 338 ASP A C 1
ATOM 2573 O O . ASP A 1 338 ? 2.094 -4.473 2.768 1.00 84.69 338 ASP A O 1
ATOM 2577 N N . TYR A 1 339 ? 1.659 -2.730 4.103 1.00 87.00 339 TYR A N 1
ATOM 2578 C CA . TYR A 1 339 ? 0.451 -3.289 4.695 1.00 87.00 339 TYR A CA 1
ATOM 2579 C C . TYR A 1 339 ? -0.729 -2.327 4.642 1.00 87.00 339 TYR A C 1
ATOM 2581 O O . TYR A 1 339 ? -0.614 -1.103 4.707 1.00 87.00 339 TYR A O 1
ATOM 2589 N N . LYS A 1 340 ? -1.915 -2.920 4.574 1.00 87.19 340 LYS A N 1
ATOM 2590 C CA . LYS A 1 340 ? -3.187 -2.259 4.805 1.00 87.19 340 LYS A CA 1
ATOM 2591 C C . LYS A 1 340 ? -3.710 -2.671 6.177 1.00 87.19 340 LYS A C 1
ATOM 2593 O O . LYS A 1 340 ? -4.066 -3.831 6.391 1.00 87.19 340 LYS A O 1
ATOM 2598 N N . PHE A 1 341 ? -3.777 -1.698 7.077 1.00 88.56 341 PHE A N 1
ATOM 2599 C CA . PHE A 1 341 ? -4.358 -1.853 8.406 1.00 88.56 341 PHE A CA 1
ATOM 2600 C C . PHE A 1 341 ? -5.872 -1.606 8.369 1.00 88.56 341 PHE A C 1
ATOM 2602 O O . PHE A 1 341 ? -6.378 -0.943 7.453 1.00 88.56 341 PHE A O 1
ATOM 2609 N N . ASN A 1 342 ? -6.606 -2.158 9.338 1.00 81.81 342 ASN A N 1
ATOM 2610 C CA . ASN A 1 342 ? -8.039 -1.905 9.461 1.00 81.81 342 ASN A CA 1
ATOM 2611 C C . ASN A 1 342 ? -8.302 -0.619 10.252 1.00 81.81 342 ASN A C 1
ATOM 2613 O O . ASN A 1 342 ? -7.498 -0.200 11.081 1.00 81.81 342 ASN A O 1
ATOM 2617 N N . GLY A 1 343 ? -9.468 -0.016 10.011 1.00 82.12 343 GLY A N 1
ATOM 2618 C CA . GLY A 1 343 ? -9.913 1.173 10.736 1.00 82.12 343 GLY A CA 1
ATOM 2619 C C . GLY A 1 343 ? -9.096 2.432 10.435 1.00 82.12 343 GLY A C 1
ATOM 2620 O O . GLY A 1 343 ? -8.447 2.541 9.394 1.00 82.12 343 GLY A O 1
ATOM 2621 N N . ASP A 1 344 ? -9.185 3.403 11.343 1.00 87.94 344 ASP A N 1
ATOM 2622 C CA . ASP A 1 344 ? -8.413 4.641 11.284 1.00 87.94 344 ASP A CA 1
ATOM 2623 C C . ASP A 1 344 ? -7.024 4.423 11.904 1.00 87.94 344 ASP A C 1
ATOM 2625 O O . ASP A 1 344 ? -6.896 3.988 13.053 1.00 87.94 344 ASP A O 1
ATOM 2629 N N . TYR A 1 345 ? -5.980 4.749 11.142 1.00 94.38 345 TYR A N 1
ATOM 2630 C CA . TYR A 1 345 ? -4.587 4.622 11.559 1.00 94.38 345 TYR A CA 1
ATOM 2631 C C . TYR A 1 345 ? -3.717 5.715 10.933 1.00 94.38 345 TYR A C 1
ATOM 2633 O O . TYR A 1 345 ? -4.098 6.359 9.953 1.00 94.38 345 TYR A O 1
ATOM 2641 N N . GLN A 1 346 ? -2.521 5.899 11.483 1.00 96.38 346 GLN A N 1
ATOM 2642 C CA . GLN A 1 346 ? -1.496 6.784 10.939 1.00 96.38 346 GLN A CA 1
ATOM 2643 C C . GLN A 1 346 ? -0.138 6.083 10.948 1.00 96.38 346 GLN A C 1
ATOM 2645 O O . GLN A 1 346 ? 0.296 5.582 11.982 1.00 96.38 346 GLN A O 1
ATOM 2650 N N . LEU A 1 347 ? 0.540 6.057 9.802 1.00 95.62 347 LEU A N 1
ATOM 2651 C CA . LEU A 1 347 ? 1.923 5.590 9.708 1.00 95.62 347 LEU A CA 1
ATOM 2652 C C . LEU A 1 347 ? 2.895 6.724 10.030 1.00 95.62 347 LEU A C 1
ATOM 2654 O O . LEU A 1 347 ? 2.640 7.879 9.680 1.00 95.62 347 LEU A O 1
ATOM 2658 N N . SER A 1 348 ? 4.027 6.392 10.651 1.00 95.25 348 SER A N 1
ATOM 2659 C CA . SER A 1 348 ? 5.168 7.309 10.676 1.00 95.25 348 SER A CA 1
ATOM 2660 C C . SER A 1 348 ? 5.687 7.556 9.256 1.00 95.25 348 SER A C 1
ATOM 2662 O O . SER A 1 348 ? 5.493 6.736 8.360 1.00 95.25 348 SER A O 1
ATOM 2664 N N . THR A 1 349 ? 6.362 8.686 9.033 1.00 91.56 349 THR A N 1
ATOM 2665 C CA . THR A 1 349 ? 6.859 9.089 7.702 1.00 91.56 349 THR A CA 1
ATOM 2666 C C . THR A 1 349 ? 7.775 8.043 7.054 1.00 91.56 349 THR A C 1
ATOM 2668 O O . THR A 1 349 ? 7.771 7.885 5.838 1.00 91.56 349 THR A O 1
ATOM 2671 N N . ASP A 1 350 ? 8.543 7.313 7.860 1.00 89.06 350 ASP A N 1
ATOM 2672 C CA . ASP A 1 350 ? 9.415 6.207 7.442 1.00 89.06 350 ASP A CA 1
ATOM 2673 C C . ASP A 1 350 ? 8.692 4.846 7.358 1.00 89.06 350 ASP A C 1
ATOM 2675 O O . ASP A 1 350 ? 9.264 3.851 6.913 1.00 89.06 350 ASP A O 1
ATOM 2679 N N . GLY A 1 351 ? 7.431 4.785 7.788 1.00 90.75 351 GLY A N 1
ATOM 2680 C CA . GLY A 1 351 ? 6.643 3.565 7.898 1.00 90.75 351 GLY A CA 1
ATOM 2681 C C . GLY A 1 351 ? 7.111 2.604 8.993 1.00 90.75 351 GLY A C 1
ATOM 2682 O O . GLY A 1 351 ? 6.615 1.485 9.032 1.00 90.75 351 GLY A O 1
ATOM 2683 N N . ALA A 1 352 ? 8.037 2.984 9.875 1.00 95.25 352 ALA A N 1
ATOM 2684 C CA . ALA A 1 352 ? 8.572 2.097 10.914 1.00 95.25 352 ALA A CA 1
ATOM 2685 C C . ALA A 1 352 ? 7.608 1.865 12.095 1.00 95.25 352 ALA A C 1
ATOM 2687 O O . ALA A 1 352 ? 7.831 0.985 12.926 1.00 95.25 352 ALA A O 1
ATOM 2688 N N . SER A 1 353 ? 6.537 2.651 12.204 1.00 96.75 353 SER A N 1
ATOM 2689 C CA . SER A 1 353 ? 5.516 2.498 13.242 1.00 96.75 353 SER A CA 1
ATOM 2690 C C . SER A 1 353 ? 4.126 2.843 12.721 1.00 96.75 353 SER A C 1
ATOM 2692 O O . SER A 1 353 ? 3.968 3.604 11.762 1.00 96.75 353 SER A O 1
ATOM 2694 N N . VAL A 1 354 ? 3.112 2.291 13.382 1.00 97.38 354 VAL A N 1
ATOM 2695 C CA . VAL A 1 354 ? 1.700 2.574 13.120 1.00 97.38 354 VAL A CA 1
ATOM 2696 C C . VAL A 1 354 ? 1.021 3.046 14.400 1.00 97.38 354 VAL A C 1
ATOM 2698 O O . VAL A 1 354 ? 1.248 2.501 15.478 1.00 97.38 354 VAL A O 1
ATOM 2701 N N . THR A 1 355 ? 0.193 4.079 14.292 1.00 98.00 355 THR A N 1
ATOM 2702 C CA . THR A 1 355 ? -0.599 4.627 15.392 1.00 98.00 355 THR A CA 1
ATOM 2703 C C . THR A 1 355 ? -2.075 4.361 15.151 1.00 98.00 355 THR A C 1
ATOM 2705 O O . THR A 1 355 ? -2.607 4.733 14.107 1.00 98.00 355 THR A O 1
ATOM 2708 N N . PHE A 1 356 ? -2.729 3.749 16.134 1.00 96.12 356 PHE A N 1
ATOM 2709 C CA . PHE A 1 356 ? -4.165 3.477 16.151 1.00 96.12 356 PHE A CA 1
ATOM 2710 C C . PHE A 1 356 ? -4.878 4.285 17.227 1.00 96.12 356 PHE A C 1
ATOM 2712 O O . PHE A 1 356 ? -4.253 4.817 18.149 1.00 96.12 356 PHE A O 1
ATOM 2719 N N . LEU A 1 357 ? -6.208 4.299 17.149 1.00 93.81 357 LEU A N 1
ATOM 2720 C CA . LEU A 1 357 ? -7.062 4.729 18.247 1.00 93.81 357 LEU A CA 1
ATOM 2721 C C . LEU A 1 357 ? -7.569 3.524 19.033 1.00 93.81 357 LEU A C 1
ATOM 2723 O O . LEU A 1 357 ? -8.312 2.687 18.524 1.00 93.81 357 LEU A O 1
ATOM 2727 N N . GLN A 1 358 ? -7.202 3.466 20.306 1.00 93.19 358 GLN A N 1
ATOM 2728 C CA . GLN A 1 358 ? -7.696 2.460 21.230 1.00 93.19 358 GLN A CA 1
ATOM 2729 C C . GLN A 1 358 ? -8.873 2.996 22.035 1.00 93.19 358 GLN A C 1
ATOM 2731 O O . GLN A 1 358 ? -8.797 4.071 22.631 1.00 93.19 358 GLN A O 1
ATOM 2736 N N . LYS A 1 359 ? -9.943 2.202 22.106 1.00 86.31 359 LYS A N 1
ATOM 2737 C CA . LYS A 1 359 ? -11.107 2.487 22.943 1.00 86.31 359 LYS A CA 1
ATOM 2738 C C . LYS A 1 359 ? -10.805 2.227 24.422 1.00 86.31 359 LYS A C 1
ATOM 2740 O O . LYS A 1 359 ? -10.242 1.194 24.771 1.00 86.31 359 LYS A O 1
ATOM 2745 N N . VAL A 1 360 ? -11.255 3.129 25.289 1.00 83.50 360 VAL A N 1
ATOM 2746 C CA . VAL A 1 360 ? -11.223 3.008 26.753 1.00 83.50 360 VAL A CA 1
ATOM 2747 C C . VAL A 1 360 ? -12.612 3.299 27.316 1.00 83.50 360 VAL A C 1
ATOM 2749 O O . VAL A 1 360 ? -13.271 4.260 26.915 1.00 83.50 360 VAL A O 1
ATOM 2752 N N . ILE A 1 361 ? -13.074 2.459 28.240 1.00 80.50 361 ILE A N 1
ATOM 2753 C CA . ILE A 1 361 ? -14.394 2.569 28.869 1.00 80.50 361 ILE A CA 1
ATOM 2754 C C . ILE A 1 361 ? -14.245 3.154 30.274 1.00 80.50 361 ILE A C 1
ATOM 2756 O O . ILE A 1 361 ? -13.502 2.639 31.106 1.00 80.50 361 ILE A O 1
ATOM 2760 N N . VAL A 1 362 ? -14.997 4.211 30.565 1.00 81.31 362 VAL A N 1
ATOM 2761 C CA . VAL A 1 362 ? -15.083 4.803 31.903 1.00 81.31 362 VAL A CA 1
ATOM 2762 C C . VAL A 1 362 ? -16.477 4.566 32.459 1.00 81.31 362 VAL A C 1
ATOM 2764 O O . VAL A 1 362 ? -17.465 5.108 31.963 1.00 81.31 362 VAL A O 1
ATOM 2767 N N . GLN A 1 363 ? -16.559 3.774 33.518 1.00 68.25 363 GLN A N 1
ATOM 2768 C CA . GLN A 1 363 ? -17.799 3.429 34.198 1.00 68.25 363 GLN A CA 1
ATOM 2769 C C . GLN A 1 363 ? -18.161 4.468 35.275 1.00 68.25 363 GLN A C 1
ATOM 2771 O O . GLN A 1 363 ? -17.267 5.079 35.869 1.00 68.25 363 GLN A O 1
ATOM 2776 N N . PRO A 1 364 ? -19.455 4.670 35.584 1.00 67.62 364 PRO A N 1
ATOM 2777 C CA . PRO A 1 364 ? -19.876 5.527 36.689 1.00 67.62 364 PRO A CA 1
ATOM 2778 C C . PRO A 1 364 ? -19.273 5.077 38.024 1.00 67.62 364 PRO A C 1
ATOM 2780 O O . PRO A 1 364 ? -19.146 3.884 38.297 1.00 67.62 364 PRO A O 1
ATOM 2783 N N . LYS A 1 365 ? -18.932 6.034 38.891 1.00 62.16 365 LYS A N 1
ATOM 2784 C CA . LYS A 1 365 ? -18.509 5.725 40.259 1.00 62.16 365 LYS A CA 1
ATOM 2785 C C . LYS A 1 365 ? -19.733 5.308 41.075 1.00 62.16 365 LYS A C 1
ATOM 2787 O O . LYS A 1 365 ? -20.686 6.076 41.179 1.00 62.16 365 LYS A O 1
ATOM 2792 N N . ALA A 1 366 ? -19.705 4.113 41.664 1.00 50.12 366 ALA A N 1
ATOM 2793 C CA . ALA A 1 366 ? -20.754 3.679 42.580 1.00 50.12 366 ALA A CA 1
ATOM 2794 C C . ALA A 1 366 ? -20.826 4.637 43.783 1.00 50.12 366 ALA A C 1
ATOM 2796 O O . ALA A 1 366 ? -19.814 4.913 44.434 1.00 50.12 366 ALA A O 1
ATOM 2797 N N . ASN A 1 367 ? -22.020 5.157 44.078 1.00 39.62 367 ASN A N 1
ATOM 2798 C CA . ASN A 1 367 ? -22.255 5.966 45.269 1.00 39.62 367 ASN A CA 1
ATOM 2799 C C . ASN A 1 367 ? -22.213 5.064 46.509 1.00 39.62 367 ASN A C 1
ATOM 2801 O O . ASN A 1 367 ? -23.230 4.520 46.932 1.00 39.62 367 ASN A O 1
ATOM 2805 N N . SER A 1 368 ? -21.041 4.936 47.127 1.00 38.16 368 SER A N 1
ATOM 2806 C CA . SER A 1 368 ? -20.933 4.460 48.508 1.00 38.16 368 SER A CA 1
ATOM 2807 C C . SER A 1 368 ? -21.371 5.577 49.455 1.00 38.16 368 SER A C 1
ATOM 2809 O O . SER A 1 368 ? -20.551 6.282 50.041 1.00 38.16 368 SER A O 1
ATOM 2811 N N . GLY A 1 369 ? -22.684 5.759 49.586 1.00 33.31 369 GLY A N 1
ATOM 2812 C CA . GLY A 1 369 ? -23.291 6.574 50.633 1.00 33.31 369 GLY A CA 1
ATOM 2813 C C . GLY A 1 369 ? -23.216 5.855 51.978 1.00 33.31 369 GLY A C 1
ATOM 2814 O O . GLY A 1 369 ? -24.218 5.349 52.468 1.00 33.31 369 GLY A O 1
ATOM 2815 N N . SER A 1 370 ? -22.023 5.798 52.574 1.00 38.59 370 SER A N 1
ATOM 2816 C CA . SER A 1 370 ? -21.834 5.405 53.973 1.00 38.59 370 SER A CA 1
ATOM 2817 C C . SER A 1 370 ? -22.277 6.557 54.878 1.00 38.59 370 SER A C 1
ATOM 2819 O O . SER A 1 370 ? -21.460 7.329 55.378 1.00 38.59 370 SER A O 1
ATOM 2821 N N . GLY A 1 371 ? -23.588 6.697 55.062 1.00 31.20 371 GLY A N 1
ATOM 2822 C CA . GLY A 1 371 ? -24.169 7.542 56.098 1.00 31.20 371 GLY A CA 1
ATOM 2823 C C . GLY A 1 371 ? -24.167 6.801 57.431 1.00 31.20 371 GLY A C 1
ATOM 2824 O O . GLY A 1 371 ? -25.119 6.096 57.745 1.00 31.20 371 GLY A O 1
ATOM 2825 N N . SER A 1 372 ? -23.098 6.964 58.213 1.00 38.38 372 SER A N 1
ATOM 2826 C CA . SER A 1 372 ? -23.084 6.604 59.633 1.00 38.38 372 SER A CA 1
ATOM 2827 C C . SER A 1 372 ? -24.201 7.352 60.360 1.00 38.38 372 SER A C 1
ATOM 2829 O O . SER A 1 372 ? -24.097 8.560 60.571 1.00 38.38 372 SER A O 1
ATOM 2831 N N . HIS A 1 373 ? -25.242 6.638 60.787 1.00 33.25 373 HIS A N 1
ATOM 2832 C CA . HIS A 1 373 ? -26.138 7.113 61.836 1.00 33.25 373 HIS A CA 1
ATOM 2833 C C . HIS A 1 373 ? -25.892 6.286 63.097 1.00 33.25 373 HIS A C 1
ATOM 2835 O O . HIS A 1 373 ? -26.334 5.147 63.232 1.00 33.25 373 HIS A O 1
ATOM 2841 N N . SER A 1 374 ? -25.095 6.876 63.986 1.00 33.59 374 SER A N 1
ATOM 2842 C CA . SER A 1 374 ? -24.809 6.380 65.325 1.00 33.59 374 SER A CA 1
ATOM 2843 C C . SER A 1 374 ? -26.075 6.473 66.173 1.00 33.59 374 SER A C 1
ATOM 2845 O O . SER A 1 374 ? -26.552 7.566 66.470 1.00 33.59 374 SER A O 1
ATOM 2847 N N . GLY A 1 375 ? -26.612 5.317 66.549 1.00 29.06 375 GLY A N 1
ATOM 2848 C CA . GLY A 1 375 ? -27.683 5.174 67.524 1.00 29.06 375 GLY A CA 1
ATOM 2849 C C . GLY A 1 375 ? -27.378 3.984 68.419 1.00 29.06 375 GLY A C 1
ATOM 2850 O O . GLY A 1 375 ? -27.804 2.868 68.139 1.00 29.06 375 GLY A O 1
ATOM 2851 N N . SER A 1 376 ? -26.604 4.217 69.478 1.00 30.28 376 SER A N 1
ATOM 2852 C CA . SER A 1 376 ? -26.411 3.252 70.559 1.00 30.28 376 SER A CA 1
ATOM 2853 C C . SER A 1 376 ? -27.746 2.960 71.243 1.00 30.28 376 SER A C 1
ATOM 2855 O O . SER A 1 376 ? -28.304 3.840 71.895 1.00 30.28 376 SER A O 1
ATOM 2857 N N . ASN A 1 377 ? -28.206 1.711 71.189 1.00 28.97 377 ASN A N 1
ATOM 2858 C CA . ASN A 1 377 ? -28.926 1.135 72.316 1.00 28.97 377 ASN A CA 1
ATOM 2859 C C . ASN A 1 377 ? -28.558 -0.341 72.502 1.00 28.97 377 ASN A C 1
ATOM 2861 O O . ASN A 1 377 ? -28.497 -1.122 71.556 1.00 28.97 377 ASN A O 1
ATOM 2865 N N . SER A 1 378 ? -28.271 -0.664 73.755 1.00 31.30 378 SER A N 1
ATOM 2866 C CA . SER A 1 378 ? -27.799 -1.944 74.265 1.00 31.30 378 SER A CA 1
ATOM 2867 C C . SER A 1 378 ? -28.961 -2.933 74.372 1.00 31.30 378 SER A C 1
ATOM 2869 O O . SER A 1 378 ? -30.031 -2.577 74.862 1.00 31.30 378 SER A O 1
ATOM 2871 N N . GLY A 1 379 ? -28.757 -4.176 73.935 1.00 27.86 379 GLY A N 1
ATOM 2872 C CA . GLY A 1 379 ? -29.781 -5.217 73.967 1.00 27.86 379 GLY A CA 1
ATOM 2873 C C . GLY A 1 379 ? -29.179 -6.599 73.752 1.00 27.86 379 GLY A C 1
ATOM 2874 O O . GLY A 1 379 ? -28.838 -6.975 72.638 1.00 27.86 379 GLY A O 1
ATOM 2875 N N . SER A 1 380 ? -29.024 -7.305 74.866 1.00 28.42 380 SER A N 1
ATOM 2876 C CA . SER A 1 380 ? -28.514 -8.664 75.033 1.00 28.42 380 SER A CA 1
ATOM 2877 C C . SER A 1 380 ? -29.236 -9.710 74.174 1.00 28.42 380 SER A C 1
ATOM 2879 O O . SER A 1 380 ? -30.389 -9.545 73.790 1.00 28.42 380 SER A O 1
ATOM 2881 N N . GLY A 1 381 ? -28.529 -10.812 73.919 1.00 28.58 381 GLY A N 1
ATOM 2882 C CA . GLY A 1 381 ? -28.945 -11.903 73.050 1.00 28.58 381 GLY A CA 1
ATOM 2883 C C . GLY A 1 381 ? -30.257 -12.601 73.419 1.00 28.58 381 GLY A C 1
ATOM 2884 O O . GLY A 1 381 ? -30.642 -12.688 74.583 1.00 28.58 381 GLY A O 1
ATOM 2885 N N . SER A 1 382 ? -30.815 -13.208 72.368 1.00 29.20 382 SER A N 1
ATOM 2886 C CA . SER A 1 382 ? -31.600 -14.448 72.317 1.00 29.20 382 SER A CA 1
ATOM 2887 C C . SER A 1 382 ? -33.015 -14.313 71.740 1.00 29.20 382 SER A C 1
ATOM 2889 O O . SER A 1 382 ? -33.904 -13.706 72.323 1.00 29.20 382 SER A O 1
ATOM 2891 N N . ASN A 1 383 ? -33.170 -15.028 70.623 1.00 27.45 383 ASN A N 1
ATOM 2892 C CA . ASN A 1 383 ? -34.348 -15.702 70.085 1.00 27.45 383 ASN A CA 1
ATOM 2893 C C . ASN A 1 383 ? -35.544 -14.932 69.488 1.00 27.45 383 ASN A C 1
ATOM 2895 O O . ASN A 1 383 ? -36.404 -14.394 70.175 1.00 27.45 383 ASN A O 1
ATOM 2899 N N . ASN A 1 384 ? -35.664 -15.213 68.185 1.00 33.19 384 ASN A N 1
ATOM 2900 C CA . ASN A 1 384 ? -36.844 -15.576 67.401 1.00 33.19 384 ASN A CA 1
ATOM 2901 C C . ASN A 1 384 ? -37.709 -14.507 66.721 1.00 33.19 384 ASN A C 1
ATOM 2903 O O . ASN A 1 384 ? -38.284 -13.616 67.333 1.00 33.19 384 ASN A O 1
ATOM 2907 N N . ASN A 1 385 ? -37.899 -14.828 65.434 1.00 35.00 385 ASN A N 1
ATOM 2908 C CA . ASN A 1 385 ? -38.882 -14.389 64.452 1.00 35.00 385 ASN A CA 1
ATOM 2909 C C . ASN A 1 385 ? -38.667 -13.010 63.828 1.00 35.00 385 ASN A C 1
ATOM 2911 O O . ASN A 1 385 ? -38.910 -11.986 64.451 1.00 35.00 385 ASN A O 1
ATOM 2915 N N . ASN A 1 386 ? -38.321 -13.013 62.532 1.00 30.50 386 ASN A N 1
ATOM 2916 C CA . ASN A 1 386 ? -39.218 -12.465 61.511 1.00 30.50 386 ASN A CA 1
ATOM 2917 C C . ASN A 1 386 ? -38.815 -12.886 60.085 1.00 30.50 386 ASN A C 1
ATOM 2919 O O . ASN A 1 386 ? -37.711 -12.607 59.632 1.00 30.50 386 ASN A O 1
ATOM 2923 N N . ASN A 1 387 ? -39.755 -13.574 59.425 1.00 39.81 387 ASN A N 1
ATOM 2924 C CA . ASN A 1 387 ? -39.972 -13.719 57.981 1.00 39.81 387 ASN A CA 1
ATOM 2925 C C . ASN A 1 387 ? -38.781 -13.429 57.055 1.00 39.81 387 ASN A C 1
ATOM 2927 O O . ASN A 1 387 ? -38.682 -12.360 56.456 1.00 39.81 387 ASN A O 1
ATOM 2931 N N . GLY A 1 388 ? -37.941 -14.440 56.841 1.00 39.03 388 GLY A N 1
ATOM 2932 C CA . GLY A 1 388 ? -37.148 -14.508 55.620 1.00 39.03 388 GLY A CA 1
ATOM 2933 C C . GLY A 1 388 ? -38.065 -14.930 54.479 1.00 39.03 388 GLY A C 1
ATOM 2934 O O . GLY A 1 388 ? -38.495 -16.082 54.440 1.00 39.03 388 GLY A O 1
ATOM 2935 N N . HIS A 1 389 ? -38.391 -14.012 53.568 1.00 55.22 389 HIS A N 1
ATOM 2936 C CA . HIS A 1 389 ? -38.982 -14.388 52.289 1.00 55.22 389 HIS A CA 1
ATOM 2937 C C . HIS A 1 389 ? -38.004 -15.346 51.600 1.00 55.22 389 HIS A C 1
ATOM 2939 O O . HIS A 1 389 ? -36.923 -14.946 51.169 1.00 55.22 389 HIS A O 1
ATOM 2945 N N . ASN A 1 390 ? -38.348 -16.632 51.590 1.00 69.62 390 ASN A N 1
ATOM 2946 C CA . ASN A 1 390 ? -37.506 -17.694 51.057 1.00 69.62 390 ASN A CA 1
ATOM 2947 C C . ASN A 1 390 ? -37.598 -17.649 49.524 1.00 69.62 390 ASN A C 1
ATOM 2949 O O . ASN A 1 390 ? -38.398 -18.353 48.912 1.00 69.62 390 ASN A O 1
ATOM 2953 N N . TRP A 1 391 ? -36.835 -16.739 48.921 1.00 86.38 391 TRP A N 1
ATOM 2954 C CA . TRP A 1 391 ? -36.715 -16.597 47.474 1.00 86.38 391 TRP A CA 1
ATOM 2955 C C . TRP A 1 391 ? -35.684 -17.592 46.940 1.00 86.38 391 TRP A C 1
ATOM 2957 O O . TRP A 1 391 ? -34.517 -17.552 47.327 1.00 86.38 391 TRP A O 1
ATOM 2967 N N . THR A 1 392 ? -36.094 -18.448 46.007 1.00 91.81 392 THR A N 1
ATOM 2968 C CA . THR A 1 392 ? -35.165 -19.270 45.216 1.00 91.81 392 THR A CA 1
ATOM 2969 C C . THR A 1 392 ? -34.750 -18.471 43.988 1.00 91.81 392 THR A C 1
ATOM 2971 O O . THR A 1 392 ? -35.619 -17.929 43.313 1.00 91.81 392 THR A O 1
ATOM 2974 N N . THR A 1 393 ? -33.448 -18.354 43.714 1.00 89.44 393 THR A N 1
ATOM 2975 C CA . THR A 1 393 ? -32.915 -17.561 42.590 1.00 89.44 393 THR A CA 1
ATOM 2976 C C . THR A 1 393 ? -32.299 -18.470 41.533 1.00 89.44 393 THR A C 1
ATOM 2978 O O . THR A 1 393 ? -31.564 -19.392 41.876 1.00 89.44 393 THR A O 1
ATOM 2981 N N . GLU A 1 394 ? -32.554 -18.166 40.264 1.00 86.69 394 GLU A N 1
ATOM 2982 C CA . GLU A 1 394 ? -32.011 -18.857 39.093 1.00 86.69 394 GLU A CA 1
ATOM 2983 C C . GLU A 1 394 ? -31.303 -17.848 38.181 1.00 86.69 394 GLU A C 1
ATOM 2985 O O . GLU A 1 394 ? -31.840 -16.765 37.921 1.00 86.69 394 GLU A O 1
ATOM 2990 N N . ASP A 1 395 ? -30.111 -18.200 37.689 1.00 78.56 395 ASP A N 1
ATOM 2991 C CA . ASP A 1 395 ? -29.438 -17.441 36.632 1.00 78.56 395 ASP A CA 1
ATOM 2992 C C . ASP A 1 395 ? -30.140 -17.718 35.293 1.00 78.56 395 ASP A C 1
ATOM 2994 O O . ASP A 1 395 ? -30.3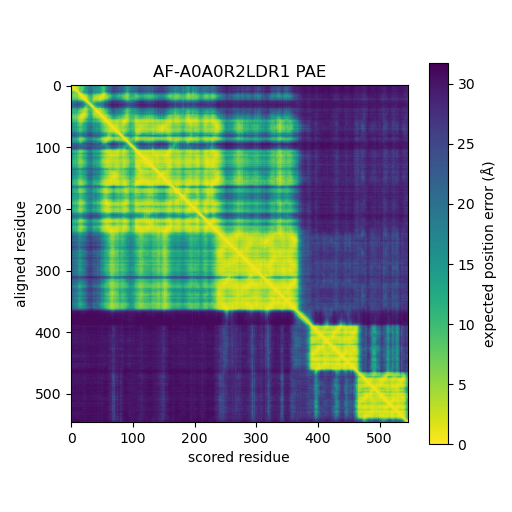67 -18.868 34.917 1.00 78.56 395 ASP A O 1
ATOM 2998 N N . ILE A 1 396 ? -30.488 -16.656 34.574 1.00 72.06 396 ILE A N 1
ATOM 2999 C CA . ILE A 1 396 ? -31.177 -16.705 33.278 1.00 72.06 396 ILE A CA 1
ATOM 3000 C C . ILE A 1 396 ? -30.529 -15.701 32.325 1.00 72.06 396 ILE A C 1
ATOM 3002 O O . ILE A 1 396 ? -29.721 -14.874 32.734 1.00 72.06 396 ILE A O 1
ATOM 3006 N N . LYS A 1 397 ? -30.888 -15.735 31.043 1.00 60.03 397 LYS A N 1
ATOM 3007 C CA . LYS A 1 397 ? -30.543 -14.672 30.094 1.00 60.03 397 LYS A CA 1
ATOM 3008 C C . LYS A 1 397 ? -31.774 -14.332 29.280 1.00 60.03 397 LYS A C 1
ATOM 3010 O O . LYS A 1 397 ? -32.331 -15.190 28.598 1.00 60.03 397 LYS A O 1
ATOM 3015 N N . GLY A 1 398 ? -32.227 -13.094 29.387 1.00 62.28 398 GLY A N 1
ATOM 3016 C CA . GLY A 1 398 ? -33.456 -12.684 28.733 1.00 62.28 398 GLY A CA 1
ATOM 3017 C C . GLY A 1 398 ? -33.653 -11.185 28.722 1.00 62.28 398 GLY A C 1
ATOM 3018 O O . GLY A 1 398 ? -32.883 -10.414 29.301 1.00 62.28 398 GLY A O 1
ATOM 3019 N N . ILE A 1 399 ? -34.731 -10.786 28.066 1.00 58.19 399 ILE A N 1
ATOM 3020 C CA . ILE A 1 399 ? -35.236 -9.420 28.098 1.00 58.19 399 ILE A CA 1
ATOM 3021 C C . ILE A 1 399 ? -36.618 -9.466 28.735 1.00 58.19 399 ILE A C 1
ATOM 3023 O O . ILE A 1 399 ? -37.482 -10.237 28.313 1.00 58.19 399 ILE A O 1
ATOM 3027 N N . VAL A 1 400 ? -36.838 -8.619 29.736 1.00 70.50 400 VAL A N 1
ATOM 3028 C CA . VAL A 1 400 ? -38.175 -8.332 30.254 1.00 70.50 400 VAL A CA 1
ATOM 3029 C C . VAL A 1 400 ? -38.655 -7.009 29.687 1.00 70.50 400 VAL A C 1
ATOM 3031 O O . VAL A 1 400 ? -37.998 -5.984 29.833 1.00 70.50 400 VAL A O 1
ATOM 3034 N N . THR A 1 401 ? -39.798 -7.028 29.010 1.00 70.56 401 THR A N 1
ATOM 3035 C CA . THR A 1 401 ? -40.432 -5.812 28.484 1.00 70.56 401 THR A CA 1
ATOM 3036 C C . THR A 1 401 ? -41.655 -5.495 29.322 1.00 70.56 401 THR A C 1
ATOM 3038 O O . THR A 1 401 ? -42.540 -6.345 29.437 1.00 70.56 401 THR A O 1
ATOM 3041 N N . THR A 1 402 ? -41.721 -4.302 29.912 1.00 76.12 402 THR A N 1
ATOM 3042 C CA . THR A 1 402 ? -42.910 -3.863 30.656 1.00 76.12 402 THR A CA 1
ATOM 3043 C C . THR A 1 402 ? -44.137 -3.826 29.750 1.00 76.12 402 THR A C 1
ATOM 3045 O O . THR A 1 402 ? -44.048 -3.548 28.551 1.00 76.12 402 THR A O 1
ATOM 3048 N N . LYS A 1 403 ? -45.301 -4.154 30.312 1.00 84.75 403 LYS A N 1
ATOM 3049 C CA . LYS A 1 403 ? -46.579 -4.111 29.592 1.00 84.75 403 LYS A CA 1
ATOM 3050 C C . LYS A 1 403 ? -46.976 -2.657 29.264 1.00 84.75 403 LYS A C 1
ATOM 3052 O O . LYS A 1 403 ? -46.212 -1.719 29.483 1.00 84.75 403 LYS A O 1
ATOM 3057 N N . LYS A 1 404 ? -48.152 -2.500 28.653 1.00 89.25 404 LYS A N 1
ATOM 3058 C CA . LYS A 1 404 ? -48.753 -1.215 28.238 1.00 89.25 404 LYS A CA 1
ATOM 3059 C C . LYS A 1 404 ? -50.046 -0.892 28.990 1.00 89.25 404 LYS A C 1
ATOM 3061 O O . LYS A 1 404 ? -50.848 -0.083 28.541 1.00 89.25 404 LYS A O 1
ATOM 3066 N N . ASP A 1 405 ? -50.337 -1.635 30.055 1.00 82.56 405 ASP A N 1
ATOM 3067 C CA . ASP A 1 405 ? -51.586 -1.494 30.806 1.00 82.56 405 ASP A CA 1
ATOM 3068 C C . ASP A 1 405 ? -51.509 -0.408 31.886 1.00 82.56 405 ASP A C 1
ATOM 3070 O O . ASP A 1 405 ? -52.548 -0.010 32.413 1.00 82.56 405 ASP A O 1
ATOM 3074 N N . GLN A 1 406 ? -50.308 0.092 32.203 1.00 77.75 406 GLN A N 1
ATOM 3075 C CA . GLN A 1 406 ? -50.075 1.175 33.159 1.00 77.75 406 GLN A CA 1
ATOM 3076 C C . GLN A 1 406 ? -48.833 1.979 32.758 1.00 77.75 406 GLN A C 1
ATOM 3078 O O . GLN A 1 406 ? -47.864 1.376 32.309 1.00 77.75 406 GLN A O 1
ATOM 3083 N N . PRO A 1 407 ? -48.798 3.304 32.993 1.00 62.06 407 PRO A N 1
ATOM 3084 C CA . PRO A 1 407 ? -47.690 4.155 32.554 1.00 62.06 407 PRO A CA 1
ATOM 3085 C C . PRO A 1 407 ? -46.360 3.858 33.269 1.00 62.06 407 PRO A C 1
ATOM 3087 O O . PRO A 1 407 ? -45.294 4.126 32.710 1.00 62.06 407 PRO A O 1
ATOM 3090 N N . TYR A 1 408 ? -46.409 3.310 34.491 1.00 79.81 408 TYR A N 1
ATOM 3091 C CA . TYR A 1 408 ? -45.236 3.015 35.314 1.00 79.81 408 TYR A CA 1
ATOM 3092 C C . TYR A 1 408 ? -45.423 1.732 36.130 1.00 79.81 408 TYR A C 1
ATOM 3094 O O . TYR A 1 408 ? -46.511 1.479 36.645 1.00 79.81 408 TYR A O 1
ATOM 3102 N N . TYR A 1 409 ? -44.339 0.978 36.323 1.00 82.69 409 TYR A N 1
ATOM 3103 C CA . TYR A 1 409 ? -44.311 -0.253 37.113 1.00 82.69 409 TYR A CA 1
ATOM 3104 C C . TYR A 1 409 ? -43.301 -0.158 38.257 1.00 82.69 409 TYR A C 1
ATOM 3106 O O . TYR A 1 409 ? -42.117 0.118 38.042 1.00 82.69 409 TYR A O 1
ATOM 3114 N N . SER A 1 410 ? -43.775 -0.393 39.479 1.00 86.62 410 SER A N 1
ATOM 3115 C CA . SER A 1 410 ? -42.953 -0.353 40.689 1.00 86.62 410 SER A CA 1
ATOM 3116 C C . SER A 1 410 ? -41.960 -1.514 40.748 1.00 86.62 410 SER A C 1
ATOM 3118 O O . SER A 1 410 ? -42.260 -2.633 40.333 1.00 86.62 410 SER A O 1
ATOM 3120 N N . LEU A 1 411 ? -40.786 -1.239 41.314 1.00 88.88 411 LEU A N 1
ATOM 3121 C CA . LEU A 1 411 ? -39.727 -2.217 41.553 1.00 88.88 411 LEU A CA 1
ATOM 3122 C C . LEU A 1 411 ? -39.718 -2.641 43.018 1.00 88.88 411 LEU A C 1
ATOM 3124 O O . LEU A 1 411 ? -40.073 -1.850 43.889 1.00 88.88 411 LEU A O 1
ATOM 3128 N N . ASN A 1 412 ? -39.236 -3.847 43.295 1.00 87.50 412 ASN A N 1
ATOM 3129 C CA . ASN A 1 412 ? -38.969 -4.329 44.644 1.00 87.50 412 ASN A CA 1
ATOM 3130 C C . ASN A 1 412 ? -37.466 -4.499 44.862 1.00 87.50 412 ASN A C 1
ATOM 3132 O O . ASN A 1 412 ? -36.729 -4.892 43.957 1.00 87.50 412 ASN A O 1
ATOM 3136 N N . ASN A 1 413 ? -36.998 -4.218 46.074 1.00 86.88 413 ASN A N 1
ATOM 3137 C CA . ASN A 1 413 ? -35.607 -4.437 46.441 1.00 86.88 413 ASN A CA 1
ATOM 3138 C C . ASN A 1 413 ? -35.329 -5.924 46.759 1.00 86.88 413 ASN A C 1
ATOM 3140 O O . ASN A 1 413 ? -36.210 -6.787 46.684 1.00 86.88 413 ASN A O 1
ATOM 3144 N N . THR A 1 414 ? -34.096 -6.251 47.147 1.00 84.50 414 THR A N 1
ATOM 3145 C CA . THR A 1 414 ? -33.709 -7.620 47.536 1.00 84.50 414 THR A CA 1
ATOM 3146 C C . THR A 1 414 ? -34.513 -8.176 48.716 1.00 84.50 414 THR A C 1
ATOM 3148 O O . THR A 1 414 ? -34.711 -9.384 48.773 1.00 84.50 414 THR A O 1
ATOM 3151 N N . GLU A 1 415 ? -35.034 -7.317 49.595 1.00 86.56 415 GLU A N 1
ATOM 3152 C CA . GLU A 1 415 ? -35.903 -7.670 50.732 1.00 86.56 415 GLU A CA 1
ATOM 3153 C C . GLU A 1 415 ? -37.396 -7.750 50.356 1.00 86.56 415 GLU A C 1
ATOM 3155 O O . GLU A 1 415 ? -38.237 -7.889 51.238 1.00 86.56 415 GLU A O 1
ATOM 3160 N N . ASP A 1 416 ? -37.726 -7.639 49.065 1.00 86.56 416 ASP A N 1
ATOM 3161 C CA . ASP A 1 416 ? -39.093 -7.582 48.526 1.00 86.56 416 ASP A CA 1
ATOM 3162 C C . ASP A 1 416 ? -39.925 -6.375 49.004 1.00 86.56 416 ASP A C 1
ATOM 3164 O O . ASP A 1 416 ? -41.153 -6.391 49.018 1.00 86.56 416 ASP A O 1
ATOM 3168 N N . LYS A 1 417 ? -39.253 -5.278 49.363 1.00 86.31 417 LYS A N 1
ATOM 3169 C CA . LYS A 1 417 ? -39.907 -3.998 49.660 1.00 86.31 417 LYS A CA 1
ATOM 3170 C C . LYS A 1 417 ? -39.967 -3.139 48.408 1.00 86.31 417 LYS A C 1
ATOM 3172 O O . LYS A 1 417 ? -38.963 -2.995 47.708 1.00 86.31 417 LYS A O 1
ATOM 3177 N N . THR A 1 418 ? -41.121 -2.529 48.160 1.00 84.94 418 THR A N 1
ATOM 3178 C CA . THR A 1 418 ? -41.310 -1.609 47.037 1.00 84.94 418 THR A CA 1
ATOM 3179 C C . THR A 1 418 ? -40.367 -0.410 47.130 1.00 84.94 418 THR A C 1
ATOM 3181 O O . THR A 1 418 ? -40.243 0.226 48.177 1.00 84.94 418 THR A O 1
ATOM 3184 N N . VAL A 1 419 ? -39.706 -0.100 46.019 1.00 79.62 419 VAL A N 1
ATOM 3185 C CA . VAL A 1 419 ? -38.842 1.065 45.841 1.00 79.62 419 VAL A CA 1
ATOM 3186 C C . VAL A 1 419 ? -39.722 2.265 45.481 1.00 79.62 419 VAL A C 1
ATOM 3188 O O . VAL A 1 419 ? -40.406 2.242 44.461 1.00 79.62 419 VAL A O 1
ATOM 3191 N N . SER A 1 420 ? -39.728 3.309 46.315 1.00 73.50 420 SER A N 1
ATOM 3192 C CA . SER A 1 420 ? -40.623 4.470 46.162 1.00 73.50 420 SER A CA 1
ATOM 3193 C C . SER A 1 420 ? -40.156 5.507 45.139 1.00 73.50 420 SER A C 1
ATOM 3195 O O . SER A 1 420 ? -40.980 6.220 44.576 1.00 73.50 420 SER A O 1
ATOM 3197 N N . ASP A 1 421 ? -38.848 5.591 44.882 1.00 71.19 421 ASP A N 1
ATOM 3198 C CA . ASP A 1 421 ? -38.247 6.756 44.211 1.00 71.19 421 ASP A CA 1
ATOM 3199 C C . ASP A 1 421 ? -37.927 6.513 42.724 1.00 71.19 421 ASP A C 1
ATOM 3201 O O . ASP A 1 421 ? -37.241 7.314 42.086 1.00 71.19 421 ASP A O 1
ATOM 3205 N N . ARG A 1 422 ? -38.366 5.380 42.164 1.00 73.19 422 ARG A N 1
ATOM 3206 C CA . ARG A 1 422 ? -38.146 4.997 40.758 1.00 73.19 422 ARG A CA 1
ATOM 3207 C C . ARG A 1 422 ? -39.102 3.888 40.324 1.00 73.19 422 ARG A C 1
ATOM 3209 O O . ARG A 1 422 ? -39.505 3.050 41.125 1.00 73.19 422 ARG A O 1
ATOM 3216 N N . ALA A 1 423 ? -39.409 3.872 39.034 1.00 77.25 423 ALA A N 1
ATOM 3217 C CA . ALA A 1 423 ? -40.267 2.889 38.387 1.00 77.25 423 ALA A CA 1
ATOM 3218 C C . ALA A 1 423 ? -39.808 2.676 36.938 1.00 77.25 423 ALA A C 1
ATOM 3220 O O . ALA A 1 423 ? -39.092 3.512 36.381 1.00 77.25 423 ALA A O 1
ATOM 3221 N N . LEU A 1 424 ? -40.231 1.573 36.325 1.00 71.06 424 LEU A N 1
ATOM 3222 C CA . LEU A 1 424 ? -40.016 1.328 34.899 1.00 71.06 424 LEU A CA 1
ATOM 3223 C C . LEU A 1 424 ? -41.182 1.917 34.104 1.00 71.06 424 LEU A C 1
ATOM 3225 O O . LEU A 1 424 ? -42.333 1.698 34.474 1.00 71.06 424 LEU A O 1
ATOM 3229 N N . ALA A 1 425 ? -40.907 2.642 33.021 1.00 64.88 425 ALA A N 1
ATOM 3230 C CA . ALA A 1 425 ? -41.957 3.137 32.129 1.00 64.88 425 ALA A CA 1
ATOM 3231 C C . ALA A 1 425 ? -42.583 1.992 31.316 1.00 64.88 425 ALA A C 1
ATOM 3233 O O . ALA A 1 425 ? -41.956 0.945 31.125 1.00 64.88 425 ALA A O 1
ATOM 3234 N N . GLU A 1 426 ? -43.803 2.182 30.824 1.00 76.19 426 GLU A N 1
ATOM 3235 C CA . GLU A 1 426 ? -44.472 1.216 29.947 1.00 76.19 426 GLU A CA 1
ATOM 3236 C C . GLU A 1 426 ? -43.706 0.927 28.651 1.00 76.19 426 GLU A C 1
ATOM 3238 O O . GLU A 1 426 ? -43.024 1.796 28.108 1.00 76.19 426 GLU A O 1
ATOM 3243 N N . ASN A 1 427 ? -43.826 -0.302 28.140 1.00 70.75 427 ASN A N 1
ATOM 3244 C CA . ASN A 1 427 ? -43.189 -0.749 26.896 1.00 70.75 427 ASN A CA 1
ATOM 3245 C C . ASN A 1 427 ? -41.666 -0.511 26.817 1.00 70.75 427 ASN A C 1
ATOM 3247 O O . ASN A 1 427 ? -41.126 -0.278 25.732 1.00 70.75 427 ASN A O 1
ATOM 3251 N N . THR A 1 428 ? -40.966 -0.570 27.949 1.00 49.03 428 THR A N 1
ATOM 3252 C CA . THR A 1 428 ? -39.505 -0.464 28.006 1.00 49.03 428 THR A CA 1
ATOM 3253 C C . THR A 1 428 ? -38.887 -1.834 28.252 1.00 49.03 428 THR A C 1
ATOM 3255 O O . THR A 1 428 ? -39.387 -2.629 29.049 1.00 49.03 428 THR A O 1
ATOM 3258 N N . ALA A 1 429 ? -37.814 -2.130 27.521 1.00 58.53 429 ALA A N 1
ATOM 3259 C CA . ALA A 1 429 ? -37.108 -3.401 27.582 1.00 58.53 429 ALA A CA 1
ATOM 3260 C C . ALA A 1 429 ? -35.919 -3.313 28.544 1.00 58.53 429 ALA A C 1
ATOM 3262 O O . ALA A 1 429 ? -35.134 -2.368 28.485 1.00 58.53 429 ALA A O 1
ATOM 3263 N N . TRP A 1 430 ? -35.774 -4.320 29.402 1.00 68.69 430 TRP A N 1
ATOM 3264 C CA . TRP A 1 430 ? -34.727 -4.402 30.414 1.00 68.69 430 TRP A CA 1
ATOM 3265 C C . TRP A 1 430 ? -34.039 -5.753 30.333 1.00 68.69 430 TRP A C 1
ATOM 3267 O O . TRP A 1 430 ? -34.689 -6.798 30.258 1.00 68.69 430 TRP A O 1
ATOM 3277 N N . LEU A 1 431 ? -32.710 -5.730 30.355 1.00 54.31 431 LEU A N 1
ATOM 3278 C CA . LEU A 1 431 ? -31.926 -6.951 30.446 1.00 54.31 431 LEU A CA 1
ATOM 3279 C C . LEU A 1 431 ? -32.177 -7.605 31.800 1.00 54.31 431 LEU A C 1
ATOM 3281 O O . LEU A 1 431 ? -32.166 -6.935 32.834 1.00 54.31 431 LEU A O 1
ATOM 3285 N N . THR A 1 432 ? -32.377 -8.918 31.779 1.00 69.94 432 THR A N 1
ATOM 3286 C CA . THR A 1 432 ? -32.453 -9.719 32.990 1.00 69.94 432 THR A CA 1
ATOM 3287 C C . THR A 1 432 ? -31.465 -10.865 32.924 1.00 69.94 432 THR A C 1
ATOM 3289 O O . THR A 1 432 ? -31.336 -11.561 31.914 1.00 69.94 432 THR A O 1
ATOM 3292 N N . ASP A 1 433 ? -30.746 -11.034 34.022 1.00 64.56 433 ASP A N 1
ATOM 3293 C CA . ASP A 1 433 ? -29.752 -12.082 34.200 1.00 64.56 433 ASP A CA 1
ATOM 3294 C C . ASP A 1 433 ? -30.126 -13.058 35.325 1.00 64.56 433 ASP A C 1
ATOM 3296 O O . ASP A 1 433 ? -29.463 -14.074 35.525 1.00 64.56 433 ASP A O 1
ATOM 3300 N N . ARG A 1 434 ? -31.196 -12.757 36.074 1.00 81.62 434 ARG A N 1
ATOM 3301 C CA . ARG A 1 434 ? -31.701 -13.585 37.171 1.00 81.62 434 ARG A CA 1
ATOM 3302 C C . ARG A 1 434 ? -33.208 -13.504 37.290 1.00 81.62 434 ARG A C 1
ATOM 3304 O O . ARG A 1 434 ? -33.794 -12.428 37.162 1.00 81.62 434 ARG A O 1
ATOM 3311 N N . SER A 1 435 ? -33.820 -14.622 37.652 1.00 92.25 435 SER A N 1
ATOM 3312 C CA . SER A 1 435 ? -35.183 -14.636 38.180 1.00 92.25 435 SER A CA 1
ATOM 3313 C C . SER A 1 435 ? -35.210 -15.180 39.599 1.00 92.25 435 SER A C 1
ATOM 3315 O O . SER A 1 435 ? -34.315 -15.923 40.001 1.00 92.25 435 SER A O 1
ATOM 3317 N N . ARG A 1 436 ? -36.215 -14.778 40.376 1.00 93.62 436 ARG A N 1
ATOM 3318 C CA . ARG A 1 436 ? -36.466 -15.321 41.711 1.00 93.62 436 ARG A CA 1
ATOM 3319 C C . ARG A 1 436 ? -37.923 -15.719 41.878 1.00 93.62 436 ARG A C 1
ATOM 3321 O O . ARG A 1 436 ? -38.797 -15.019 41.372 1.00 93.62 436 ARG A O 1
ATOM 3328 N N . THR A 1 437 ? -38.166 -16.795 42.617 1.00 93.00 437 THR A N 1
ATOM 3329 C CA . THR A 1 437 ? -39.508 -17.322 42.900 1.00 93.00 437 THR A CA 1
ATOM 3330 C C . THR A 1 437 ? -39.690 -17.538 44.402 1.00 93.00 437 THR A C 1
ATOM 3332 O O . THR A 1 437 ? -38.797 -18.092 45.051 1.00 93.00 437 THR A O 1
ATOM 3335 N N . ASP A 1 438 ? -40.806 -17.072 44.968 1.00 85.38 438 ASP A N 1
ATOM 3336 C CA . ASP A 1 438 ? -41.138 -17.264 46.386 1.00 85.38 438 ASP A CA 1
ATOM 3337 C C . ASP A 1 438 ? -41.867 -18.599 46.644 1.00 85.38 438 ASP A C 1
ATOM 3339 O O . ASP A 1 438 ? -42.183 -19.361 45.730 1.00 85.38 438 ASP A O 1
ATOM 3343 N N . GLN A 1 439 ? -42.167 -18.885 47.914 1.00 81.81 439 GLN A N 1
ATOM 3344 C CA . GLN A 1 439 ? -42.885 -20.100 48.326 1.00 81.81 439 GLN A CA 1
ATOM 3345 C C . GLN A 1 439 ? -44.330 -20.187 47.801 1.00 81.81 439 GLN A C 1
ATOM 3347 O O . GLN A 1 439 ? -44.913 -21.269 47.815 1.00 81.81 439 GLN A O 1
ATOM 3352 N N . ASN A 1 440 ? -44.906 -19.071 47.351 1.00 79.88 440 ASN A N 1
ATOM 3353 C CA . ASN A 1 440 ? -46.258 -18.993 46.801 1.00 79.88 440 ASN A CA 1
ATOM 3354 C C . ASN A 1 440 ? -46.265 -19.085 45.263 1.00 79.88 440 ASN A C 1
ATOM 3356 O O . ASN A 1 440 ? -47.333 -19.021 44.656 1.00 79.88 440 ASN A O 1
ATOM 3360 N N . GLY A 1 441 ? -45.095 -19.226 44.629 1.00 82.19 441 GLY A N 1
ATOM 3361 C CA . GLY A 1 441 ? -44.946 -19.268 43.175 1.00 82.19 441 GLY A CA 1
ATOM 3362 C C . GLY A 1 441 ? -44.918 -17.892 42.502 1.00 82.19 441 GLY A C 1
ATOM 3363 O O . GLY A 1 441 ? -44.947 -17.826 41.272 1.00 82.19 441 GLY A O 1
ATOM 3364 N N . ASN A 1 442 ? -44.843 -16.792 43.260 1.00 87.62 442 ASN A N 1
ATOM 3365 C CA . ASN A 1 442 ? -44.678 -15.460 42.682 1.00 87.62 442 ASN A CA 1
ATOM 3366 C C . ASN A 1 442 ? -43.265 -15.335 42.115 1.00 87.62 442 ASN A C 1
ATOM 3368 O O . ASN A 1 442 ? -42.292 -15.581 42.826 1.00 87.62 442 ASN A O 1
ATOM 3372 N N . LYS A 1 443 ? -43.151 -14.927 40.848 1.00 94.69 443 LYS A N 1
ATOM 3373 C CA . LYS A 1 443 ? -41.876 -14.797 40.135 1.00 94.69 443 LYS A CA 1
ATOM 3374 C C . LYS A 1 443 ? -41.516 -13.331 39.911 1.00 94.69 443 LYS A C 1
ATOM 3376 O O . LYS A 1 443 ? -42.383 -12.513 39.609 1.00 94.69 443 LYS A O 1
ATOM 3381 N N . GLN A 1 444 ? -40.234 -13.002 40.015 1.00 96.25 444 GLN A N 1
ATOM 3382 C CA . GLN A 1 444 ? -39.692 -11.680 39.699 1.00 96.25 444 GLN A CA 1
ATOM 3383 C C . GLN A 1 444 ? -38.419 -11.792 38.857 1.00 96.25 444 GLN A C 1
ATOM 3385 O O . GLN A 1 444 ? -37.698 -12.787 38.938 1.00 96.25 444 GLN A O 1
ATOM 3390 N N . TYR A 1 445 ? -38.125 -10.751 38.085 1.00 89.19 445 TYR A N 1
ATOM 3391 C CA . TYR A 1 445 ? -36.948 -10.653 37.226 1.00 89.19 445 TYR A CA 1
ATOM 3392 C C . TYR A 1 445 ? -36.043 -9.523 37.685 1.00 89.19 445 TYR A C 1
ATOM 3394 O O . TYR A 1 445 ? -36.516 -8.428 37.992 1.00 89.19 445 TYR A O 1
ATOM 3402 N N . ARG A 1 446 ? -34.739 -9.776 37.732 1.00 90.19 446 ARG A N 1
ATOM 3403 C CA . ARG A 1 446 ? -33.768 -8.749 38.092 1.00 90.19 446 ARG A CA 1
ATOM 3404 C C . ARG A 1 446 ? -33.567 -7.811 36.912 1.00 90.19 446 ARG A C 1
ATOM 3406 O O . ARG A 1 446 ? -33.264 -8.285 35.824 1.00 90.19 446 ARG A O 1
ATOM 3413 N N . VAL A 1 447 ? -33.712 -6.509 37.137 1.00 75.56 447 VAL A N 1
ATOM 3414 C CA . VAL A 1 447 ? -33.491 -5.462 36.115 1.00 75.56 447 VAL A CA 1
ATOM 3415 C C . VAL A 1 447 ? -32.322 -4.537 36.466 1.00 75.56 447 VAL A C 1
ATOM 3417 O O . VAL A 1 447 ? -31.926 -3.692 35.671 1.00 75.56 447 VAL A O 1
ATOM 3420 N N . SER A 1 448 ? -31.771 -4.687 37.675 1.00 72.75 448 SER A N 1
ATOM 3421 C CA . SER A 1 448 ? -30.637 -3.934 38.219 1.00 72.75 448 SER A CA 1
ATOM 3422 C C . SER A 1 448 ? -30.091 -4.666 39.458 1.00 72.75 448 SER A C 1
ATOM 3424 O O . SER A 1 448 ? -30.719 -5.602 39.953 1.00 72.75 448 SER A O 1
ATOM 3426 N N . THR A 1 449 ? -28.916 -4.281 39.969 1.00 68.25 449 THR A N 1
ATOM 3427 C CA . THR A 1 449 ? -28.151 -5.022 40.998 1.00 68.25 449 THR A CA 1
ATOM 3428 C C . THR A 1 449 ? -28.986 -5.468 42.204 1.00 68.25 449 THR A C 1
ATOM 3430 O O . THR A 1 449 ? -28.799 -6.588 42.685 1.00 68.25 449 THR A O 1
ATOM 3433 N N . SER A 1 450 ? -29.929 -4.631 42.648 1.00 79.31 450 SER A N 1
ATOM 3434 C CA . SER A 1 450 ? -30.783 -4.894 43.814 1.00 79.31 450 SER A CA 1
ATOM 3435 C C . SER A 1 450 ? -32.269 -4.664 43.544 1.00 79.31 450 SER A C 1
ATOM 3437 O O . SER A 1 450 ? -33.024 -4.488 44.496 1.00 79.31 450 SER A O 1
ATOM 3439 N N . GLU A 1 451 ? -32.695 -4.634 42.280 1.00 76.94 451 GLU A N 1
ATOM 3440 C CA . GLU A 1 451 ? -34.055 -4.236 41.903 1.00 76.94 451 GLU A CA 1
ATOM 3441 C C . GLU A 1 451 ? -34.698 -5.284 41.002 1.00 76.94 451 GLU A C 1
ATOM 3443 O O . GLU A 1 451 ? -34.114 -5.752 40.018 1.00 76.94 451 GLU A O 1
ATOM 3448 N N . TRP A 1 452 ? -35.921 -5.638 41.367 1.00 92.88 452 TRP A N 1
ATOM 3449 C CA . TRP A 1 452 ? -36.674 -6.739 40.802 1.00 92.88 452 TRP A CA 1
ATOM 3450 C C . TRP A 1 452 ? -38.039 -6.243 40.346 1.00 92.88 452 TRP A C 1
ATOM 3452 O O . TRP A 1 452 ? -38.693 -5.472 41.049 1.00 92.88 452 TRP A O 1
ATOM 3462 N N . ILE A 1 453 ? -38.472 -6.696 39.177 1.00 94.50 453 ILE A N 1
ATOM 3463 C CA . ILE A 1 453 ? -39.804 -6.428 38.638 1.00 94.50 453 ILE A CA 1
ATOM 3464 C C . ILE A 1 453 ? -40.656 -7.696 38.719 1.00 94.50 453 ILE A C 1
ATOM 3466 O O . ILE A 1 453 ? -40.179 -8.790 38.414 1.00 94.50 453 ILE A O 1
ATOM 3470 N N . ASP A 1 454 ? -41.913 -7.562 39.140 1.00 95.38 454 ASP A N 1
ATOM 3471 C CA . ASP A 1 454 ? -42.861 -8.680 39.199 1.00 95.38 454 ASP A CA 1
ATOM 3472 C C . ASP A 1 454 ? -43.148 -9.219 37.789 1.00 95.38 454 ASP A C 1
ATOM 3474 O O . ASP A 1 454 ? -43.443 -8.452 36.868 1.00 95.38 454 ASP A O 1
ATOM 3478 N N . ALA A 1 455 ? -43.069 -10.541 37.617 1.00 91.44 455 ALA A N 1
ATOM 3479 C CA . ALA A 1 455 ? -43.287 -11.210 36.337 1.00 91.44 455 ALA A CA 1
ATOM 3480 C C . ALA A 1 455 ? -44.658 -10.882 35.729 1.00 91.44 455 ALA A C 1
ATOM 3482 O O . ALA A 1 455 ? -44.794 -10.858 34.508 1.00 91.44 455 ALA A O 1
ATOM 3483 N N . LYS A 1 456 ? -45.674 -10.563 36.543 1.00 94.62 456 LYS A N 1
ATOM 3484 C CA . LYS A 1 456 ? -46.999 -10.177 36.030 1.00 94.62 456 LYS A CA 1
ATOM 3485 C C . LYS A 1 456 ? -47.000 -8.839 35.279 1.00 94.62 456 LYS A C 1
ATOM 3487 O O . LYS A 1 456 ? -47.926 -8.601 34.504 1.00 94.62 456 LYS A O 1
ATOM 3492 N N . TYR A 1 457 ? -45.997 -7.984 35.484 1.00 92.19 457 TYR A N 1
ATOM 3493 C CA . TYR A 1 457 ? -45.880 -6.656 34.866 1.00 92.19 457 TYR A CA 1
ATOM 3494 C C . TYR A 1 457 ? -45.088 -6.642 33.562 1.00 92.19 457 TYR A C 1
ATOM 3496 O O . TYR A 1 457 ? -45.065 -5.631 32.860 1.00 92.19 457 TYR A O 1
ATOM 3504 N N . VAL A 1 458 ? -44.448 -7.756 33.221 1.00 87.56 458 VAL A N 1
ATOM 3505 C CA . VAL A 1 458 ? -43.537 -7.841 32.085 1.00 87.56 458 VAL A CA 1
ATOM 3506 C C . VAL A 1 458 ? -43.876 -9.035 31.206 1.00 87.56 458 VAL A C 1
ATOM 3508 O O . VAL A 1 458 ? -44.473 -10.012 31.647 1.00 87.56 458 VAL A O 1
ATOM 3511 N N . ASN A 1 459 ? -43.484 -8.954 29.944 1.00 85.62 459 ASN A N 1
ATOM 3512 C CA . ASN A 1 459 ? -43.349 -10.118 29.083 1.00 85.62 459 ASN A CA 1
ATOM 3513 C C . ASN A 1 459 ? -41.872 -10.514 29.092 1.00 85.62 459 ASN A C 1
ATOM 3515 O O . ASN A 1 459 ? -41.011 -9.675 28.814 1.00 85.62 459 ASN A O 1
ATOM 3519 N N . PHE A 1 460 ? -41.586 -11.762 29.453 1.00 80.31 460 PHE A N 1
ATOM 3520 C CA . PHE A 1 460 ? -40.237 -12.312 29.447 1.00 80.31 460 PHE A CA 1
ATOM 3521 C C . PHE A 1 460 ? -39.991 -13.063 28.145 1.00 80.31 460 PHE A C 1
ATOM 3523 O O . PHE A 1 460 ? -40.740 -13.979 27.814 1.00 80.31 460 PHE A O 1
ATOM 3530 N N . ASN A 1 461 ? -38.923 -12.686 27.450 1.00 61.38 461 ASN A N 1
ATOM 3531 C CA . ASN A 1 461 ? -38.418 -13.404 26.293 1.00 61.38 461 ASN A CA 1
ATOM 3532 C C . ASN A 1 461 ? -37.072 -14.030 26.681 1.00 61.38 461 ASN A C 1
ATOM 3534 O O . ASN A 1 461 ? -36.121 -13.300 26.988 1.00 61.38 461 ASN A O 1
ATOM 3538 N N . GLU A 1 462 ? -37.007 -15.364 26.688 1.00 46.03 462 GLU A N 1
ATOM 3539 C CA . GLU A 1 462 ? -35.738 -16.095 26.775 1.00 46.03 462 GLU A CA 1
ATOM 3540 C C . GLU A 1 462 ? -34.869 -15.722 25.573 1.00 46.03 462 GLU A C 1
ATOM 3542 O O . GLU A 1 462 ? -35.375 -15.594 24.456 1.00 46.03 462 GLU A O 1
ATOM 3547 N N . MET A 1 463 ? -33.575 -15.491 25.798 1.00 42.03 463 MET A N 1
ATOM 3548 C CA . MET A 1 463 ? -32.647 -15.269 24.689 1.00 42.03 463 MET A CA 1
ATOM 3549 C C . MET A 1 463 ? -32.441 -16.589 23.929 1.00 42.03 463 MET A C 1
ATOM 3551 O O . MET A 1 463 ? -32.000 -17.553 24.559 1.00 42.03 463 MET A O 1
ATOM 3555 N N . PRO A 1 464 ? -32.710 -16.661 22.610 1.00 39.03 464 PRO A N 1
ATOM 3556 C CA . PRO A 1 464 ? -32.167 -17.728 21.778 1.00 39.03 464 PRO A CA 1
ATOM 3557 C C . PRO A 1 464 ? -30.651 -17.547 21.601 1.00 39.03 464 PRO A C 1
ATOM 3559 O O . PRO A 1 464 ? -30.114 -16.452 21.794 1.00 39.03 464 PRO A O 1
ATOM 3562 N N . ASP A 1 465 ? -29.962 -18.628 21.233 1.00 44.75 465 ASP A N 1
ATOM 3563 C CA . ASP A 1 465 ? -28.558 -18.557 20.831 1.00 44.75 465 ASP A CA 1
ATOM 3564 C C . ASP A 1 465 ? -28.386 -17.656 19.589 1.00 44.75 465 ASP A C 1
ATOM 3566 O O . ASP A 1 465 ? -29.262 -17.554 18.730 1.00 44.75 465 ASP A O 1
ATOM 3570 N N . SER A 1 466 ? -27.240 -16.975 19.552 1.00 56.88 466 SER A N 1
ATOM 3571 C CA . SER A 1 466 ? -26.839 -15.896 18.640 1.00 56.88 466 SER A CA 1
ATOM 3572 C C . SER A 1 466 ? -26.960 -16.191 17.137 1.00 56.88 466 SER A C 1
ATOM 3574 O O . SER A 1 466 ? -26.951 -17.351 16.729 1.00 56.88 466 SER A O 1
ATOM 3576 N N . LEU A 1 467 ? -26.929 -15.134 16.303 1.00 65.12 467 LEU A N 1
ATOM 3577 C CA . LEU A 1 467 ? -26.733 -15.250 14.851 1.00 65.12 467 LEU A CA 1
ATOM 3578 C C . LEU A 1 467 ? -25.502 -16.125 14.558 1.00 65.12 467 LEU A C 1
ATOM 3580 O O . LEU A 1 467 ? -24.427 -15.935 15.135 1.00 65.12 467 LEU A O 1
ATOM 3584 N N . SER A 1 468 ? -25.674 -17.089 13.661 1.00 64.94 468 SER A N 1
ATOM 3585 C CA . SER A 1 468 ? -24.686 -18.106 13.298 1.00 64.94 468 SER A CA 1
ATOM 3586 C C . SER A 1 468 ? -24.302 -17.996 11.816 1.00 64.94 468 SER A C 1
ATOM 3588 O O . SER A 1 468 ? -24.889 -17.204 11.082 1.00 64.94 468 SER A O 1
ATOM 3590 N N . ASP A 1 469 ? -23.279 -18.747 11.386 1.00 70.00 469 ASP A N 1
ATOM 3591 C CA . ASP A 1 469 ? -22.783 -18.744 9.995 1.00 70.00 469 ASP A CA 1
ATOM 3592 C C . ASP A 1 469 ? -22.424 -17.337 9.474 1.00 70.00 469 ASP A C 1
ATOM 3594 O O . ASP A 1 469 ? -22.867 -16.888 8.419 1.00 70.00 469 ASP A O 1
ATOM 3598 N N . VAL A 1 470 ? -21.635 -16.602 10.265 1.00 70.56 470 VAL A N 1
ATOM 3599 C CA . VAL A 1 470 ? -21.184 -15.258 9.894 1.00 70.56 470 VAL A CA 1
ATOM 3600 C C . VAL A 1 470 ? -20.152 -15.347 8.770 1.00 70.56 470 VAL A C 1
ATOM 3602 O O . VAL A 1 470 ? -19.020 -15.786 8.990 1.00 70.56 470 VAL A O 1
ATOM 3605 N N . GLN A 1 471 ? -20.514 -14.868 7.583 1.00 70.12 471 GLN A N 1
ATOM 3606 C CA . GLN A 1 471 ? -19.657 -14.868 6.398 1.00 70.12 471 GLN A CA 1
ATOM 3607 C C . GLN A 1 471 ? -19.306 -13.442 5.977 1.00 70.12 471 GLN A C 1
ATOM 3609 O O . GLN A 1 471 ? -20.153 -12.547 5.961 1.00 70.12 471 GLN A O 1
ATOM 3614 N N . SER A 1 472 ? -18.044 -13.216 5.607 1.00 61.97 472 SER A N 1
ATOM 3615 C CA . SER A 1 472 ? -17.618 -11.950 5.007 1.00 61.97 472 SER A CA 1
ATOM 3616 C C . SER A 1 472 ? -18.240 -11.789 3.623 1.00 61.97 472 SER A C 1
ATOM 3618 O O . SER A 1 472 ? -17.955 -12.576 2.723 1.00 61.97 472 SER A O 1
ATOM 3620 N N . SER A 1 473 ? -19.037 -10.739 3.439 1.00 65.88 473 SER A N 1
ATOM 3621 C CA . SER A 1 473 ? -19.655 -10.407 2.156 1.00 65.88 473 SER A CA 1
ATOM 3622 C C . SER A 1 473 ? -19.685 -8.897 1.990 1.00 65.88 473 SER A C 1
ATOM 3624 O O . SER A 1 473 ? -20.247 -8.192 2.823 1.00 65.88 473 SER A O 1
ATOM 3626 N N . ILE A 1 474 ? -19.059 -8.389 0.928 1.00 60.31 474 ILE A N 1
ATOM 3627 C CA . ILE A 1 474 ? -18.967 -6.950 0.667 1.00 60.31 474 ILE A CA 1
ATOM 3628 C C . ILE A 1 474 ? -19.972 -6.586 -0.421 1.00 60.31 474 ILE A C 1
ATOM 3630 O O . ILE A 1 474 ? -19.850 -7.044 -1.555 1.00 60.31 474 ILE A O 1
ATOM 3634 N N . GLY A 1 475 ? -20.929 -5.720 -0.093 1.00 68.88 475 GLY A N 1
ATOM 3635 C CA . GLY A 1 475 ? -21.906 -5.217 -1.058 1.00 68.88 475 GLY A CA 1
ATOM 3636 C C . GLY A 1 475 ? -22.670 -3.995 -0.556 1.00 68.88 475 GLY A C 1
ATOM 3637 O O . GLY A 1 475 ? -22.448 -3.520 0.559 1.00 68.88 475 GLY A O 1
ATOM 3638 N N . ILE A 1 476 ? -23.571 -3.482 -1.392 1.00 72.50 476 ILE A N 1
ATOM 3639 C CA . ILE A 1 476 ? -24.507 -2.417 -1.025 1.00 72.50 476 ILE A CA 1
ATOM 3640 C C . ILE A 1 476 ? -25.889 -3.036 -0.841 1.00 72.50 476 ILE A C 1
ATOM 3642 O O . ILE A 1 476 ? -26.335 -3.826 -1.670 1.00 72.50 476 ILE A O 1
ATOM 3646 N N . LEU A 1 477 ? -26.538 -2.675 0.258 1.00 88.88 477 LEU A N 1
ATOM 3647 C CA . LEU A 1 477 ? -27.921 -2.986 0.580 1.00 88.88 477 LEU A CA 1
ATOM 3648 C C . LEU A 1 477 ? -28.772 -1.743 0.352 1.00 88.88 477 LEU A C 1
ATOM 3650 O O . LEU A 1 477 ? -28.386 -0.646 0.763 1.00 88.88 477 LEU A O 1
ATOM 3654 N N . TYR A 1 478 ? -29.933 -1.912 -0.269 1.00 86.94 478 TYR A N 1
ATOM 3655 C CA . TYR A 1 478 ? -30.931 -0.860 -0.423 1.00 86.94 478 TYR A CA 1
ATOM 3656 C C . TYR A 1 478 ? -32.175 -1.191 0.401 1.00 86.94 478 TYR A C 1
ATOM 3658 O O . TYR A 1 478 ? -32.801 -2.232 0.210 1.00 86.94 478 TYR A O 1
ATOM 3666 N N . ALA A 1 479 ? -32.520 -0.295 1.324 1.00 88.06 479 ALA A N 1
ATOM 3667 C CA . ALA A 1 479 ? -33.775 -0.322 2.059 1.00 88.06 479 ALA A CA 1
ATOM 3668 C C . ALA A 1 479 ? -34.785 0.549 1.305 1.00 88.06 479 ALA A C 1
ATOM 3670 O O . ALA A 1 479 ? -34.661 1.775 1.313 1.00 88.06 479 ALA A O 1
ATOM 3671 N N . ASP A 1 480 ? -35.763 -0.057 0.636 1.00 86.62 480 ASP A N 1
ATOM 3672 C CA . ASP A 1 480 ? -36.706 0.667 -0.220 1.00 86.62 480 ASP A CA 1
ATOM 3673 C C . ASP A 1 480 ? -37.826 1.370 0.580 1.00 86.62 480 ASP A C 1
ATOM 3675 O O . ASP A 1 480 ? -37.728 1.578 1.792 1.00 86.62 480 ASP A O 1
ATOM 3679 N N . LYS A 1 481 ? -38.897 1.787 -0.104 1.00 91.50 481 LYS A N 1
ATOM 3680 C CA . LYS A 1 481 ? -40.023 2.527 0.489 1.00 91.50 481 LYS A CA 1
ATOM 3681 C C . LYS A 1 481 ? -41.186 1.649 0.968 1.00 91.50 481 LYS A C 1
ATOM 3683 O O . LYS A 1 481 ? -42.212 2.202 1.361 1.00 91.50 481 LYS A O 1
ATOM 3688 N N . THR A 1 482 ? -41.038 0.326 0.973 1.00 88.81 482 THR A N 1
ATOM 3689 C CA . THR A 1 482 ? -42.072 -0.632 1.401 1.00 88.81 482 THR A CA 1
ATOM 3690 C C . THR A 1 482 ? -42.439 -0.462 2.881 1.00 88.81 482 THR A C 1
ATOM 3692 O O . THR A 1 482 ? -43.595 -0.651 3.262 1.00 88.81 482 THR A O 1
ATOM 3695 N N . LYS A 1 483 ? -41.488 -0.041 3.729 1.00 85.88 483 LYS A N 1
ATOM 3696 C CA . LYS A 1 483 ? -41.707 0.306 5.147 1.00 85.88 483 LYS A CA 1
ATOM 3697 C C . LYS A 1 483 ? -41.092 1.662 5.470 1.00 85.88 483 LYS A C 1
ATOM 3699 O O . LYS A 1 483 ? -40.101 2.046 4.867 1.00 85.88 483 LYS A O 1
ATOM 3704 N N . GLU A 1 484 ? -41.647 2.368 6.460 1.00 79.50 484 GLU A N 1
ATOM 3705 C CA . GLU A 1 484 ? -41.081 3.641 6.945 1.00 79.50 484 GLU A CA 1
ATOM 3706 C C . GLU A 1 484 ? -39.672 3.475 7.527 1.00 79.50 484 GLU A C 1
ATOM 3708 O O . GLU A 1 484 ? -38.820 4.352 7.371 1.00 79.50 484 GLU A O 1
ATOM 3713 N N . TYR A 1 485 ? -39.431 2.337 8.179 1.00 85.19 485 TYR A N 1
ATOM 3714 C CA . TYR A 1 485 ? -38.143 1.982 8.750 1.00 85.19 485 TYR A CA 1
ATOM 3715 C C . TYR A 1 485 ? -37.967 0.461 8.856 1.00 85.19 485 TYR A C 1
ATOM 3717 O O . TYR A 1 485 ? -38.939 -0.282 9.037 1.00 85.19 485 TYR A O 1
ATOM 3725 N N . TYR A 1 486 ? -36.715 0.005 8.803 1.00 90.19 486 TYR A N 1
ATOM 3726 C CA . TYR A 1 486 ? -36.329 -1.397 8.981 1.00 90.19 486 TYR A CA 1
ATOM 3727 C C . TYR A 1 486 ? -35.540 -1.567 10.273 1.00 90.19 486 TYR A C 1
ATOM 3729 O O . TYR A 1 486 ? -34.529 -0.903 10.489 1.00 90.19 486 TYR A O 1
ATOM 3737 N N . ARG A 1 487 ? -36.026 -2.442 11.154 1.00 92.44 487 ARG A N 1
ATOM 3738 C CA . ARG A 1 487 ? -35.434 -2.665 12.477 1.00 92.44 487 ARG A CA 1
ATOM 3739 C C . ARG A 1 487 ? -34.049 -3.295 12.365 1.00 92.44 487 ARG A C 1
ATOM 3741 O O . ARG A 1 487 ? -33.828 -4.149 11.508 1.00 92.44 487 ARG A O 1
ATOM 3748 N N . LEU A 1 488 ? -33.163 -2.879 13.262 1.00 87.44 488 LEU A N 1
ATOM 3749 C CA . LEU A 1 488 ? -31.831 -3.448 13.409 1.00 87.44 488 LEU A CA 1
ATOM 3750 C C . LEU A 1 488 ? -31.782 -4.387 14.604 1.00 87.44 488 LEU A C 1
ATOM 3752 O O . LEU A 1 488 ? -32.451 -4.167 15.609 1.00 87.44 488 LEU A O 1
ATOM 3756 N N . TYR A 1 489 ? -30.962 -5.413 14.482 1.00 87.06 489 TYR A N 1
ATOM 3757 C CA . TYR A 1 489 ? -30.749 -6.461 15.460 1.00 87.06 489 TYR A CA 1
ATOM 3758 C C . TYR A 1 489 ? -29.260 -6.558 15.752 1.00 87.06 489 TYR A C 1
ATOM 3760 O O . TYR A 1 489 ? -28.443 -6.252 14.894 1.00 87.06 489 TYR A O 1
ATOM 3768 N N . ASN A 1 490 ? -28.864 -6.958 16.947 1.00 81.31 490 ASN A N 1
ATOM 3769 C CA . ASN A 1 490 ? -27.463 -7.219 17.222 1.00 81.31 490 ASN A CA 1
ATOM 3770 C C . ASN A 1 490 ? -27.073 -8.651 16.832 1.00 81.31 490 ASN A C 1
ATOM 3772 O O . ASN A 1 490 ? -27.902 -9.428 16.366 1.00 81.31 490 ASN A O 1
ATOM 3776 N N . LYS A 1 491 ? -25.794 -9.008 16.999 1.00 68.50 491 LYS A N 1
ATOM 3777 C CA . LYS A 1 491 ? -25.289 -10.352 16.671 1.00 68.50 491 LYS A CA 1
ATOM 3778 C C . LYS A 1 491 ? -25.974 -11.469 17.469 1.00 68.50 491 LYS A C 1
ATOM 3780 O O . LYS A 1 491 ? -25.839 -12.634 17.126 1.00 68.50 491 LYS A O 1
ATOM 3785 N N . ASP A 1 492 ? -26.669 -11.113 18.543 1.00 71.06 492 ASP A N 1
ATOM 3786 C CA . ASP A 1 492 ? -27.400 -12.026 19.413 1.00 71.06 492 ASP A CA 1
ATOM 3787 C C . ASP A 1 492 ? -28.915 -12.026 19.069 1.00 71.06 492 ASP A C 1
ATOM 3789 O O . ASP A 1 492 ? -29.735 -12.401 19.899 1.00 71.06 492 ASP A O 1
ATOM 3793 N N . ASP A 1 493 ? -29.279 -11.554 17.863 1.00 65.12 493 ASP A N 1
ATOM 3794 C CA . ASP A 1 493 ? -30.645 -11.347 17.332 1.00 65.12 493 ASP A CA 1
ATOM 3795 C C . ASP A 1 493 ? -31.549 -10.454 18.209 1.00 65.12 493 ASP A C 1
ATOM 3797 O O . ASP A 1 493 ? -32.779 -10.525 18.193 1.00 65.12 493 ASP A O 1
ATOM 3801 N N . GLN A 1 494 ? -30.952 -9.557 18.996 1.00 68.44 494 GLN A N 1
ATOM 3802 C CA . GLN A 1 494 ? -31.706 -8.644 19.854 1.00 68.44 494 GLN A CA 1
ATOM 3803 C C . GLN A 1 494 ? -31.995 -7.350 19.114 1.00 68.44 494 GLN A C 1
ATOM 3805 O O . GLN A 1 494 ? -31.081 -6.729 18.576 1.00 68.44 494 GLN A O 1
ATOM 3810 N N . LEU A 1 495 ? -33.246 -6.894 19.156 1.00 78.38 495 LEU A N 1
ATOM 3811 C CA . LEU A 1 495 ? -33.626 -5.588 18.626 1.00 78.38 495 LEU A CA 1
ATOM 3812 C C . LEU A 1 495 ? -32.736 -4.486 19.220 1.00 78.38 495 LEU A C 1
ATOM 3814 O O . LEU A 1 495 ? -32.666 -4.330 20.439 1.00 78.38 495 LEU A O 1
ATOM 3818 N N . VAL A 1 496 ? -32.111 -3.690 18.358 1.00 79.44 496 VAL A N 1
ATOM 3819 C CA . VAL A 1 496 ? -31.406 -2.470 18.746 1.00 79.44 496 VAL A CA 1
ATOM 3820 C C . VAL A 1 496 ? -32.456 -1.367 18.927 1.00 79.44 496 VAL A C 1
ATOM 3822 O O . VAL A 1 496 ? -33.085 -0.964 17.944 1.00 79.44 496 VAL A O 1
ATOM 3825 N N . PRO A 1 497 ? -32.711 -0.893 20.161 1.00 66.06 497 PRO A N 1
ATOM 3826 C CA . PRO A 1 497 ? -33.690 0.161 20.389 1.00 66.06 497 PRO A CA 1
ATOM 3827 C C . PRO A 1 497 ? -33.213 1.482 19.773 1.00 66.06 497 PRO A C 1
ATOM 3829 O O . PRO A 1 497 ? -32.015 1.722 19.631 1.00 66.06 497 PRO A O 1
ATOM 3832 N N . ASP A 1 498 ? -34.169 2.326 19.384 1.00 77.25 498 ASP A N 1
ATOM 3833 C CA . ASP A 1 498 ? -33.944 3.682 18.858 1.00 77.25 498 ASP A CA 1
ATOM 3834 C C . ASP A 1 498 ? -33.092 3.778 17.578 1.00 77.25 498 ASP A C 1
ATOM 3836 O O . ASP A 1 498 ? -32.698 4.872 17.168 1.00 77.25 498 ASP A O 1
ATOM 3840 N N . ARG A 1 499 ? -32.840 2.650 16.898 1.00 76.62 499 ARG A N 1
ATOM 3841 C CA . ARG A 1 499 ? -32.113 2.603 15.624 1.00 76.62 499 ARG A CA 1
ATOM 3842 C C . ARG A 1 499 ? -32.822 1.727 14.600 1.00 76.62 499 ARG A C 1
ATOM 3844 O O . ARG A 1 499 ? -33.283 0.623 14.882 1.00 76.62 499 ARG A O 1
ATOM 3851 N N . ALA A 1 500 ? -32.906 2.244 13.382 1.00 88.06 500 ALA A N 1
ATOM 3852 C CA . ALA A 1 500 ? -33.499 1.570 12.240 1.00 88.06 500 ALA A CA 1
ATOM 3853 C C . ALA A 1 500 ? -32.924 2.151 10.945 1.00 88.06 500 ALA A C 1
ATOM 3855 O O . ALA A 1 500 ? -32.447 3.288 10.926 1.00 88.06 500 ALA A O 1
ATOM 3856 N N . LEU A 1 501 ? -33.003 1.397 9.852 1.00 88.69 501 LEU A N 1
ATOM 3857 C CA . LEU A 1 501 ? -32.716 1.937 8.527 1.00 88.69 501 LEU A CA 1
ATOM 3858 C C . LEU A 1 501 ? -33.910 2.763 8.066 1.00 88.69 501 LEU A C 1
ATOM 3860 O O . LEU A 1 501 ? -35.036 2.265 8.069 1.00 88.69 501 LEU A O 1
ATOM 3864 N N . GLY A 1 502 ? -33.670 4.010 7.670 1.00 79.06 502 GLY A N 1
ATOM 3865 C CA . GLY A 1 502 ? -34.700 4.841 7.052 1.00 79.06 502 GLY A CA 1
ATOM 3866 C C . GLY A 1 502 ? -35.067 4.327 5.659 1.00 79.06 502 GLY A C 1
ATOM 3867 O O . GLY A 1 502 ? -34.233 3.760 4.956 1.00 79.06 502 GLY A O 1
ATOM 3868 N N . LYS A 1 503 ? -36.309 4.539 5.231 1.00 88.38 503 LYS A N 1
ATOM 3869 C CA . LYS A 1 503 ? -36.739 4.187 3.872 1.00 88.38 503 LYS A CA 1
ATOM 3870 C C . LYS A 1 503 ? -35.951 4.926 2.783 1.00 88.38 503 LYS A C 1
ATOM 3872 O O . LYS A 1 503 ? -35.627 6.104 2.934 1.00 88.38 503 LYS A O 1
ATOM 3877 N N . GLY A 1 504 ? -35.709 4.265 1.656 1.00 76.69 504 GLY A N 1
ATOM 3878 C CA . GLY A 1 504 ? -34.984 4.812 0.506 1.00 76.69 504 GLY A CA 1
ATOM 3879 C C . GLY A 1 504 ? -33.492 5.061 0.750 1.00 76.69 504 GLY A C 1
ATOM 3880 O O . GLY A 1 504 ? -32.932 5.967 0.134 1.00 76.69 504 GLY A O 1
ATOM 3881 N N . THR A 1 505 ? -32.857 4.311 1.654 1.00 71.25 505 THR A N 1
ATOM 3882 C CA . THR A 1 505 ? -31.449 4.517 2.037 1.00 71.25 505 THR A CA 1
ATOM 3883 C C . THR A 1 505 ? -30.557 3.351 1.619 1.00 71.25 505 THR A C 1
ATOM 3885 O O . THR A 1 505 ? -30.999 2.205 1.537 1.00 71.25 505 THR A O 1
ATOM 3888 N N . TYR A 1 506 ? -29.283 3.655 1.358 1.00 79.50 506 TYR A N 1
ATOM 3889 C CA . TYR A 1 506 ? -28.267 2.683 0.959 1.00 79.50 506 TYR A CA 1
ATOM 3890 C C . TYR A 1 506 ? -27.269 2.455 2.090 1.00 79.50 506 TYR A C 1
ATOM 3892 O O . TYR A 1 506 ? -26.788 3.412 2.701 1.00 79.50 506 TYR A O 1
ATOM 3900 N N . TRP A 1 507 ? -26.924 1.195 2.331 1.00 81.75 507 TRP A N 1
ATOM 3901 C CA . TRP A 1 507 ? -26.046 0.780 3.419 1.00 81.75 507 TRP A CA 1
ATOM 3902 C C . TRP A 1 507 ? -24.957 -0.145 2.908 1.00 81.75 507 TRP A C 1
ATOM 3904 O O . TRP A 1 507 ? -25.193 -1.011 2.070 1.00 81.75 507 TRP A O 1
ATOM 3914 N N . LYS A 1 508 ? -23.742 0.038 3.421 1.00 62.53 508 LYS A N 1
ATOM 3915 C CA . LYS A 1 508 ? -22.663 -0.915 3.172 1.00 62.53 508 LYS A CA 1
ATOM 3916 C C . LYS A 1 508 ? -22.899 -2.143 4.034 1.00 62.53 508 LYS A C 1
ATOM 3918 O O . LYS A 1 508 ? -23.141 -2.004 5.229 1.00 62.53 508 LYS A O 1
ATOM 3923 N N . VAL A 1 509 ? -22.779 -3.309 3.417 1.00 75.75 509 VAL A N 1
ATOM 3924 C CA . VAL A 1 509 ? -22.775 -4.597 4.102 1.00 75.75 509 VAL A CA 1
ATOM 3925 C C . VAL A 1 509 ? -21.381 -5.180 4.015 1.00 75.75 509 VAL A C 1
ATOM 3927 O O . VAL A 1 509 ? -20.786 -5.192 2.934 1.00 75.75 509 VAL A O 1
ATOM 3930 N N . ASP A 1 510 ? -20.866 -5.632 5.153 1.00 60.91 510 ASP A N 1
ATOM 3931 C CA . ASP A 1 510 ? -19.566 -6.295 5.257 1.00 60.91 510 ASP A CA 1
ATOM 3932 C C . ASP A 1 510 ? -19.659 -7.753 5.742 1.00 60.91 510 ASP A C 1
ATOM 3934 O O . ASP A 1 510 ? -18.697 -8.516 5.588 1.00 60.91 510 ASP A O 1
ATOM 3938 N N . GLN A 1 511 ? -20.812 -8.159 6.285 1.00 72.31 511 GLN A N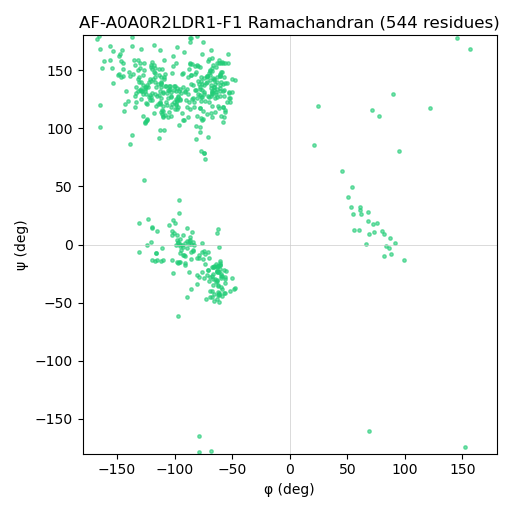 1
ATOM 3939 C CA . GLN A 1 511 ? -21.090 -9.529 6.706 1.00 72.31 511 GLN A CA 1
ATOM 3940 C C . GLN A 1 511 ? -22.548 -9.940 6.483 1.00 72.31 511 GLN A C 1
ATOM 3942 O O . GLN A 1 511 ? -23.464 -9.120 6.567 1.00 72.31 511 GLN A O 1
ATOM 3947 N N . THR A 1 512 ? -22.740 -11.238 6.263 1.00 87.25 512 THR A N 1
ATOM 3948 C CA . THR A 1 512 ? -24.038 -11.933 6.242 1.00 87.25 512 THR A CA 1
ATOM 3949 C C . THR A 1 512 ? -24.078 -12.958 7.374 1.00 87.25 512 THR A C 1
ATOM 3951 O O . THR A 1 512 ? -23.020 -13.407 7.818 1.00 87.25 512 THR A O 1
ATOM 3954 N N . ALA A 1 513 ? -25.264 -13.269 7.891 1.00 85.94 513 ALA A N 1
ATOM 3955 C CA . ALA A 1 513 ? -25.463 -14.271 8.938 1.00 85.94 513 ALA A CA 1
ATOM 3956 C C . ALA A 1 513 ? -26.869 -14.873 8.863 1.00 85.94 513 ALA A C 1
ATOM 3958 O O . ALA A 1 513 ? -27.753 -14.303 8.223 1.00 85.94 513 ALA A O 1
ATOM 3959 N N . HIS A 1 514 ? -27.082 -15.980 9.573 1.00 85.81 514 HIS A N 1
ATOM 3960 C CA . HIS A 1 514 ? -28.387 -16.621 9.702 1.00 85.81 514 HIS A CA 1
ATOM 3961 C C . HIS A 1 514 ? -28.828 -16.721 11.167 1.00 85.81 514 HIS A C 1
ATOM 3963 O O . HIS A 1 514 ? -28.012 -16.980 12.057 1.00 85.81 514 HIS A O 1
ATOM 3969 N N . ASP A 1 515 ? -30.125 -16.538 11.426 1.00 79.56 515 ASP A N 1
ATOM 3970 C CA . ASP A 1 515 ? -30.724 -16.937 12.706 1.00 79.56 515 ASP A CA 1
ATOM 3971 C C . ASP A 1 515 ? -30.901 -18.467 12.788 1.00 79.56 515 ASP A C 1
ATOM 3973 O O . ASP A 1 515 ? -30.653 -19.199 11.826 1.00 79.56 515 ASP A O 1
ATOM 3977 N N . ALA A 1 516 ? -31.324 -18.968 13.951 1.00 70.25 516 ALA A N 1
ATOM 3978 C CA . ALA A 1 516 ? -31.542 -20.400 14.174 1.00 70.25 516 ALA A CA 1
ATOM 3979 C C . ALA A 1 516 ? -32.631 -21.014 13.265 1.00 70.25 516 ALA A C 1
ATOM 3981 O O . ALA A 1 516 ? -32.650 -22.229 13.073 1.00 70.25 516 ALA A O 1
ATOM 3982 N N . ASP A 1 517 ? -33.506 -20.186 12.680 1.00 75.62 517 ASP A N 1
ATOM 3983 C CA . ASP A 1 517 ? -34.523 -20.601 11.707 1.00 75.62 517 ASP A CA 1
ATOM 3984 C C . ASP A 1 517 ? -34.002 -20.550 10.255 1.00 75.62 517 ASP A C 1
ATOM 3986 O O . ASP A 1 517 ? -34.766 -20.788 9.315 1.00 75.62 517 ASP A O 1
ATOM 3990 N N . GLY A 1 518 ? -32.727 -20.205 10.047 1.00 75.75 518 GLY A N 1
ATOM 3991 C CA . GLY A 1 518 ? -32.118 -20.054 8.728 1.00 75.75 518 GLY A CA 1
ATOM 3992 C C . GLY A 1 518 ? -32.514 -18.768 8.000 1.00 75.75 518 GLY A C 1
ATOM 3993 O O . GLY A 1 518 ? -32.382 -18.702 6.779 1.00 75.75 518 GLY A O 1
ATOM 3994 N N . LYS A 1 519 ? -33.024 -17.745 8.698 1.00 83.94 519 LYS A N 1
ATOM 3995 C CA . LYS A 1 519 ? -33.354 -16.454 8.072 1.00 83.94 519 LYS A CA 1
ATOM 3996 C C . LYS A 1 519 ? -32.108 -15.589 7.992 1.00 83.94 519 LYS A C 1
ATOM 3998 O O . LYS A 1 519 ? -31.357 -15.497 8.956 1.00 83.94 519 LYS A O 1
ATOM 4003 N N . GLU A 1 520 ? -31.926 -14.939 6.852 1.00 92.06 520 GLU A N 1
ATOM 4004 C CA . GLU A 1 520 ? -30.719 -14.181 6.530 1.00 92.06 520 GLU A CA 1
ATOM 4005 C C . GLU A 1 520 ? -30.724 -12.768 7.138 1.00 92.06 520 GLU A C 1
ATOM 4007 O O . GLU A 1 520 ? -31.770 -12.121 7.268 1.00 92.06 520 GLU A O 1
ATOM 4012 N N . TYR A 1 521 ? -29.538 -12.289 7.504 1.00 92.81 521 TYR A N 1
ATOM 4013 C CA . TYR A 1 521 ? -29.271 -10.976 8.081 1.00 92.81 521 TYR A CA 1
ATOM 4014 C C . TYR A 1 521 ? -28.032 -10.346 7.443 1.00 92.81 521 TYR A C 1
ATOM 4016 O O . TYR A 1 521 ? -27.050 -11.033 7.166 1.00 92.81 521 TYR A O 1
ATOM 4024 N N . TYR A 1 522 ? -28.034 -9.019 7.312 1.00 90.50 522 TYR A N 1
ATOM 4025 C CA . TYR A 1 522 ? -26.919 -8.245 6.759 1.00 90.50 522 TYR A CA 1
ATOM 4026 C C . TYR A 1 522 ? -26.399 -7.243 7.770 1.00 90.50 522 TYR A C 1
ATOM 4028 O O . TYR A 1 522 ? -27.160 -6.420 8.290 1.00 90.50 522 TYR A O 1
ATOM 4036 N N . ARG A 1 523 ? -25.095 -7.270 8.027 1.00 86.94 523 ARG A N 1
ATOM 4037 C CA . ARG A 1 523 ? -24.466 -6.332 8.946 1.00 86.94 523 ARG A CA 1
ATOM 4038 C C . ARG A 1 523 ? -24.269 -4.986 8.270 1.00 86.94 523 ARG A C 1
ATOM 4040 O O . ARG A 1 523 ? -23.530 -4.884 7.301 1.00 86.94 523 ARG A O 1
ATOM 4047 N N . VAL A 1 524 ? -24.918 -3.961 8.806 1.00 83.31 524 VAL A N 1
ATOM 4048 C CA . VAL A 1 524 ? -24.903 -2.578 8.291 1.00 83.31 524 VAL A CA 1
ATOM 4049 C C . VAL A 1 524 ? -24.131 -1.622 9.203 1.00 83.31 524 VAL A C 1
ATOM 4051 O O . VAL A 1 524 ? -23.800 -0.502 8.814 1.00 83.31 524 VAL A O 1
ATOM 4054 N N . SER A 1 525 ? -23.825 -2.061 10.426 1.00 74.25 525 SER A N 1
ATOM 4055 C CA . SER A 1 525 ? -22.917 -1.395 11.356 1.00 74.25 525 SER A CA 1
ATOM 4056 C C . SER A 1 525 ? -22.348 -2.404 12.354 1.00 74.25 525 SER A C 1
ATOM 4058 O O . SER A 1 525 ? -22.795 -3.551 12.426 1.00 74.25 525 SER A O 1
ATOM 4060 N N . THR A 1 526 ? -21.360 -1.996 13.152 1.00 71.81 526 THR A N 1
ATOM 4061 C CA . THR A 1 526 ? -20.780 -2.856 14.189 1.00 71.81 526 THR A CA 1
ATOM 4062 C C . THR A 1 526 ? -21.871 -3.340 15.134 1.00 71.81 526 THR A C 1
ATOM 4064 O O . THR A 1 526 ? -22.453 -2.548 15.870 1.00 71.81 526 THR A O 1
ATOM 4067 N N . ASN A 1 527 ? -22.098 -4.655 15.141 1.00 72.81 527 ASN A N 1
ATOM 4068 C CA . ASN A 1 527 ? -23.138 -5.297 15.938 1.00 72.81 527 ASN A CA 1
ATOM 4069 C C . ASN A 1 527 ? -24.566 -4.828 15.598 1.00 72.81 527 ASN A C 1
ATOM 4071 O O . ASN A 1 527 ? -25.424 -4.831 16.474 1.00 72.81 527 ASN A O 1
ATOM 4075 N N . GLU A 1 528 ? -24.816 -4.434 14.347 1.00 82.75 528 GLU A N 1
ATOM 4076 C CA . GLU A 1 528 ? -26.146 -4.078 13.856 1.00 82.75 528 GLU A CA 1
ATOM 4077 C C . GLU A 1 528 ? -26.422 -4.734 12.513 1.00 82.75 528 GLU A C 1
ATOM 4079 O O . GLU A 1 528 ? -25.716 -4.532 11.523 1.00 82.75 528 GLU A O 1
ATOM 4084 N N . TRP A 1 529 ? -27.492 -5.501 12.502 1.00 91.69 529 TRP A N 1
ATOM 4085 C CA . TRP A 1 529 ? -27.878 -6.424 11.467 1.00 91.69 529 TRP A CA 1
ATOM 4086 C C . TRP A 1 529 ? -29.309 -6.120 11.070 1.00 91.69 529 TRP A C 1
ATOM 4088 O O . TRP A 1 529 ? -30.186 -6.011 11.923 1.00 91.69 529 TRP A O 1
ATOM 4098 N N . VAL A 1 530 ? -29.567 -5.979 9.782 1.00 93.94 530 VAL A N 1
ATOM 4099 C CA . VAL A 1 530 ? -30.933 -5.896 9.271 1.00 93.94 530 VAL A CA 1
ATOM 4100 C C . VAL A 1 530 ? -31.340 -7.270 8.756 1.00 93.94 530 VAL A C 1
ATOM 4102 O O . VAL A 1 530 ? -30.580 -7.918 8.041 1.00 93.94 530 VAL A O 1
ATOM 4105 N N . LYS A 1 531 ? -32.529 -7.727 9.143 1.00 94.19 531 LYS A N 1
ATOM 4106 C CA . LYS A 1 531 ? -33.089 -8.999 8.680 1.00 94.19 531 LYS A CA 1
ATOM 4107 C C . LYS A 1 531 ? -33.522 -8.887 7.217 1.00 94.19 531 LYS A C 1
ATOM 4109 O O . LYS A 1 531 ? -34.156 -7.889 6.863 1.00 94.19 531 LYS A O 1
ATOM 4114 N N . GLN A 1 532 ? -33.278 -9.917 6.409 1.00 93.12 532 GLN A N 1
ATOM 4115 C CA . GLN A 1 532 ? -33.847 -10.019 5.067 1.00 93.12 532 GLN A CA 1
ATOM 4116 C C . GLN A 1 532 ? -35.370 -10.142 5.165 1.00 93.12 532 GLN A C 1
ATOM 4118 O O . GLN A 1 532 ? -35.921 -11.107 5.701 1.00 93.12 532 GLN A O 1
ATOM 4123 N N . VAL A 1 533 ? -36.060 -9.118 4.672 1.00 92.19 533 VAL A N 1
ATOM 4124 C CA . VAL A 1 533 ? -37.521 -9.002 4.642 1.00 92.19 533 VAL A CA 1
ATOM 4125 C C . VAL A 1 533 ? -37.932 -8.266 3.373 1.00 92.19 533 VAL A C 1
ATOM 4127 O O . VAL A 1 533 ? -37.103 -7.627 2.732 1.00 92.19 533 VAL A O 1
ATOM 4130 N N . ASP A 1 534 ? -39.225 -8.294 3.050 1.00 90.81 534 ASP A N 1
ATOM 4131 C CA . ASP A 1 534 ? -39.771 -7.484 1.959 1.00 90.81 534 ASP A CA 1
ATOM 4132 C C . ASP A 1 534 ? -39.363 -6.006 2.107 1.00 90.81 534 ASP A C 1
ATOM 4134 O O . ASP A 1 534 ? -39.549 -5.416 3.186 1.00 90.81 534 ASP A O 1
ATOM 4138 N N . GLY A 1 535 ? -38.762 -5.477 1.037 1.00 87.62 535 GLY A N 1
ATOM 4139 C CA . GLY A 1 535 ? -38.180 -4.141 0.926 1.00 87.62 535 GLY A CA 1
ATOM 4140 C C . GLY A 1 535 ? -36.687 -3.984 1.266 1.00 87.62 535 GLY A C 1
ATOM 4141 O O . GLY A 1 535 ? -36.156 -2.872 1.186 1.00 87.62 535 GLY A O 1
ATOM 4142 N N . ILE A 1 536 ? -35.992 -5.071 1.620 1.00 94.19 536 ILE A N 1
ATOM 4143 C CA . ILE A 1 536 ? -34.524 -5.118 1.724 1.00 94.19 536 ILE A CA 1
ATOM 4144 C C . ILE A 1 536 ? -33.944 -5.820 0.490 1.00 94.19 536 ILE A C 1
ATOM 4146 O O . ILE A 1 536 ? -34.250 -6.983 0.222 1.00 94.19 536 ILE A O 1
ATOM 4150 N N . HIS A 1 537 ? -33.087 -5.111 -0.251 1.00 89.88 537 HIS A N 1
ATOM 4151 C CA . HIS A 1 537 ? -32.470 -5.589 -1.493 1.00 89.88 537 HIS A CA 1
ATOM 4152 C C . HIS A 1 537 ? -30.951 -5.690 -1.338 1.00 89.88 537 HIS A C 1
ATOM 4154 O O . HIS A 1 537 ? -30.291 -4.678 -1.081 1.00 89.88 537 HIS A O 1
ATOM 4160 N N . TYR A 1 538 ? -30.387 -6.891 -1.500 1.00 86.69 538 TYR A N 1
ATOM 4161 C CA . TYR A 1 538 ? -28.947 -7.139 -1.391 1.00 86.69 538 TYR A CA 1
ATOM 4162 C C . TYR A 1 538 ? -28.484 -8.359 -2.224 1.00 86.69 538 TYR A C 1
ATOM 4164 O O . TYR A 1 538 ? -29.153 -9.390 -2.187 1.00 86.69 538 TYR A O 1
ATOM 4172 N N . PRO A 1 539 ? -27.323 -8.286 -2.914 1.00 78.44 539 PRO A N 1
ATOM 4173 C CA . PRO A 1 539 ? -26.587 -7.062 -3.226 1.00 78.44 539 PRO A CA 1
ATOM 4174 C C . PRO A 1 539 ? -27.290 -6.279 -4.346 1.00 78.44 539 PRO A C 1
ATOM 4176 O O . PRO A 1 539 ? -27.781 -6.871 -5.303 1.00 78.44 539 PRO A O 1
ATOM 4179 N N . VAL A 1 540 ? -27.290 -4.946 -4.273 1.00 77.56 540 VAL A N 1
ATOM 4180 C CA . VAL A 1 540 ? -27.679 -4.093 -5.412 1.00 77.56 540 VAL A CA 1
ATOM 4181 C C . VAL A 1 540 ? -26.450 -3.658 -6.206 1.00 77.56 540 VAL A C 1
ATOM 4183 O O . VAL A 1 540 ? -25.467 -3.159 -5.649 1.00 77.56 540 VAL A O 1
ATOM 4186 N N . SER A 1 541 ? -26.510 -3.838 -7.526 1.00 58.25 541 SER A N 1
ATOM 4187 C CA . SER A 1 541 ? -25.524 -3.288 -8.457 1.00 58.25 541 SER A CA 1
ATOM 4188 C C . SER A 1 541 ? -25.814 -1.803 -8.661 1.00 58.25 541 SER A C 1
ATOM 4190 O O . SER A 1 541 ? -26.953 -1.436 -8.920 1.00 58.25 541 SER A O 1
ATOM 4192 N N . LEU A 1 542 ? -24.791 -0.943 -8.604 1.00 48.41 542 LEU A N 1
ATOM 4193 C CA . LEU A 1 542 ? -24.899 0.524 -8.750 1.00 48.41 542 LEU A CA 1
ATOM 4194 C C . LEU A 1 542 ? -25.435 1.017 -10.125 1.00 48.41 542 LEU A C 1
ATOM 4196 O O . LEU A 1 542 ? -25.300 2.195 -10.437 1.00 48.41 542 LEU A O 1
ATOM 4200 N N . GLY A 1 543 ? -26.004 0.135 -10.954 1.00 42.16 543 GLY A N 1
ATOM 4201 C CA . GLY A 1 543 ? -26.608 0.439 -12.255 1.00 42.16 543 GLY A CA 1
ATOM 4202 C C . GLY A 1 543 ? -28.089 0.063 -12.384 1.00 42.16 543 GLY A C 1
ATOM 4203 O O . GLY A 1 543 ? -28.654 0.251 -13.455 1.00 42.16 543 GLY A O 1
ATOM 4204 N N . GLU A 1 544 ? -28.721 -0.459 -11.333 1.00 40.50 544 GLU A N 1
ATOM 4205 C CA . GLU A 1 544 ? -30.160 -0.729 -11.302 1.00 40.50 544 GLU A CA 1
ATOM 4206 C C . GLU A 1 544 ? -30.792 0.149 -10.216 1.00 40.50 544 GLU A C 1
ATOM 4208 O O . GLU A 1 544 ? -30.217 0.293 -9.141 1.00 40.50 544 GLU A O 1
ATOM 4213 N N . VAL A 1 545 ? -31.978 0.697 -10.493 1.00 37.81 545 VAL A N 1
ATOM 4214 C CA . VAL A 1 545 ? -32.777 1.645 -9.686 1.00 37.81 545 VAL A CA 1
ATOM 4215 C C . VAL A 1 545 ? -32.565 3.129 -10.057 1.00 37.81 545 VAL A C 1
ATOM 4217 O O . VAL A 1 545 ? -31.851 3.874 -9.385 1.00 37.81 545 VAL A O 1
ATOM 4220 N N . GLU A 1 546 ? -33.247 3.536 -11.140 1.00 34.16 546 GLU A N 1
ATOM 4221 C CA . GLU A 1 546 ? -33.773 4.905 -11.337 1.00 34.16 546 G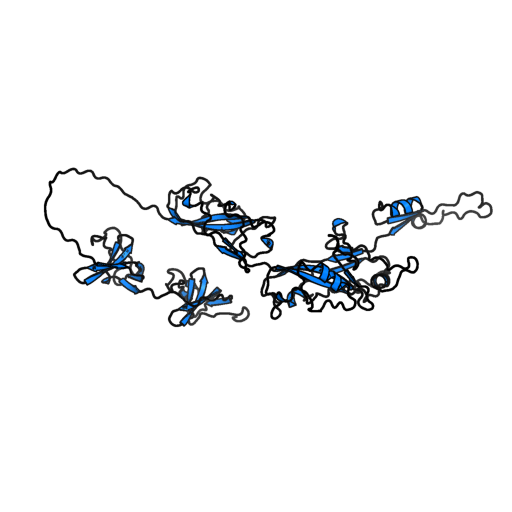LU A CA 1
ATOM 4222 C C . GLU A 1 546 ? -34.934 5.207 -10.375 1.00 34.16 546 GLU A C 1
ATOM 4224 O O . GLU A 1 546 ? -35.751 4.288 -10.117 1.00 34.16 546 GLU A O 1
#

Organism: NCBI:txid993692

Foldseek 3Di:
DVVVVVCVVVVNDDDFDKDKAADDFDDDPVCVVPPTPDCVPPDPCVRIDIDTHGFKEKEWQFDAAEDEFFDQLVCQQDLVNCVRTWIATGDPPPDDDDCPVQGGFRWGKAPEKEAPVCVVVVQVLCQDLPRDSPDHPYPVVVQADPRTGHDFDKIKIKTKTFQCRGPDVVSVQQLEPDADPVPSHRDHDTFYFYPDDDPVRTADEDDPPPPDDDPRHFWYQHNRPPRGMIMGIHMYGHAWEWDWWDDAFEEAFFDWLPDPSQVDLPGTFIATPVRDTFAPDSVPKDWDSFKAAPVDDLVCVQVVNDDTPADHRGTRNDWHKIKTKIKTFTDPPDACVSHDYDDDWDADPRRRIIIDIHIYGYHYDDPPPPPDDDDDDDDDDDDDDDDDQPKDKDFAWWKWFFAPPDQWFWKAFQSRHTDDPDTDGHRDIAIFGMKIATPVGWIWTDRDPGITGTCVGTDIDGQDAFWDPKDFDWAKKFQAPPDQWFWKAFRSRHTDPPDTHGHGDIAIFGIWTADPVRWIWTDRDHRIITTDDPRIDPHDDPPDDD